Protein AF-A0A971SMA1-F1 (afdb_monomer_lite)

Structure (mmCIF, N/CA/C/O backbone):
data_AF-A0A971SMA1-F1
#
_entry.id   AF-A0A971SMA1-F1
#
loop_
_atom_site.group_PDB
_atom_site.id
_atom_site.type_symbol
_atom_site.label_atom_id
_atom_site.label_alt_id
_atom_site.label_comp_id
_atom_site.label_asym_id
_atom_site.label_entity_id
_atom_site.label_seq_id
_atom_site.pdbx_PDB_ins_code
_atom_site.Cartn_x
_atom_site.Cartn_y
_atom_site.Cartn_z
_atom_site.occupancy
_atom_site.B_iso_or_equiv
_atom_site.auth_seq_id
_atom_site.auth_comp_id
_atom_site.auth_asym_id
_atom_site.auth_atom_id
_atom_site.pdbx_PDB_model_num
ATOM 1 N N . MET A 1 1 ? 25.574 10.893 -23.894 1.00 61.59 1 MET A N 1
ATOM 2 C CA . MET A 1 1 ? 26.691 11.712 -23.389 1.00 61.59 1 MET A CA 1
ATOM 3 C C . MET A 1 1 ? 26.547 11.694 -21.890 1.00 61.59 1 MET A C 1
ATOM 5 O O . MET A 1 1 ? 25.541 12.199 -21.409 1.00 61.59 1 MET A O 1
ATOM 9 N N . ASP A 1 2 ? 27.460 11.031 -21.190 1.00 79.31 2 ASP A N 1
ATOM 10 C CA . ASP A 1 2 ? 27.320 10.860 -19.744 1.00 79.31 2 ASP A CA 1
ATOM 11 C C . ASP A 1 2 ? 27.744 12.149 -19.049 1.00 79.31 2 ASP A C 1
ATOM 13 O O . ASP A 1 2 ? 28.713 12.798 -19.460 1.00 79.31 2 ASP A O 1
ATOM 17 N N . VAL A 1 3 ? 26.998 12.532 -18.020 1.00 84.56 3 VAL A N 1
ATOM 18 C CA . VAL A 1 3 ? 27.191 13.790 -17.306 1.00 84.56 3 VAL A CA 1
ATOM 19 C C . VAL A 1 3 ? 27.124 13.509 -15.812 1.00 84.56 3 VAL A C 1
ATOM 21 O O . VAL A 1 3 ? 26.225 12.809 -15.349 1.00 84.56 3 VAL A O 1
ATOM 24 N N . PHE A 1 4 ? 28.086 14.033 -15.063 1.00 87.31 4 PHE A N 1
ATOM 25 C CA . PHE A 1 4 ? 28.291 13.726 -13.654 1.00 87.31 4 PHE A CA 1
ATOM 26 C C . PHE A 1 4 ? 28.020 14.945 -12.780 1.00 87.31 4 PHE A C 1
ATOM 28 O O . PHE A 1 4 ? 28.417 16.060 -13.114 1.00 87.31 4 PHE A O 1
ATOM 35 N N . TRP A 1 5 ? 27.378 14.718 -11.636 1.00 88.69 5 TRP A N 1
ATOM 36 C CA . TRP A 1 5 ? 27.275 15.712 -10.573 1.00 88.69 5 TRP A CA 1
ATOM 37 C C . TRP A 1 5 ? 28.564 15.728 -9.750 1.00 88.69 5 TRP A C 1
ATOM 39 O O . TRP A 1 5 ? 28.968 14.692 -9.216 1.00 88.69 5 TRP A O 1
ATOM 49 N N . LEU A 1 6 ? 29.205 16.892 -9.651 1.00 89.12 6 LEU A N 1
ATOM 50 C CA . LEU A 1 6 ? 30.475 17.071 -8.956 1.00 89.12 6 LEU A CA 1
ATOM 51 C C . LEU A 1 6 ? 30.356 18.129 -7.858 1.00 89.12 6 LEU A C 1
ATOM 53 O O . LEU A 1 6 ? 29.894 19.241 -8.104 1.00 89.12 6 LEU A O 1
ATOM 57 N N . GLU A 1 7 ? 30.834 17.786 -6.661 1.00 90.38 7 GLU A N 1
ATOM 58 C CA . GLU A 1 7 ? 30.882 18.665 -5.489 1.00 90.38 7 GLU A CA 1
ATOM 59 C C . GLU A 1 7 ? 32.334 18.927 -5.085 1.00 90.38 7 GLU A C 1
ATOM 61 O O . GLU A 1 7 ? 33.075 17.994 -4.764 1.00 90.38 7 GLU A O 1
ATOM 66 N N . ALA A 1 8 ? 32.729 20.195 -5.039 1.00 89.56 8 ALA A N 1
ATOM 67 C CA . ALA A 1 8 ? 34.089 20.627 -4.747 1.00 89.56 8 ALA A CA 1
ATOM 68 C C . ALA A 1 8 ? 34.133 21.632 -3.589 1.00 89.56 8 ALA A C 1
ATOM 70 O O . ALA A 1 8 ? 33.206 22.418 -3.369 1.00 89.56 8 ALA A O 1
ATOM 71 N N . THR A 1 9 ? 35.240 21.620 -2.846 1.00 90.31 9 THR A N 1
ATOM 72 C CA . THR A 1 9 ? 35.628 22.760 -2.006 1.00 90.31 9 THR A CA 1
ATOM 73 C C . THR A 1 9 ? 36.080 23.932 -2.880 1.00 90.31 9 THR A C 1
ATOM 75 O O . THR A 1 9 ? 36.327 23.765 -4.076 1.00 90.31 9 THR A O 1
ATOM 78 N N . GLU A 1 10 ? 36.226 25.123 -2.296 1.00 90.00 10 GLU A N 1
ATOM 79 C CA . GLU A 1 10 ? 36.769 26.276 -3.028 1.00 90.00 10 GLU A CA 1
ATOM 80 C C . GLU A 1 10 ? 38.164 25.981 -3.607 1.00 90.00 10 GLU A C 1
ATOM 82 O O . GLU A 1 10 ? 38.413 26.235 -4.786 1.00 90.00 10 GLU A O 1
ATOM 87 N N . ASP A 1 11 ? 39.055 25.390 -2.806 1.00 91.06 11 ASP A N 1
ATOM 88 C CA . ASP A 1 11 ? 40.421 25.063 -3.228 1.00 91.06 11 ASP A CA 1
ATOM 89 C C . ASP A 1 11 ? 40.439 24.046 -4.377 1.00 91.06 11 ASP A C 1
ATOM 91 O O . ASP A 1 11 ? 41.197 24.193 -5.338 1.00 91.06 11 ASP A O 1
ATOM 95 N N . GLU A 1 12 ? 39.588 23.021 -4.305 1.00 91.44 12 GLU A N 1
ATOM 96 C CA . GLU A 1 12 ? 39.450 22.014 -5.360 1.00 91.44 12 GLU A CA 1
ATOM 97 C C . GLU A 1 12 ? 38.861 22.621 -6.639 1.00 91.44 12 GLU A C 1
ATOM 99 O O . GLU A 1 12 ? 39.383 22.378 -7.727 1.00 91.44 12 GLU A O 1
ATOM 104 N N . ALA A 1 13 ? 37.823 23.457 -6.525 1.00 91.94 13 ALA A N 1
ATOM 105 C CA . ALA A 1 13 ? 37.208 24.128 -7.665 1.00 91.94 13 ALA A CA 1
ATOM 106 C C . ALA A 1 13 ? 38.207 25.057 -8.369 1.00 91.94 13 ALA A C 1
ATOM 108 O O . ALA A 1 13 ? 38.338 25.002 -9.592 1.00 91.94 13 ALA A O 1
ATOM 109 N N . ARG A 1 14 ? 38.973 25.852 -7.607 1.00 93.19 14 ARG A N 1
ATOM 110 C CA . ARG A 1 14 ? 40.011 26.749 -8.142 1.00 93.19 14 ARG A CA 1
ATOM 111 C C . ARG A 1 14 ? 41.140 25.995 -8.836 1.00 93.19 14 ARG A C 1
ATOM 113 O O . ARG A 1 14 ? 41.667 26.489 -9.831 1.00 93.19 14 ARG A O 1
ATOM 120 N N . ARG A 1 15 ? 41.518 24.827 -8.313 1.00 92.69 15 ARG A N 1
ATOM 121 C CA . ARG A 1 15 ? 42.626 24.029 -8.845 1.00 92.69 15 ARG A CA 1
ATOM 122 C C . ARG A 1 15 ? 42.231 23.204 -10.068 1.00 92.69 15 ARG A C 1
ATOM 124 O O . ARG A 1 15 ? 42.985 23.187 -11.033 1.00 92.69 15 ARG A O 1
ATOM 131 N N . GLU A 1 16 ? 41.077 22.541 -10.032 1.00 90.62 16 GLU A N 1
ATOM 132 C CA . GLU A 1 16 ? 40.721 21.498 -11.006 1.00 90.62 16 GLU A CA 1
ATOM 133 C C . GLU A 1 16 ? 39.629 21.925 -11.999 1.00 90.62 16 GLU A C 1
ATOM 135 O O . GLU A 1 16 ? 39.657 21.504 -13.152 1.00 90.62 16 GLU A O 1
ATOM 140 N N . VAL A 1 17 ? 38.665 22.760 -11.585 1.00 92.31 17 VAL A N 1
ATOM 141 C CA . VAL A 1 17 ? 37.470 23.075 -12.397 1.00 92.31 17 VAL A CA 1
ATOM 142 C C . VAL A 1 17 ? 37.583 24.440 -13.080 1.00 92.31 17 VAL A C 1
ATOM 144 O O . VAL A 1 17 ? 37.378 24.558 -14.285 1.00 92.31 17 VAL A O 1
ATOM 147 N N . PHE A 1 18 ? 37.959 25.485 -12.340 1.00 94.25 18 PHE A N 1
ATOM 148 C CA . PHE A 1 18 ? 38.055 26.861 -12.841 1.00 94.25 18 PHE A CA 1
ATOM 149 C C . PHE A 1 18 ? 39.013 27.044 -14.026 1.00 94.25 18 PHE A C 1
ATOM 151 O O . PHE A 1 18 ? 38.683 27.847 -14.900 1.00 94.25 18 PHE A O 1
ATOM 158 N N . PRO A 1 19 ? 40.145 26.316 -14.141 1.00 94.31 19 PRO A N 1
ATOM 159 C CA . PRO A 1 19 ? 40.997 26.407 -15.328 1.00 94.31 19 PRO A CA 1
ATOM 160 C C . PRO A 1 19 ? 40.296 26.005 -16.633 1.00 94.31 19 PRO A C 1
ATOM 162 O O . PRO A 1 19 ? 40.748 26.395 -17.708 1.00 94.31 19 PRO A O 1
ATOM 165 N N . LEU A 1 20 ? 39.205 25.237 -16.545 1.00 90.31 20 LEU A N 1
ATOM 166 C CA . LEU A 1 20 ? 38.412 24.776 -17.685 1.00 90.31 20 LEU A CA 1
ATOM 167 C C . LEU A 1 20 ? 37.178 25.652 -17.951 1.00 90.31 20 LEU A C 1
ATOM 169 O O . LEU A 1 20 ? 36.473 25.436 -18.935 1.00 90.31 20 LEU A O 1
ATOM 173 N N . LEU A 1 21 ? 36.913 26.645 -17.098 1.00 91.06 21 LEU A N 1
ATOM 174 C CA . LEU A 1 21 ? 35.742 27.510 -17.185 1.00 91.06 21 LEU A CA 1
ATOM 175 C C . LEU A 1 21 ? 36.070 28.885 -17.770 1.00 91.06 21 LEU A C 1
ATOM 177 O O . LEU A 1 21 ? 37.165 29.432 -17.634 1.00 91.06 21 LEU A O 1
ATOM 181 N N . SER A 1 22 ? 35.065 29.497 -18.395 1.00 92.38 22 SER A N 1
ATOM 182 C CA . SER A 1 22 ? 35.130 30.907 -18.772 1.00 92.38 22 SER A CA 1
ATOM 183 C C . SER A 1 22 ? 35.021 31.802 -17.532 1.00 92.38 22 SER A C 1
ATOM 185 O O . SER A 1 22 ? 34.423 31.433 -16.522 1.00 92.38 22 SER A O 1
ATOM 187 N N . LYS A 1 23 ? 35.526 33.039 -17.618 1.00 91.56 23 LYS A N 1
ATOM 188 C CA . LYS A 1 23 ? 35.422 34.011 -16.513 1.00 91.56 23 LYS A CA 1
ATOM 189 C C . LYS A 1 23 ? 33.978 34.269 -16.067 1.00 91.56 23 LYS A C 1
ATOM 191 O O . LYS A 1 23 ? 33.753 34.527 -14.891 1.00 91.56 23 LYS A O 1
ATOM 196 N N . SER A 1 24 ? 33.014 34.207 -16.989 1.00 91.25 24 SER A N 1
ATOM 197 C CA . SER A 1 24 ? 31.595 34.370 -16.661 1.00 91.25 24 SER A CA 1
ATOM 198 C C . SER A 1 24 ? 31.046 33.172 -15.887 1.00 91.25 24 SER A C 1
ATOM 200 O O . SER A 1 24 ? 30.340 33.376 -14.909 1.00 91.25 24 SER A O 1
ATOM 202 N N . ALA A 1 25 ? 31.421 31.947 -16.266 1.00 89.88 25 ALA A N 1
ATOM 203 C CA . ALA A 1 25 ? 31.001 30.738 -15.561 1.00 89.88 25 ALA A CA 1
ATOM 204 C C . ALA A 1 25 ? 31.636 30.644 -14.161 1.00 89.88 25 ALA A C 1
ATOM 206 O O . ALA A 1 25 ? 30.975 30.240 -13.210 1.00 89.88 25 ALA A O 1
ATOM 207 N N . ILE A 1 26 ? 32.891 31.087 -14.004 1.00 93.12 26 ILE A N 1
ATOM 208 C CA . ILE A 1 26 ? 33.543 31.199 -12.687 1.00 93.12 26 ILE A CA 1
ATOM 209 C C . ILE A 1 26 ? 32.765 32.170 -11.791 1.00 93.12 26 ILE A C 1
ATOM 211 O O . ILE A 1 26 ? 32.413 31.819 -10.669 1.00 93.12 26 ILE A O 1
ATOM 215 N N . PHE A 1 27 ? 32.431 33.355 -12.308 1.00 92.06 27 PHE A N 1
ATOM 216 C CA . PHE A 1 27 ? 31.652 34.348 -11.566 1.00 92.06 27 PHE A CA 1
ATOM 217 C C . PHE A 1 27 ? 30.261 33.827 -11.165 1.00 92.06 27 PHE A C 1
ATOM 219 O O . PHE A 1 27 ? 29.803 34.064 -10.047 1.00 92.06 27 PHE A O 1
ATOM 226 N N . GLU A 1 28 ? 29.580 33.096 -12.052 1.00 90.94 28 GLU A N 1
ATOM 227 C CA . GLU A 1 28 ? 28.301 32.452 -11.728 1.00 90.94 28 GLU A CA 1
ATOM 228 C C . GLU A 1 28 ? 28.452 31.363 -10.663 1.00 90.94 28 GLU A C 1
ATOM 230 O O . GLU A 1 28 ? 27.637 31.301 -9.744 1.00 90.94 28 GLU A O 1
ATOM 235 N N . SER A 1 29 ? 29.505 30.549 -10.743 1.00 91.12 29 SER A N 1
ATOM 236 C CA . SER A 1 29 ? 29.815 29.513 -9.756 1.00 91.12 29 SER A CA 1
ATOM 237 C C . SER A 1 29 ? 30.054 30.100 -8.361 1.00 91.12 29 SER A C 1
ATOM 239 O O . SER A 1 29 ? 29.436 29.653 -7.395 1.00 91.12 29 SER A O 1
ATOM 241 N N . GLU A 1 30 ? 30.873 31.153 -8.263 1.00 91.69 30 GLU A N 1
ATOM 242 C CA . GLU A 1 30 ? 31.136 31.873 -7.008 1.00 91.69 30 GLU A CA 1
ATOM 243 C C . GLU A 1 30 ? 29.837 32.464 -6.432 1.00 91.69 30 GLU A C 1
ATOM 245 O O . GLU A 1 30 ? 29.522 32.258 -5.261 1.00 91.69 30 GLU A O 1
ATOM 250 N N . LYS A 1 31 ? 29.002 33.086 -7.274 1.00 90.25 31 LYS A N 1
ATOM 251 C CA . LYS A 1 31 ? 27.697 33.620 -6.858 1.00 90.25 31 LYS A CA 1
ATOM 252 C C . LYS A 1 31 ? 26.733 32.539 -6.355 1.00 90.25 31 LYS A C 1
ATOM 254 O O . LYS A 1 31 ? 25.923 32.813 -5.471 1.00 90.25 31 LYS A O 1
ATOM 259 N N . LEU A 1 32 ? 26.746 31.342 -6.944 1.00 87.44 32 LEU A N 1
ATOM 260 C CA . LEU A 1 32 ? 25.888 30.225 -6.528 1.00 87.44 32 LEU A CA 1
ATOM 261 C C . LEU A 1 32 ? 26.341 29.631 -5.189 1.00 87.44 32 LEU A C 1
ATOM 263 O O . LEU A 1 32 ? 25.488 29.290 -4.371 1.00 87.44 32 LEU A O 1
ATOM 267 N N . ALA A 1 33 ? 27.652 29.565 -4.944 1.00 83.12 33 ALA A N 1
ATOM 268 C CA . ALA A 1 33 ? 28.226 29.071 -3.692 1.00 83.12 33 ALA A CA 1
ATOM 269 C C . ALA A 1 33 ? 27.907 29.972 -2.480 1.00 83.12 33 ALA A C 1
ATOM 271 O O . ALA A 1 33 ? 27.850 29.486 -1.351 1.00 83.12 33 ALA A O 1
ATOM 272 N N . GLU A 1 34 ? 27.663 31.268 -2.708 1.00 80.06 34 GLU A N 1
ATOM 273 C CA . GLU A 1 34 ? 27.292 32.252 -1.679 1.00 80.06 34 GLU A CA 1
ATOM 274 C C . GLU A 1 34 ? 25.792 32.250 -1.314 1.00 80.06 34 GLU A C 1
ATOM 276 O O . GLU A 1 34 ? 25.388 32.902 -0.346 1.00 80.06 34 GLU A O 1
ATOM 281 N N . GLN A 1 35 ? 24.934 31.545 -2.065 1.00 73.44 35 GLN A N 1
ATOM 282 C CA . GLN A 1 35 ? 23.494 31.544 -1.793 1.00 73.44 35 GLN A CA 1
ATOM 283 C C . GLN A 1 35 ? 23.164 30.724 -0.532 1.00 73.44 35 GLN A C 1
ATOM 285 O O . GLN A 1 35 ? 23.594 29.577 -0.411 1.00 73.44 35 GLN A O 1
ATOM 290 N N . PRO A 1 36 ? 22.366 31.263 0.412 1.00 57.56 36 PRO A N 1
ATOM 291 C CA . PRO A 1 36 ? 22.018 30.545 1.629 1.00 57.56 36 PRO A CA 1
ATOM 292 C C . PRO A 1 36 ? 21.183 29.297 1.321 1.00 57.56 36 PRO A C 1
ATOM 294 O O . PRO A 1 36 ? 20.143 29.363 0.660 1.00 57.56 36 PRO A O 1
ATOM 297 N N . ASN A 1 37 ? 21.620 28.158 1.861 1.00 59.06 37 ASN A N 1
ATOM 298 C CA . ASN A 1 37 ? 20.906 26.890 1.778 1.00 59.06 37 ASN A CA 1
ATOM 299 C C . ASN A 1 37 ? 19.515 27.015 2.411 1.00 59.06 37 ASN A C 1
ATOM 301 O O . ASN A 1 37 ? 19.368 27.079 3.628 1.00 59.06 37 ASN A O 1
ATOM 305 N N . GLY A 1 38 ? 18.466 26.986 1.589 1.00 46.59 38 GLY A N 1
ATOM 306 C CA . GLY A 1 38 ? 17.072 26.997 2.047 1.00 46.59 38 GLY A CA 1
ATOM 307 C C . GLY A 1 38 ? 16.619 25.729 2.791 1.00 46.59 38 GLY A C 1
ATOM 308 O O . GLY A 1 38 ? 15.420 25.566 3.009 1.00 46.59 38 GLY A O 1
ATOM 309 N N . LYS A 1 39 ? 17.529 24.810 3.147 1.00 46.31 39 LYS A N 1
ATOM 310 C CA . LYS A 1 39 ? 17.249 23.583 3.908 1.00 46.31 39 LYS A CA 1
ATOM 311 C C . LYS A 1 39 ? 18.457 23.182 4.757 1.00 46.31 39 LYS A C 1
ATOM 313 O O . LYS A 1 39 ? 19.517 22.895 4.218 1.00 46.31 39 LYS A O 1
ATOM 318 N N . ALA A 1 40 ? 18.253 23.096 6.068 1.00 38.16 40 ALA A N 1
ATOM 319 C CA . ALA A 1 40 ? 19.225 22.602 7.044 1.00 38.16 40 ALA A CA 1
ATOM 320 C C . ALA A 1 40 ? 19.251 21.058 7.180 1.00 38.16 40 ALA A C 1
ATOM 322 O O . ALA A 1 40 ? 19.971 20.548 8.027 1.00 38.16 40 ALA A O 1
ATOM 323 N N . ASP A 1 41 ? 18.507 20.313 6.348 1.00 39.03 41 ASP A N 1
ATOM 324 C CA . ASP A 1 41 ? 18.260 18.868 6.550 1.00 39.03 41 ASP A CA 1
ATOM 325 C C . ASP A 1 41 ? 18.828 17.941 5.458 1.00 39.03 41 ASP A C 1
ATOM 327 O O . ASP A 1 41 ? 18.531 16.748 5.435 1.00 39.03 41 ASP A O 1
ATOM 331 N N . MET A 1 42 ? 19.663 18.446 4.549 1.00 42.62 42 MET A N 1
ATOM 332 C CA . MET A 1 42 ? 20.534 17.579 3.751 1.00 42.62 42 MET A CA 1
ATOM 333 C C . MET A 1 42 ? 21.953 17.805 4.247 1.00 42.62 42 MET A C 1
ATOM 335 O O . MET A 1 42 ? 22.465 18.913 4.133 1.00 42.62 42 MET A O 1
ATOM 339 N N . CYS A 1 43 ? 22.568 16.780 4.839 1.00 37.56 43 CYS A N 1
ATOM 340 C CA . CYS A 1 43 ? 23.985 16.776 5.194 1.00 37.56 43 CYS A CA 1
ATOM 341 C C . CYS A 1 43 ? 24.852 16.889 3.927 1.00 37.56 43 CYS A C 1
ATOM 343 O O . CYS A 1 43 ? 25.468 15.919 3.498 1.00 37.56 43 CYS A O 1
ATOM 345 N N . VAL A 1 44 ? 24.901 18.075 3.327 1.00 47.69 44 VAL A N 1
ATOM 346 C CA . VAL A 1 44 ? 25.973 18.489 2.431 1.00 47.69 44 VAL A CA 1
ATOM 347 C C . VAL A 1 44 ? 27.009 19.126 3.341 1.00 47.69 44 VAL A C 1
ATOM 349 O O . VAL A 1 44 ? 26.707 20.045 4.103 1.00 47.69 44 VAL A O 1
ATOM 352 N N . ASN A 1 45 ? 28.213 18.564 3.338 1.00 48.72 45 ASN A N 1
ATOM 353 C CA . ASN A 1 45 ? 29.342 19.110 4.078 1.00 48.72 45 ASN A CA 1
ATOM 354 C C . ASN A 1 45 ? 29.451 20.603 3.745 1.00 48.72 45 ASN A C 1
ATOM 356 O O . ASN A 1 45 ? 29.658 20.949 2.585 1.00 48.72 45 ASN A O 1
ATOM 360 N N . SER A 1 46 ? 29.337 21.484 4.743 1.00 56.66 46 SER A N 1
ATOM 361 C CA . SER A 1 46 ? 29.349 22.943 4.548 1.00 56.66 46 SER A CA 1
ATOM 362 C C . SER A 1 46 ? 30.655 23.478 3.938 1.00 56.66 46 SER A C 1
ATOM 364 O O . SER A 1 46 ? 30.774 24.674 3.699 1.00 56.66 46 SER A O 1
ATOM 366 N N . SER A 1 47 ? 31.645 22.608 3.722 1.00 66.94 47 SER A N 1
ATOM 367 C CA . SER A 1 47 ? 32.922 22.887 3.070 1.00 66.94 47 SER A CA 1
ATOM 368 C C . SER A 1 47 ? 32.924 22.679 1.549 1.00 66.94 47 SER A C 1
ATOM 370 O O . SER A 1 47 ? 33.839 23.175 0.898 1.00 66.94 47 SER A O 1
ATOM 372 N N . ARG A 1 48 ? 31.947 21.963 0.967 1.00 78.44 48 ARG A N 1
ATOM 373 C CA . ARG A 1 48 ? 31.868 21.673 -0.481 1.00 78.44 48 ARG A CA 1
ATOM 374 C C . ARG A 1 48 ? 30.748 22.474 -1.141 1.00 78.44 48 ARG A C 1
ATOM 376 O O . ARG A 1 48 ? 29.717 21.930 -1.523 1.00 78.44 48 ARG A O 1
ATOM 383 N N . SER A 1 49 ? 30.930 23.790 -1.195 1.00 83.25 49 SER A N 1
ATOM 384 C CA . SER A 1 49 ? 29.896 24.726 -1.636 1.00 83.25 49 SER A CA 1
ATOM 385 C C . SER A 1 49 ? 29.796 24.916 -3.152 1.00 83.25 49 SER A C 1
ATOM 387 O O . SER A 1 49 ? 28.822 25.516 -3.612 1.00 83.25 49 SER A O 1
ATOM 389 N N . PHE A 1 50 ? 30.767 24.404 -3.915 1.00 89.25 50 PHE A N 1
ATOM 390 C CA . PHE A 1 50 ? 30.838 24.538 -5.367 1.00 89.25 50 PHE A CA 1
ATOM 391 C C . PHE A 1 50 ? 30.325 23.268 -6.041 1.00 89.25 50 PHE A C 1
ATOM 393 O O . PHE A 1 50 ? 30.889 22.189 -5.848 1.00 89.25 50 PHE A O 1
ATOM 400 N N . CYS A 1 51 ? 29.275 23.399 -6.851 1.00 91.06 51 CYS A N 1
ATOM 401 C CA . CYS A 1 51 ? 28.651 22.272 -7.533 1.00 91.06 51 CYS A CA 1
ATOM 402 C C . CYS A 1 51 ? 28.617 22.467 -9.049 1.00 91.06 51 CYS A C 1
ATOM 404 O O . CYS A 1 51 ? 28.356 23.567 -9.547 1.00 91.06 51 CYS A O 1
ATOM 406 N N . PHE A 1 52 ? 28.857 21.378 -9.777 1.00 91.75 52 PHE A N 1
ATOM 407 C CA . PHE A 1 52 ? 28.963 21.383 -11.231 1.00 91.75 52 PHE A CA 1
ATOM 408 C C . PHE A 1 52 ? 28.284 20.166 -11.839 1.00 91.75 52 PHE A C 1
ATOM 410 O O . PHE A 1 52 ? 28.311 19.069 -11.281 1.00 91.75 52 PHE A O 1
ATOM 417 N N . LEU A 1 53 ? 27.746 20.360 -13.034 1.00 91.50 53 LEU A N 1
ATOM 418 C CA . LEU A 1 53 ? 27.376 19.284 -13.932 1.00 91.50 53 LEU A CA 1
ATOM 419 C C . LEU A 1 53 ? 28.464 19.155 -15.003 1.00 91.50 53 LEU A C 1
ATOM 421 O O . LEU A 1 53 ? 28.718 20.097 -15.747 1.00 91.50 53 LEU A O 1
ATOM 425 N N . VAL A 1 54 ? 29.151 18.014 -15.030 1.00 91.25 54 VAL A N 1
ATOM 426 C CA . VAL A 1 54 ? 30.383 17.813 -15.802 1.00 91.25 54 VAL A CA 1
ATOM 427 C C . VAL A 1 54 ? 30.192 16.702 -16.820 1.00 91.25 54 VAL A C 1
ATOM 429 O O . VAL A 1 54 ? 29.982 15.545 -16.456 1.00 91.25 54 VAL A O 1
ATOM 432 N N . ALA A 1 55 ? 30.302 17.028 -18.103 1.00 88.12 55 ALA A N 1
ATOM 433 C CA . ALA A 1 55 ? 30.322 16.031 -19.160 1.00 88.12 55 ALA A CA 1
ATOM 434 C C . ALA A 1 55 ? 31.546 15.116 -19.033 1.00 88.12 55 ALA A C 1
ATOM 436 O O . ALA A 1 55 ? 32.655 15.568 -18.756 1.00 88.12 55 ALA A O 1
ATOM 437 N N . ARG A 1 56 ? 31.364 13.821 -19.298 1.00 86.88 56 ARG A N 1
ATOM 438 C CA . ARG A 1 56 ? 32.411 12.791 -19.206 1.00 86.88 56 ARG A CA 1
ATOM 439 C C . ARG A 1 56 ? 33.677 13.104 -20.000 1.00 86.88 56 ARG A C 1
ATOM 441 O O . ARG A 1 56 ? 34.779 12.750 -19.591 1.00 86.88 56 ARG A O 1
ATOM 448 N N . ASP A 1 57 ? 33.512 13.735 -21.153 1.00 85.25 57 ASP A N 1
ATOM 449 C CA . ASP A 1 57 ? 34.589 14.142 -22.053 1.00 85.25 57 ASP A CA 1
ATOM 450 C C . ASP A 1 57 ? 35.128 15.554 -21.762 1.00 85.25 57 ASP A C 1
ATOM 452 O O . ASP A 1 57 ? 36.051 16.002 -22.443 1.00 85.25 57 ASP A O 1
ATOM 456 N N . LEU A 1 58 ? 34.601 16.221 -20.729 1.00 86.94 58 LEU A N 1
ATOM 457 C CA . LEU A 1 58 ? 34.906 17.591 -20.307 1.00 86.94 58 LEU A CA 1
ATOM 458 C C . LEU A 1 58 ? 34.553 18.664 -21.347 1.00 86.94 58 LEU A C 1
ATOM 460 O O . LEU A 1 58 ? 35.031 19.792 -21.256 1.00 86.94 58 LEU A O 1
ATOM 464 N N . THR A 1 59 ? 33.712 18.343 -22.333 1.00 86.75 59 THR A N 1
ATOM 465 C CA . THR A 1 59 ? 33.276 19.322 -23.344 1.00 86.75 59 THR A CA 1
ATOM 466 C C . THR A 1 59 ? 32.255 20.328 -22.806 1.00 86.75 59 THR A C 1
ATOM 468 O O . THR A 1 59 ? 32.081 21.393 -23.397 1.00 86.75 59 THR A O 1
ATOM 471 N N . SER A 1 60 ? 31.606 20.020 -21.678 1.00 89.44 60 SER A N 1
ATOM 472 C CA . SER A 1 60 ? 30.697 20.908 -20.946 1.00 89.44 60 SER A CA 1
ATOM 473 C C . SER A 1 60 ? 30.923 20.764 -19.437 1.00 89.44 60 SER A C 1
ATOM 475 O O . SER A 1 60 ? 31.097 19.658 -18.917 1.00 89.44 60 SER A O 1
ATOM 477 N N . ILE A 1 61 ? 30.966 21.910 -18.756 1.00 93.06 61 ILE A N 1
ATOM 478 C CA . ILE A 1 61 ? 31.060 22.046 -17.302 1.00 93.06 61 ILE A CA 1
ATOM 479 C C . ILE A 1 61 ? 30.150 23.211 -16.921 1.00 93.06 61 ILE A C 1
ATOM 481 O O . ILE A 1 61 ? 30.473 24.366 -17.201 1.00 93.06 61 ILE A O 1
ATOM 485 N N . ASP A 1 62 ? 29.025 22.905 -16.286 1.00 92.12 62 ASP A N 1
ATOM 486 C CA . ASP A 1 62 ? 27.988 23.883 -15.972 1.00 92.12 62 ASP A CA 1
ATOM 487 C C . ASP A 1 62 ? 27.888 24.096 -14.451 1.00 92.12 62 ASP A C 1
ATOM 489 O O . ASP A 1 62 ? 27.580 23.148 -13.719 1.00 92.12 62 ASP A O 1
ATOM 493 N N . PRO A 1 63 ? 28.150 25.315 -13.940 1.00 92.19 63 PRO A N 1
ATOM 494 C CA . PRO A 1 63 ? 27.947 25.642 -12.532 1.00 92.19 63 PRO A CA 1
ATOM 495 C C . PRO A 1 63 ? 26.466 25.602 -12.158 1.00 92.19 63 PRO A C 1
ATOM 497 O O . PRO A 1 63 ? 25.628 26.198 -12.836 1.00 92.19 63 PRO A O 1
ATOM 500 N N . LEU A 1 64 ? 26.135 24.938 -11.052 1.00 89.25 64 LEU A N 1
ATOM 501 C CA . LEU A 1 64 ? 24.752 24.762 -10.609 1.00 89.25 64 LEU A CA 1
ATOM 502 C C . LEU A 1 64 ? 24.616 24.966 -9.095 1.00 89.25 64 LEU A C 1
ATOM 504 O O . LEU A 1 64 ? 25.584 24.795 -8.354 1.00 89.25 64 LEU A O 1
ATOM 508 N N . PRO A 1 65 ? 23.427 25.361 -8.606 1.00 84.12 65 PRO A N 1
ATOM 509 C CA . PRO A 1 65 ? 23.207 25.526 -7.174 1.00 84.12 65 PRO A CA 1
ATOM 510 C C . PRO A 1 65 ? 23.235 24.173 -6.452 1.00 84.12 65 PRO A C 1
ATOM 512 O O . PRO A 1 65 ? 22.823 23.162 -7.013 1.00 84.12 65 PRO A O 1
ATOM 515 N N . GLN A 1 66 ? 23.614 24.161 -5.170 1.00 75.44 66 GLN A N 1
ATOM 516 C CA . GLN A 1 66 ? 23.668 22.945 -4.332 1.00 75.44 66 GLN A CA 1
ATOM 517 C C . GLN A 1 66 ? 22.342 22.172 -4.252 1.00 75.44 66 GLN A C 1
ATOM 519 O O . GLN A 1 66 ? 22.321 20.985 -3.948 1.00 75.44 66 GLN A O 1
ATOM 524 N N . ASN A 1 67 ? 21.215 22.844 -4.493 1.00 70.69 67 ASN A N 1
ATOM 525 C CA . ASN A 1 67 ? 19.893 22.225 -4.498 1.00 70.69 67 ASN A CA 1
ATOM 526 C C . ASN A 1 67 ? 19.498 21.642 -5.867 1.00 70.69 67 ASN A C 1
ATOM 528 O O . ASN A 1 67 ? 18.320 21.332 -6.057 1.00 70.69 67 ASN A O 1
ATOM 532 N N . TYR A 1 68 ? 20.440 21.544 -6.808 1.00 70.81 68 TYR A N 1
ATOM 533 C CA . TYR A 1 68 ? 20.272 20.873 -8.088 1.00 70.81 68 TYR A CA 1
ATOM 534 C C . TYR A 1 68 ? 20.665 19.388 -7.981 1.00 70.81 68 TYR A C 1
ATOM 536 O O . TYR A 1 68 ? 21.655 19.070 -7.330 1.00 70.81 68 TYR A O 1
ATOM 544 N N . PRO A 1 69 ? 19.948 18.470 -8.652 1.00 66.81 69 PRO A N 1
ATOM 545 C CA . PRO A 1 69 ? 18.643 18.648 -9.285 1.00 66.81 69 PRO A CA 1
ATOM 546 C C . PRO A 1 69 ? 17.581 19.122 -8.286 1.00 66.81 69 PRO A C 1
ATOM 548 O O . PRO A 1 69 ? 17.597 18.752 -7.114 1.00 66.81 69 PRO A O 1
ATOM 551 N N . ALA A 1 70 ? 16.635 19.947 -8.735 1.00 63.56 70 ALA A N 1
ATOM 552 C CA . ALA A 1 70 ? 15.578 20.436 -7.854 1.00 63.56 70 ALA A CA 1
ATOM 553 C C . ALA A 1 70 ? 14.671 19.276 -7.373 1.00 63.56 70 ALA A C 1
ATOM 555 O O . ALA A 1 70 ? 14.515 18.288 -8.087 1.00 63.56 70 ALA A O 1
ATOM 556 N N . PRO A 1 71 ? 13.990 19.369 -6.209 1.00 53.53 71 PRO A N 1
ATOM 557 C CA . PRO A 1 71 ? 13.175 18.273 -5.651 1.00 53.53 71 PRO A CA 1
ATOM 558 C C . PRO A 1 71 ? 12.116 17.673 -6.595 1.00 53.53 71 PRO A C 1
ATOM 560 O O . PRO A 1 71 ? 11.776 16.496 -6.493 1.00 53.53 71 PRO A O 1
ATOM 563 N N . HIS A 1 72 ? 11.595 18.469 -7.529 1.00 54.19 72 HIS A N 1
ATOM 564 C CA . HIS A 1 72 ? 10.648 18.010 -8.548 1.00 54.19 72 HIS A CA 1
ATOM 565 C C . HIS A 1 72 ? 11.321 17.247 -9.705 1.00 54.19 72 HIS A C 1
ATOM 567 O O . HIS A 1 72 ? 10.648 16.515 -10.415 1.00 54.19 72 HIS A O 1
ATOM 573 N N . MET A 1 73 ? 12.636 17.391 -9.885 1.00 48.88 73 MET A N 1
ATOM 574 C CA . MET A 1 73 ? 13.443 16.621 -10.838 1.00 48.88 73 MET A CA 1
ATOM 575 C C . MET A 1 73 ? 13.854 15.263 -10.251 1.00 48.88 73 MET A C 1
ATOM 577 O O . MET A 1 73 ? 14.053 14.315 -10.993 1.00 48.88 73 MET A O 1
ATOM 581 N N . TRP A 1 74 ? 13.891 15.124 -8.921 1.00 53.97 74 TRP A N 1
ATOM 582 C CA . TRP A 1 74 ? 14.112 13.838 -8.240 1.00 53.97 74 TRP A CA 1
ATOM 583 C C . TRP A 1 74 ? 12.875 12.927 -8.201 1.00 53.97 74 TRP A C 1
ATOM 585 O O . TRP A 1 74 ? 12.974 11.763 -7.825 1.00 53.97 74 TRP A O 1
ATOM 595 N N . SER A 1 75 ? 11.695 13.435 -8.572 1.00 43.91 75 SER A N 1
ATOM 596 C CA . SER A 1 75 ? 10.442 12.673 -8.569 1.00 43.91 75 SER A CA 1
ATOM 597 C C . SER A 1 75 ? 10.018 12.320 -9.998 1.00 43.91 75 SER A C 1
ATOM 599 O O . SER A 1 75 ? 9.493 13.146 -10.735 1.00 43.91 75 SER A O 1
ATOM 601 N N . GLY A 1 76 ? 10.264 11.070 -10.402 1.00 42.94 76 GLY A N 1
ATOM 602 C CA . GLY A 1 76 ? 9.745 10.457 -11.636 1.00 42.94 76 GLY A CA 1
ATOM 603 C C . GLY A 1 76 ? 10.388 10.889 -12.964 1.00 42.94 76 GLY A C 1
ATOM 604 O O . GLY A 1 76 ? 10.174 10.213 -13.964 1.00 42.94 76 GLY A O 1
ATOM 605 N N . TYR A 1 77 ? 11.184 11.963 -12.984 1.00 44.25 77 TYR A N 1
ATOM 606 C CA . TYR A 1 77 ? 11.878 12.485 -14.172 1.00 44.25 77 TYR A CA 1
ATOM 607 C C . TYR A 1 77 ? 13.324 12.907 -13.853 1.00 44.25 77 TYR A C 1
ATOM 609 O O . TYR A 1 77 ? 13.769 13.970 -14.285 1.00 44.25 77 TYR A O 1
ATOM 617 N N . SER A 1 78 ? 14.060 12.100 -13.081 1.00 54.31 78 SER A N 1
ATOM 618 C CA . SER A 1 78 ? 15.495 12.347 -12.890 1.00 54.31 78 SER A CA 1
ATOM 619 C C . SER A 1 78 ? 16.227 11.964 -14.175 1.00 54.31 78 SER A C 1
ATOM 621 O O . SER A 1 78 ? 16.164 10.796 -14.554 1.00 54.31 78 SER A O 1
ATOM 623 N N . PRO A 1 79 ? 16.929 12.892 -14.851 1.00 57.09 79 PRO A N 1
ATOM 624 C CA . PRO A 1 79 ? 17.803 12.539 -15.968 1.00 57.09 79 PRO A CA 1
ATOM 625 C C . PRO A 1 79 ? 19.097 11.854 -15.492 1.00 57.09 79 PRO A C 1
ATOM 627 O O . PRO A 1 79 ? 19.922 11.480 -16.318 1.00 57.09 79 PRO A O 1
ATOM 630 N N . PHE A 1 80 ? 19.283 11.719 -14.173 1.00 65.19 80 PHE A N 1
ATOM 631 C CA . PHE A 1 80 ? 20.453 11.127 -13.539 1.00 65.19 80 PHE A CA 1
ATOM 632 C C . PHE A 1 80 ? 20.140 9.742 -12.982 1.00 65.19 80 PHE A C 1
ATOM 634 O O . PHE A 1 80 ? 19.151 9.564 -12.262 1.00 65.19 80 PHE A O 1
ATOM 641 N N . GLU A 1 81 ? 21.031 8.796 -13.264 1.00 66.44 81 GLU A N 1
ATOM 642 C CA . GLU A 1 81 ? 21.106 7.505 -12.585 1.00 66.44 81 GLU A CA 1
ATOM 643 C C . GLU A 1 81 ? 21.830 7.663 -11.240 1.00 66.44 81 GLU A C 1
ATOM 645 O O . GLU A 1 81 ? 22.745 8.478 -11.095 1.00 66.44 81 GLU A O 1
ATOM 650 N N . ILE A 1 82 ? 21.419 6.897 -10.225 1.00 66.44 82 ILE A N 1
ATOM 651 C CA . ILE A 1 82 ? 22.074 6.939 -8.913 1.00 66.44 82 ILE A CA 1
ATOM 652 C C . ILE A 1 82 ? 23.404 6.190 -9.009 1.00 66.44 82 ILE A C 1
ATOM 654 O O . ILE A 1 82 ? 23.430 4.967 -9.126 1.00 66.44 82 ILE A O 1
ATOM 658 N N . MET A 1 83 ? 24.505 6.929 -8.894 1.00 67.38 83 MET A N 1
ATOM 659 C CA . MET A 1 83 ? 25.860 6.388 -8.815 1.00 67.38 83 MET A CA 1
ATOM 660 C C . MET A 1 83 ? 26.370 6.447 -7.361 1.00 67.38 83 MET A C 1
ATOM 662 O O . MET A 1 83 ? 26.084 7.423 -6.660 1.00 67.38 83 MET A O 1
ATOM 666 N N . PRO A 1 84 ? 27.128 5.445 -6.869 1.00 68.88 84 PRO A N 1
ATOM 667 C CA . PRO A 1 84 ? 27.800 5.541 -5.576 1.00 68.88 84 PRO A CA 1
ATOM 668 C C . PRO A 1 84 ? 28.686 6.787 -5.496 1.00 68.88 84 PRO A C 1
ATOM 670 O O . PRO A 1 84 ? 29.337 7.156 -6.476 1.00 68.88 84 PRO A O 1
ATOM 673 N N . ARG A 1 85 ? 28.748 7.419 -4.316 1.00 72.38 85 ARG A N 1
ATOM 674 C CA . ARG A 1 85 ? 29.659 8.545 -4.085 1.00 72.38 85 ARG A CA 1
ATOM 675 C C . ARG A 1 85 ? 31.093 8.084 -4.345 1.00 72.38 85 ARG A C 1
ATOM 677 O O . ARG A 1 85 ? 31.578 7.169 -3.685 1.00 72.38 85 ARG A O 1
ATOM 684 N N . MET A 1 86 ? 31.749 8.747 -5.286 1.00 79.88 86 MET A N 1
ATOM 685 C CA . MET A 1 86 ? 33.131 8.495 -5.669 1.00 79.88 86 MET A CA 1
ATOM 686 C C . MET A 1 86 ? 33.937 9.763 -5.421 1.00 79.88 86 MET A C 1
ATOM 688 O O . MET A 1 86 ? 33.515 10.852 -5.805 1.00 79.88 86 MET A O 1
ATOM 692 N N . GLU A 1 87 ? 35.086 9.626 -4.770 1.00 82.69 87 GLU A N 1
ATOM 693 C CA . GLU A 1 87 ? 36.069 10.702 -4.710 1.00 82.69 87 GLU A CA 1
ATOM 694 C C . GLU A 1 87 ? 36.967 10.589 -5.939 1.00 82.69 87 GLU A C 1
ATOM 696 O O . GLU A 1 87 ? 37.509 9.519 -6.218 1.00 82.69 87 GLU A O 1
ATOM 701 N N . VAL A 1 88 ? 37.083 11.683 -6.689 1.00 82.81 88 VAL A N 1
ATOM 702 C CA . VAL A 1 88 ? 37.990 11.786 -7.833 1.00 82.81 88 VAL A CA 1
ATOM 703 C C . VAL A 1 88 ? 39.086 12.787 -7.503 1.00 82.81 88 VAL A C 1
ATOM 705 O O . VAL A 1 88 ? 38.817 13.863 -6.974 1.00 82.81 88 VAL A O 1
ATOM 708 N N . GLU A 1 89 ? 40.331 12.431 -7.806 1.00 80.75 89 GLU A N 1
ATOM 709 C CA . GLU A 1 89 ? 41.486 13.303 -7.553 1.00 80.75 89 GLU A CA 1
ATOM 710 C C . GLU A 1 89 ? 41.638 14.373 -8.643 1.00 80.75 89 GLU A C 1
ATOM 712 O O . GLU A 1 89 ? 42.158 15.455 -8.379 1.00 80.75 89 GLU A O 1
ATOM 717 N N . CYS A 1 90 ? 41.173 14.074 -9.861 1.00 82.88 90 CYS A N 1
ATOM 718 C CA . CYS A 1 90 ? 41.154 14.995 -10.995 1.00 82.88 90 CYS A CA 1
ATOM 719 C C . CYS A 1 90 ? 40.030 14.647 -11.987 1.00 82.88 90 CYS A C 1
ATOM 721 O O . CYS A 1 90 ? 39.562 13.507 -12.058 1.00 82.88 90 CYS A O 1
ATOM 723 N N . LEU A 1 91 ? 39.618 15.626 -12.800 1.00 85.62 91 LEU A N 1
ATOM 724 C CA . LEU A 1 91 ? 38.482 15.487 -13.725 1.00 85.62 91 LEU A CA 1
ATOM 725 C C . LEU A 1 91 ? 38.707 14.460 -14.847 1.00 85.62 91 LEU A C 1
ATOM 727 O O . LEU A 1 91 ? 37.751 13.872 -15.348 1.00 85.62 91 LEU A O 1
ATOM 731 N N . ASP A 1 92 ? 39.958 14.175 -15.217 1.00 82.62 92 ASP A N 1
ATOM 732 C CA . ASP A 1 92 ? 40.272 13.159 -16.232 1.00 82.62 92 ASP A CA 1
ATOM 733 C C . ASP A 1 92 ? 39.871 11.736 -15.810 1.00 82.62 92 ASP A C 1
ATOM 735 O O . ASP A 1 92 ? 39.694 10.862 -16.666 1.00 82.62 92 ASP A O 1
ATOM 739 N N . GLN A 1 93 ? 39.683 11.490 -14.508 1.00 84.06 93 GLN A N 1
ATOM 740 C CA . GLN A 1 93 ? 39.197 10.205 -14.005 1.00 84.06 93 GLN A CA 1
ATOM 741 C C . GLN A 1 93 ? 37.755 9.917 -14.455 1.00 84.06 93 GLN A C 1
ATOM 743 O O . GLN A 1 93 ? 37.412 8.748 -14.638 1.00 84.06 93 GLN A O 1
ATOM 748 N N . LEU A 1 94 ? 36.952 10.949 -14.757 1.00 83.44 94 LEU A N 1
ATOM 749 C CA . LEU A 1 94 ? 35.570 10.800 -15.238 1.00 83.44 94 LEU A CA 1
ATOM 750 C C . LEU A 1 94 ? 35.490 10.012 -16.556 1.00 83.44 94 LEU A C 1
ATOM 752 O O . LEU A 1 94 ? 34.580 9.207 -16.756 1.00 83.44 94 LEU A O 1
ATOM 756 N N . LYS A 1 95 ? 36.496 10.144 -17.431 1.00 81.38 95 LYS A N 1
ATOM 757 C CA . LYS A 1 95 ? 36.570 9.413 -18.712 1.00 81.38 95 LYS A CA 1
ATOM 758 C C . LYS A 1 95 ? 36.572 7.892 -18.521 1.00 81.38 95 LYS A C 1
ATOM 760 O O . LYS A 1 95 ? 36.130 7.155 -19.400 1.00 81.38 95 LYS A O 1
ATOM 765 N N . ARG A 1 96 ? 37.037 7.413 -17.364 1.00 77.44 96 ARG A N 1
ATOM 766 C CA . ARG A 1 96 ? 37.216 5.987 -17.050 1.00 77.44 96 ARG A CA 1
ATOM 767 C C . ARG A 1 96 ? 36.045 5.375 -16.274 1.00 77.44 96 ARG A C 1
ATOM 769 O O . ARG A 1 96 ? 36.097 4.188 -15.967 1.00 77.44 96 ARG A O 1
ATOM 776 N N . ILE A 1 97 ? 35.003 6.151 -15.974 1.00 77.00 97 ILE A N 1
ATOM 777 C CA . ILE A 1 97 ? 33.806 5.676 -15.266 1.00 77.00 97 ILE A CA 1
ATOM 778 C C . ILE A 1 97 ? 32.829 5.074 -16.280 1.00 77.00 97 ILE A C 1
ATOM 780 O O . ILE A 1 97 ? 32.151 5.820 -16.975 1.00 77.00 97 ILE A O 1
ATOM 784 N N . PHE A 1 98 ? 32.772 3.746 -16.405 1.00 62.31 98 PHE A N 1
ATOM 785 C CA . PHE A 1 98 ? 31.859 3.056 -17.329 1.00 62.31 98 PHE A CA 1
ATOM 786 C C . PHE A 1 98 ? 30.550 2.637 -16.642 1.00 62.31 98 PHE A C 1
ATOM 788 O O . PHE A 1 98 ? 30.593 2.067 -15.553 1.00 62.31 98 PHE A O 1
ATOM 795 N N . SER A 1 99 ? 29.414 2.838 -17.316 1.00 53.44 99 SER A N 1
ATOM 796 C CA . SER A 1 99 ? 28.187 2.066 -17.065 1.00 53.44 99 SER A CA 1
ATOM 797 C C . SER A 1 99 ? 28.367 0.621 -17.578 1.00 53.44 99 SER A C 1
ATOM 799 O O . SER A 1 99 ? 29.165 0.410 -18.500 1.00 53.44 99 SER A O 1
ATOM 801 N N . PRO A 1 100 ? 27.710 -0.391 -16.977 1.00 37.38 100 PRO A N 1
ATOM 802 C CA . PRO A 1 100 ? 27.857 -1.794 -17.384 1.00 37.38 100 PRO A CA 1
ATOM 803 C C . PRO A 1 100 ? 27.382 -2.040 -18.839 1.00 37.38 100 PRO A C 1
ATOM 805 O O . PRO A 1 100 ? 26.545 -1.286 -19.326 1.00 37.38 100 PRO A O 1
ATOM 808 N N . PRO A 1 101 ? 27.940 -3.039 -19.558 1.00 29.73 101 PRO A N 1
ATOM 809 C CA . PRO A 1 101 ? 27.738 -3.199 -21.004 1.00 29.73 101 PRO A CA 1
ATOM 810 C C . PRO A 1 101 ? 26.451 -3.957 -21.393 1.00 29.73 101 PRO A C 1
ATOM 812 O O . PRO A 1 101 ? 26.126 -4.972 -20.777 1.00 29.73 101 PRO A O 1
ATOM 815 N N . GLU A 1 102 ? 25.808 -3.500 -22.478 1.00 31.17 102 GLU A N 1
ATOM 816 C CA . GLU A 1 102 ? 24.682 -4.128 -23.202 1.00 31.17 102 GLU A CA 1
ATOM 817 C C . GLU A 1 102 ? 25.061 -5.523 -23.761 1.00 31.17 102 GLU A C 1
ATOM 819 O O . GLU A 1 102 ? 26.160 -5.702 -24.295 1.00 31.17 102 GLU A O 1
ATOM 824 N N . ILE A 1 103 ? 24.157 -6.514 -23.681 1.00 32.09 103 ILE A N 1
ATOM 825 C CA . ILE A 1 103 ? 24.331 -7.851 -24.289 1.00 32.09 103 ILE A CA 1
ATOM 826 C C . ILE A 1 103 ? 23.407 -8.017 -25.506 1.00 32.09 103 ILE A C 1
ATOM 828 O O . ILE A 1 103 ? 22.201 -7.796 -25.434 1.00 32.09 103 ILE A O 1
ATOM 832 N N . ASP A 1 104 ? 24.030 -8.443 -26.604 1.00 25.67 104 ASP A N 1
ATOM 833 C CA . ASP A 1 104 ? 23.515 -8.637 -27.962 1.00 25.67 104 ASP A CA 1
ATOM 834 C C . ASP A 1 104 ? 22.410 -9.712 -28.052 1.00 25.67 104 ASP A C 1
ATOM 836 O O . ASP A 1 104 ? 22.535 -10.809 -27.498 1.00 25.67 104 ASP A O 1
ATOM 840 N N . SER A 1 105 ? 21.322 -9.396 -28.760 1.00 29.47 105 SER A N 1
ATOM 841 C CA . SER A 1 105 ? 20.121 -10.225 -28.885 1.00 29.47 105 SER A CA 1
ATOM 842 C C . SER A 1 105 ? 20.046 -10.914 -30.251 1.00 29.47 105 SER A C 1
ATOM 844 O O . SER A 1 105 ? 19.733 -10.274 -31.257 1.00 29.47 105 SER A O 1
ATOM 846 N N . SER A 1 106 ? 20.213 -12.234 -30.284 1.00 28.84 106 SER A N 1
ATOM 847 C CA . SER A 1 106 ? 19.701 -13.071 -31.370 1.00 28.84 106 SER A CA 1
ATOM 848 C C . SER A 1 106 ? 19.287 -14.432 -30.813 1.00 28.84 106 SER A C 1
ATOM 850 O O . SER A 1 106 ? 20.134 -15.165 -30.311 1.00 28.84 106 SER A O 1
ATOM 852 N N . ASP A 1 107 ? 17.986 -14.732 -30.825 1.00 27.05 107 ASP A N 1
ATOM 853 C CA . ASP A 1 107 ? 17.438 -15.933 -31.475 1.00 27.05 107 ASP A CA 1
ATOM 854 C C . ASP A 1 107 ? 15.919 -16.080 -31.269 1.00 27.05 107 ASP A C 1
ATOM 856 O O . ASP A 1 107 ? 15.293 -15.455 -30.415 1.00 27.05 107 ASP A O 1
ATOM 860 N N . GLU A 1 108 ? 15.338 -16.849 -32.185 1.00 27.25 108 GLU A N 1
ATOM 861 C CA . GLU A 1 108 ? 14.025 -16.694 -32.800 1.00 27.25 108 GLU A CA 1
ATOM 862 C C . GLU A 1 108 ? 12.801 -17.139 -31.978 1.00 27.25 108 GLU A C 1
ATOM 864 O O . GLU A 1 108 ? 12.820 -18.053 -31.155 1.00 27.25 108 GLU A O 1
ATOM 869 N N . PHE A 1 109 ? 11.684 -16.494 -32.323 1.00 29.28 109 PHE A N 1
ATOM 870 C CA . PHE A 1 109 ? 10.308 -16.769 -31.918 1.00 29.28 109 PHE A CA 1
ATOM 871 C C . PHE A 1 109 ? 9.861 -18.220 -32.172 1.00 29.28 109 PHE A C 1
ATOM 873 O O . PHE A 1 109 ? 9.996 -18.745 -33.276 1.00 29.28 109 PHE A O 1
ATOM 880 N N . SER A 1 110 ? 9.120 -18.794 -31.217 1.00 26.44 110 SER A N 1
ATOM 881 C CA . SER A 1 110 ? 8.041 -19.728 -31.558 1.00 26.44 110 SER A CA 1
ATOM 882 C C . SER A 1 110 ? 6.813 -19.489 -30.679 1.00 26.44 110 SER A C 1
ATOM 884 O O . SER A 1 110 ? 6.888 -19.410 -29.455 1.00 26.44 110 SER A O 1
ATOM 886 N N . ASP A 1 111 ? 5.689 -19.317 -31.361 1.00 34.72 111 ASP A N 1
ATOM 887 C CA . ASP A 1 111 ? 4.392 -18.882 -30.860 1.00 34.72 111 ASP A CA 1
ATOM 888 C C . ASP A 1 111 ? 3.597 -20.084 -30.318 1.00 34.72 111 ASP A C 1
ATOM 890 O O . ASP A 1 111 ? 3.337 -21.038 -31.060 1.00 34.72 111 ASP A O 1
ATOM 894 N N . LYS A 1 112 ? 3.226 -20.080 -29.028 1.00 30.75 112 LYS A N 1
ATOM 895 C CA . LYS A 1 112 ? 2.297 -21.063 -28.434 1.00 30.75 112 LYS A CA 1
ATOM 896 C C . LYS A 1 112 ? 1.406 -20.439 -27.350 1.00 30.75 112 LYS A C 1
ATOM 898 O O . LYS A 1 112 ? 1.775 -20.382 -26.186 1.00 30.75 112 LYS A O 1
ATOM 903 N N . THR A 1 113 ? 0.223 -20.018 -27.800 1.00 34.94 113 THR A N 1
ATOM 904 C CA . THR A 1 113 ? -1.125 -20.088 -27.183 1.00 34.94 113 THR A CA 1
ATOM 905 C C . THR A 1 113 ? -1.278 -20.122 -25.643 1.00 34.94 113 THR A C 1
ATOM 907 O O . THR A 1 113 ? -0.828 -21.028 -24.944 1.00 34.94 113 THR A O 1
ATOM 910 N N . GLU A 1 114 ? -2.056 -19.149 -25.148 1.00 38.97 114 GLU A N 1
ATOM 911 C CA . GLU A 1 114 ? -2.275 -18.733 -23.749 1.00 38.97 114 GLU A CA 1
ATOM 912 C C . GLU A 1 114 ? -2.968 -19.751 -22.812 1.00 38.97 114 GLU A C 1
ATOM 914 O O . GLU A 1 114 ? -2.917 -19.584 -21.594 1.00 38.97 114 GLU A O 1
ATOM 919 N N . GLU A 1 115 ? -3.571 -20.836 -23.309 1.00 35.28 115 GLU A N 1
ATOM 920 C CA . GLU A 1 115 ? -4.359 -21.752 -22.457 1.00 35.28 115 GLU A CA 1
ATOM 921 C C . GLU A 1 115 ? -3.518 -22.749 -21.635 1.00 35.28 115 GLU A C 1
ATOM 923 O O . GLU A 1 115 ? -3.969 -23.215 -20.589 1.00 35.28 115 GLU A O 1
ATOM 928 N N . ASN A 1 116 ? -2.267 -23.034 -22.022 1.00 35.47 116 ASN A N 1
ATOM 929 C CA . ASN A 1 116 ? -1.412 -23.995 -21.301 1.00 35.47 116 ASN A CA 1
ATOM 930 C C . ASN A 1 116 ? -0.530 -23.369 -20.201 1.00 35.47 116 ASN A C 1
ATOM 932 O O . ASN A 1 116 ? 0.058 -24.092 -19.395 1.00 35.47 116 ASN A O 1
ATOM 936 N N . VAL A 1 117 ? -0.444 -22.037 -20.119 1.00 45.12 117 VAL A N 1
ATOM 937 C CA . VAL A 1 117 ? 0.464 -21.337 -19.186 1.00 45.12 117 VAL A CA 1
ATOM 938 C C . VAL A 1 117 ? -0.095 -21.304 -17.756 1.00 45.12 117 VAL A C 1
ATOM 940 O O . VAL A 1 117 ? 0.654 -21.436 -16.787 1.00 45.12 117 VAL A O 1
ATOM 943 N N . SER A 1 118 ? -1.422 -21.218 -17.605 1.00 44.16 118 SER A N 1
ATOM 944 C CA . SER A 1 118 ? -2.085 -21.173 -16.292 1.00 44.16 118 SER A CA 1
ATOM 945 C C . SER A 1 118 ? -1.912 -22.461 -15.475 1.00 44.16 118 SER A C 1
ATOM 947 O O . SER A 1 118 ? -1.976 -22.409 -14.246 1.00 44.16 118 SER A O 1
ATOM 949 N N . SER A 1 119 ? -1.714 -23.613 -16.127 1.00 44.38 119 SER A N 1
ATOM 950 C CA . SER A 1 119 ? -1.581 -24.906 -15.444 1.00 44.38 119 SER A CA 1
ATOM 951 C C . SER A 1 119 ? -0.175 -25.146 -14.890 1.00 44.38 119 SER A C 1
ATOM 953 O O . SER A 1 119 ? -0.043 -25.847 -13.894 1.00 44.38 119 SER A O 1
ATOM 955 N N . ALA A 1 120 ? 0.872 -24.575 -15.497 1.00 46.41 120 ALA A N 1
ATOM 956 C CA . ALA A 1 120 ? 2.262 -24.837 -15.105 1.00 46.41 120 ALA A CA 1
ATOM 957 C C . ALA A 1 120 ? 2.720 -24.019 -13.881 1.00 46.41 120 ALA A C 1
ATOM 959 O O . ALA A 1 120 ? 3.604 -24.447 -13.144 1.00 46.41 120 ALA A O 1
ATOM 960 N N . MET A 1 121 ? 2.113 -22.851 -13.636 1.00 56.12 121 MET A N 1
ATOM 961 C CA . MET A 1 121 ? 2.454 -21.983 -12.496 1.00 56.12 121 MET A CA 1
ATOM 962 C C . MET A 1 121 ? 1.687 -22.331 -11.209 1.00 56.12 121 MET A C 1
ATOM 964 O O . MET A 1 121 ? 2.076 -21.890 -10.131 1.00 56.12 121 MET A O 1
ATOM 968 N N . GLY A 1 122 ? 0.604 -23.111 -11.311 1.00 51.75 122 GLY A N 1
ATOM 969 C CA . GLY A 1 122 ? -0.322 -23.383 -10.207 1.00 51.75 122 GLY A CA 1
ATOM 970 C C . GLY A 1 122 ? 0.202 -24.306 -9.101 1.00 51.75 122 GLY A C 1
ATOM 971 O O . GLY A 1 122 ? -0.393 -24.301 -8.027 1.00 51.75 122 GLY A O 1
ATOM 972 N N . ASP A 1 123 ? 1.291 -25.040 -9.357 1.00 58.56 123 ASP A N 1
ATOM 973 C CA . ASP A 1 123 ? 1.901 -26.016 -8.432 1.00 58.56 123 ASP A CA 1
ATOM 974 C C . ASP A 1 123 ? 3.306 -25.591 -7.957 1.00 58.56 123 ASP A C 1
ATOM 976 O O . ASP A 1 123 ? 4.003 -26.320 -7.248 1.00 58.56 123 ASP A O 1
ATOM 980 N N . MET A 1 124 ? 3.754 -24.402 -8.362 1.00 72.25 124 MET A N 1
ATOM 981 C CA . MET A 1 124 ? 5.069 -23.878 -8.015 1.00 72.25 124 MET A CA 1
ATOM 982 C C . MET A 1 124 ? 5.051 -23.302 -6.594 1.00 72.25 124 MET A C 1
ATOM 984 O O . MET A 1 124 ? 4.163 -22.529 -6.240 1.00 72.25 124 MET A O 1
ATOM 988 N N . ASN A 1 125 ? 6.049 -23.637 -5.769 1.00 84.19 125 ASN A N 1
ATOM 989 C CA . ASN A 1 125 ? 6.191 -22.976 -4.470 1.00 84.19 125 ASN A CA 1
ATOM 990 C C . ASN A 1 125 ? 6.520 -21.480 -4.659 1.00 84.19 125 ASN A C 1
ATOM 992 O O . ASN A 1 125 ? 7.109 -21.078 -5.667 1.00 84.19 125 ASN A O 1
ATOM 996 N N . LEU A 1 126 ? 6.156 -20.651 -3.676 1.00 87.25 126 LEU A N 1
ATOM 997 C CA . LEU A 1 126 ? 6.274 -19.195 -3.792 1.00 87.25 126 LEU A CA 1
ATOM 998 C C . LEU A 1 126 ? 7.713 -18.728 -4.058 1.00 87.25 126 LEU A C 1
ATOM 1000 O O . LEU A 1 126 ? 7.919 -17.813 -4.846 1.00 87.25 126 LEU A O 1
ATOM 1004 N N . ASN A 1 127 ? 8.710 -19.367 -3.443 1.00 86.06 127 ASN A N 1
ATOM 1005 C CA . ASN A 1 127 ? 10.116 -19.020 -3.644 1.00 86.06 127 ASN A CA 1
ATOM 1006 C C . ASN A 1 127 ? 10.535 -19.205 -5.113 1.00 86.06 127 ASN A C 1
ATOM 1008 O O . ASN A 1 127 ? 11.087 -18.289 -5.711 1.00 86.06 127 ASN A O 1
ATOM 1012 N N . THR A 1 128 ? 10.211 -20.348 -5.722 1.00 87.12 128 THR A N 1
ATOM 1013 C CA . THR A 1 128 ? 10.508 -20.607 -7.137 1.00 87.12 128 THR A CA 1
ATOM 1014 C C . THR A 1 128 ? 9.752 -19.645 -8.056 1.00 87.12 128 THR A C 1
ATOM 1016 O O . THR A 1 128 ? 10.350 -19.129 -8.999 1.00 87.12 128 THR A O 1
ATOM 1019 N N . LEU A 1 129 ? 8.483 -19.343 -7.752 1.00 89.62 129 LEU A N 1
ATOM 1020 C CA . LEU A 1 129 ? 7.681 -18.382 -8.516 1.00 89.62 129 LEU A CA 1
ATOM 1021 C C . LEU A 1 129 ? 8.332 -16.996 -8.534 1.00 89.62 129 LEU A C 1
ATOM 1023 O O . LEU A 1 129 ? 8.486 -16.397 -9.598 1.00 89.62 129 LEU A O 1
ATOM 1027 N N . LEU A 1 130 ? 8.724 -16.494 -7.362 1.00 88.25 130 LEU A N 1
ATOM 1028 C CA . LEU A 1 130 ? 9.318 -15.167 -7.234 1.00 88.25 130 LEU A CA 1
ATOM 1029 C C . LEU A 1 130 ? 10.718 -15.108 -7.846 1.00 88.25 130 LEU A C 1
ATOM 1031 O O . LEU A 1 130 ? 11.004 -14.140 -8.538 1.00 88.25 130 LEU A O 1
ATOM 1035 N N . SER A 1 131 ? 11.553 -16.139 -7.677 1.00 86.50 131 SER A N 1
ATOM 1036 C CA . SER A 1 131 ? 12.879 -16.183 -8.312 1.00 86.50 131 SER A CA 1
ATOM 1037 C C . SER A 1 131 ? 12.796 -16.208 -9.839 1.00 86.50 131 SER A C 1
ATOM 1039 O O . SER A 1 131 ? 13.581 -15.545 -10.509 1.00 86.50 131 SER A O 1
ATOM 1041 N N . GLN A 1 132 ? 11.841 -16.942 -10.417 1.00 89.06 132 GLN A N 1
ATOM 1042 C CA . GLN A 1 132 ? 11.660 -16.932 -11.871 1.00 89.06 132 GLN A CA 1
ATOM 1043 C C . GLN A 1 132 ? 11.100 -15.597 -12.370 1.00 89.06 132 GLN A C 1
ATOM 1045 O O . GLN A 1 132 ? 11.524 -15.120 -13.425 1.00 89.06 132 GLN A O 1
ATOM 1050 N N . ALA A 1 133 ? 10.183 -14.982 -11.612 1.00 89.12 133 ALA A N 1
ATOM 1051 C CA . ALA A 1 133 ? 9.676 -13.647 -11.912 1.00 89.12 133 ALA A CA 1
ATOM 1052 C C . ALA A 1 133 ? 10.804 -12.609 -11.897 1.00 89.12 133 ALA A C 1
ATOM 1054 O O . ALA A 1 133 ? 10.928 -11.873 -12.869 1.00 89.12 133 ALA A O 1
ATOM 1055 N N . GLU A 1 134 ? 11.639 -12.605 -10.853 1.00 87.25 134 GLU A N 1
ATOM 1056 C CA . GLU A 1 134 ? 12.788 -11.703 -10.677 1.00 87.25 134 GLU A CA 1
ATOM 1057 C C . GLU A 1 134 ? 13.791 -11.792 -11.828 1.00 87.25 134 GLU A C 1
ATOM 1059 O O . GLU A 1 134 ? 14.365 -10.787 -12.227 1.00 87.25 134 GLU A O 1
ATOM 1064 N N . LEU A 1 135 ? 13.988 -12.991 -12.380 1.00 87.00 135 LEU A N 1
ATOM 1065 C CA . LEU A 1 135 ? 14.876 -13.223 -13.520 1.00 87.00 135 LEU A CA 1
ATOM 1066 C C . LEU A 1 135 ? 14.213 -12.957 -14.878 1.00 87.00 135 LEU A C 1
ATOM 1068 O O . LEU A 1 135 ? 14.867 -13.109 -15.903 1.00 87.00 135 LEU A O 1
ATOM 1072 N N . GLY A 1 136 ? 12.918 -12.627 -14.917 1.00 87.69 136 GLY A N 1
ATOM 1073 C CA . GLY A 1 136 ? 12.182 -12.458 -16.173 1.00 87.69 136 GLY A CA 1
ATOM 1074 C C . GLY A 1 136 ? 11.913 -13.759 -16.938 1.00 87.69 136 GLY A C 1
ATOM 1075 O O . GLY A 1 136 ? 11.475 -13.706 -18.083 1.00 87.69 136 GLY A O 1
ATOM 1076 N N . SER A 1 137 ? 12.119 -14.920 -16.312 1.00 89.69 137 SER A N 1
ATOM 1077 C CA . SER A 1 137 ? 12.078 -16.234 -16.978 1.00 89.69 137 SER A CA 1
ATOM 1078 C C . SER A 1 137 ? 10.692 -16.886 -17.016 1.00 89.69 137 SER A C 1
ATOM 1080 O O . SER A 1 137 ? 10.509 -17.926 -17.650 1.00 89.69 137 SER A O 1
ATOM 1082 N N . LEU A 1 138 ? 9.693 -16.289 -16.359 1.00 89.19 138 LEU A N 1
ATOM 1083 C CA . LEU A 1 138 ? 8.309 -16.747 -16.475 1.00 89.19 138 LEU A CA 1
ATOM 1084 C C . LEU A 1 138 ? 7.754 -16.448 -17.877 1.00 89.19 138 LEU A C 1
ATOM 1086 O O . LEU A 1 138 ? 8.036 -15.380 -18.420 1.00 89.19 138 LEU A O 1
ATOM 1090 N N . PRO A 1 139 ? 6.859 -17.291 -18.429 1.00 87.31 139 PRO A N 1
ATOM 1091 C CA . PRO A 1 139 ? 6.215 -17.012 -19.716 1.00 87.31 139 PRO A CA 1
ATOM 1092 C C . PRO A 1 139 ? 5.522 -15.641 -19.760 1.00 87.31 139 PRO A C 1
ATOM 1094 O O . PRO A 1 139 ? 5.609 -14.925 -20.752 1.00 87.31 139 PRO A O 1
ATOM 1097 N N . ALA A 1 140 ? 4.906 -15.231 -18.647 1.00 86.31 140 ALA A N 1
ATOM 1098 C CA . ALA A 1 140 ? 4.269 -13.922 -18.510 1.00 86.31 140 ALA A CA 1
ATOM 1099 C C . ALA A 1 140 ? 5.258 -12.737 -18.582 1.00 86.31 140 ALA A C 1
ATOM 1101 O O . ALA A 1 140 ? 4.851 -11.608 -18.850 1.00 86.31 140 ALA A O 1
ATOM 1102 N N . CYS A 1 141 ? 6.552 -12.969 -18.347 1.00 86.75 141 CYS A N 1
ATOM 1103 C CA . CYS A 1 141 ? 7.586 -11.943 -18.437 1.00 86.75 141 CYS A CA 1
ATOM 1104 C C . CYS A 1 141 ? 8.081 -11.722 -19.872 1.00 86.75 141 CYS A C 1
ATOM 1106 O O . CYS A 1 141 ? 8.588 -10.639 -20.152 1.00 86.75 141 CYS A O 1
ATOM 1108 N N . ALA A 1 142 ? 7.897 -12.678 -20.790 1.00 86.31 142 ALA A N 1
ATOM 1109 C CA . ALA A 1 142 ? 8.413 -12.577 -22.159 1.00 86.31 142 ALA A CA 1
ATOM 1110 C C . ALA A 1 142 ? 7.899 -11.322 -22.890 1.00 86.31 142 ALA A C 1
ATOM 1112 O O . ALA A 1 142 ? 8.669 -10.593 -23.509 1.00 86.31 142 ALA A O 1
ATOM 1113 N N . SER A 1 143 ? 6.607 -11.014 -22.744 1.00 85.19 143 SER A N 1
ATOM 1114 C CA . SER A 1 143 ? 5.969 -9.829 -23.335 1.00 85.19 143 SER A CA 1
ATOM 1115 C C . SER A 1 143 ? 5.936 -8.611 -22.405 1.00 85.19 143 SER A C 1
ATOM 1117 O O . SER A 1 143 ? 5.356 -7.582 -22.756 1.00 85.19 143 SER A O 1
ATOM 1119 N N . CYS A 1 144 ? 6.493 -8.710 -21.195 1.00 88.75 144 CYS A N 1
ATOM 1120 C CA . CYS A 1 144 ? 6.412 -7.631 -20.219 1.00 88.75 144 CYS A CA 1
ATOM 1121 C C . CYS A 1 144 ? 7.420 -6.526 -20.574 1.00 88.75 144 CYS A C 1
ATOM 1123 O O . CYS A 1 144 ? 8.624 -6.790 -20.575 1.00 88.75 144 CYS A O 1
ATOM 1125 N N . PRO A 1 145 ? 6.986 -5.267 -20.789 1.00 88.25 145 PRO A N 1
ATOM 1126 C CA . PRO A 1 145 ? 7.887 -4.168 -21.159 1.00 88.25 145 PRO A CA 1
ATOM 1127 C C . PRO A 1 145 ? 8.848 -3.756 -20.034 1.00 88.25 145 PRO A C 1
ATOM 1129 O O . PRO A 1 145 ? 9.681 -2.874 -20.221 1.00 88.25 145 PRO A O 1
ATOM 1132 N N . SER A 1 146 ? 8.683 -4.346 -18.851 1.00 86.56 146 SER A N 1
ATOM 1133 C CA . SER A 1 146 ? 9.512 -4.123 -17.664 1.00 86.56 146 SER A CA 1
ATOM 1134 C C . SER A 1 146 ? 10.134 -5.420 -17.164 1.00 86.56 146 SER A C 1
ATOM 1136 O O . SER A 1 146 ? 10.573 -5.487 -16.027 1.00 86.56 146 SER A O 1
ATOM 1138 N N . SER A 1 147 ? 10.134 -6.465 -17.994 1.00 85.44 147 SER A N 1
ATOM 1139 C CA . SER A 1 147 ? 10.941 -7.651 -17.734 1.00 85.44 147 SER A CA 1
ATOM 1140 C C . SER A 1 147 ? 12.423 -7.266 -17.677 1.00 85.44 147 SER A C 1
ATOM 1142 O O . SER A 1 147 ? 12.832 -6.434 -18.488 1.00 85.44 147 SER A O 1
ATOM 1144 N N . PRO A 1 148 ? 13.237 -7.913 -16.829 1.00 81.75 148 PRO A N 1
ATOM 1145 C CA . PRO A 1 148 ? 14.693 -7.766 -16.831 1.00 81.75 148 PRO A CA 1
ATOM 1146 C C . PRO A 1 148 ? 15.344 -8.027 -18.198 1.00 81.75 148 PRO A C 1
ATOM 1148 O O . PRO A 1 148 ? 16.422 -7.519 -18.471 1.00 81.75 148 PRO A O 1
ATOM 1151 N N . HIS A 1 149 ? 14.688 -8.795 -19.077 1.00 82.81 149 HIS A N 1
ATOM 1152 C CA . HIS A 1 149 ? 15.138 -9.007 -20.460 1.00 82.81 149 HIS A CA 1
ATOM 1153 C C . HIS A 1 149 ? 14.894 -7.805 -21.386 1.00 82.81 149 HIS A C 1
ATOM 1155 O O . HIS A 1 149 ? 15.528 -7.695 -22.427 1.00 82.81 149 HIS A O 1
ATOM 1161 N N . ASN A 1 150 ? 13.954 -6.930 -21.025 1.00 77.81 150 ASN A N 1
ATOM 1162 C CA . ASN A 1 150 ? 13.473 -5.823 -21.855 1.00 77.81 150 ASN A CA 1
ATOM 1163 C C . ASN A 1 150 ? 13.826 -4.443 -21.267 1.00 77.81 150 ASN A C 1
ATOM 1165 O O . ASN A 1 150 ? 13.626 -3.425 -21.931 1.00 77.81 150 ASN A O 1
ATOM 1169 N N . ALA A 1 151 ? 14.282 -4.392 -20.013 1.00 73.00 151 ALA A N 1
ATOM 1170 C CA . ALA A 1 151 ? 14.653 -3.177 -19.305 1.00 73.00 151 ALA A CA 1
ATOM 1171 C C . ALA A 1 151 ? 15.725 -3.482 -18.247 1.00 73.00 151 ALA A C 1
ATOM 1173 O O . ALA A 1 151 ? 15.533 -4.343 -17.388 1.00 73.00 151 ALA A O 1
ATOM 1174 N N . GLU A 1 152 ? 16.838 -2.753 -18.289 1.00 68.25 152 GLU A N 1
ATOM 1175 C CA . GLU A 1 152 ? 17.926 -2.904 -17.323 1.00 68.25 152 GLU A CA 1
ATOM 1176 C C . GLU A 1 152 ? 17.638 -2.161 -16.010 1.00 68.25 152 GLU A C 1
ATOM 1178 O O . GLU A 1 152 ? 16.912 -1.166 -15.973 1.00 68.25 152 GLU A O 1
ATOM 1183 N N . GLY A 1 153 ? 18.206 -2.656 -14.904 1.00 64.06 153 GLY A N 1
ATOM 1184 C CA . GLY A 1 153 ? 18.179 -1.967 -13.607 1.00 64.06 153 GLY A CA 1
ATOM 1185 C C . GLY A 1 153 ? 16.795 -1.824 -12.961 1.00 64.06 153 GLY A C 1
ATOM 1186 O O . GLY A 1 153 ? 16.630 -1.037 -12.026 1.00 64.06 153 GLY A O 1
ATOM 1187 N N . THR A 1 154 ? 15.780 -2.559 -13.426 1.00 68.31 154 THR A N 1
ATOM 1188 C CA . THR A 1 154 ? 14.425 -2.455 -12.875 1.00 68.31 154 THR A CA 1
ATOM 1189 C C . THR A 1 154 ? 14.366 -3.008 -11.454 1.00 68.31 154 THR A C 1
ATOM 1191 O O . THR A 1 154 ? 14.678 -4.174 -11.222 1.00 68.31 154 THR A O 1
ATOM 1194 N N . ALA A 1 155 ? 13.908 -2.195 -10.500 1.00 75.94 155 ALA A N 1
ATOM 1195 C CA . ALA A 1 155 ? 13.651 -2.655 -9.137 1.00 75.94 155 ALA A CA 1
ATOM 1196 C C . ALA A 1 155 ? 12.651 -3.823 -9.131 1.00 75.94 155 ALA A C 1
ATOM 1198 O O . ALA A 1 155 ? 11.642 -3.757 -9.826 1.00 75.94 155 ALA A O 1
ATOM 1199 N N . PHE A 1 156 ? 12.879 -4.846 -8.309 1.00 79.44 156 PHE A N 1
ATOM 1200 C CA . PHE A 1 156 ? 11.942 -5.954 -8.119 1.00 79.44 156 PHE A CA 1
ATOM 1201 C C . PHE A 1 156 ? 11.322 -5.883 -6.719 1.00 79.44 156 PHE A C 1
ATOM 1203 O O . PHE A 1 156 ? 12.019 -5.894 -5.705 1.00 79.44 156 PHE A O 1
ATOM 1210 N N . GLY A 1 157 ? 10.000 -5.728 -6.652 1.00 76.75 157 GLY A N 1
ATOM 1211 C CA . GLY A 1 157 ? 9.299 -5.437 -5.403 1.00 76.75 157 GLY A CA 1
ATOM 1212 C C . GLY A 1 157 ? 8.602 -6.652 -4.801 1.00 76.75 157 GLY A C 1
ATOM 1213 O O . GLY A 1 157 ? 7.460 -6.928 -5.168 1.00 76.75 157 GLY A O 1
ATOM 1214 N N . ILE A 1 158 ? 9.233 -7.301 -3.816 1.00 77.62 158 ILE A N 1
ATOM 1215 C CA . ILE A 1 158 ? 8.659 -8.425 -3.050 1.00 77.62 158 ILE A CA 1
ATOM 1216 C C . ILE A 1 158 ? 8.693 -8.192 -1.541 1.00 77.62 158 ILE A C 1
ATOM 1218 O O . ILE A 1 158 ? 9.496 -7.413 -1.035 1.00 77.62 158 ILE A O 1
ATOM 1222 N N . SER A 1 159 ? 7.834 -8.897 -0.806 1.00 83.88 159 SER A N 1
ATOM 1223 C CA . SER A 1 159 ? 7.721 -8.780 0.649 1.00 83.88 159 SER A CA 1
ATOM 1224 C C . SER A 1 159 ? 9.055 -8.960 1.382 1.00 83.88 159 SER A C 1
ATOM 1226 O O . SER A 1 159 ? 9.791 -9.926 1.165 1.00 83.88 159 SER A O 1
ATOM 1228 N N . CYS A 1 160 ? 9.323 -8.075 2.343 1.00 84.19 160 CYS A N 1
ATOM 1229 C CA . CYS A 1 160 ? 10.393 -8.246 3.325 1.00 84.19 160 CYS A CA 1
ATOM 1230 C C . CYS A 1 160 ? 10.182 -9.509 4.173 1.00 84.19 160 CYS A C 1
ATOM 1232 O O . CYS A 1 160 ? 9.165 -9.609 4.853 1.00 84.19 160 CYS A O 1
ATOM 1234 N N . THR A 1 161 ? 11.157 -10.422 4.221 1.00 83.81 161 THR A N 1
ATOM 1235 C CA . THR A 1 161 ? 11.093 -11.617 5.093 1.00 83.81 161 THR A CA 1
ATOM 1236 C C . THR A 1 161 ? 11.364 -11.303 6.570 1.00 83.81 161 THR A C 1
ATOM 1238 O O . THR A 1 161 ? 10.984 -12.051 7.470 1.00 83.81 161 THR A O 1
ATOM 1241 N N . GLU A 1 162 ? 12.009 -10.172 6.854 1.00 86.19 162 GLU A N 1
ATOM 1242 C CA . GLU A 1 162 ? 12.343 -9.769 8.222 1.00 86.19 162 GLU A CA 1
ATOM 1243 C C . GLU A 1 162 ? 11.146 -9.212 8.987 1.00 86.19 162 GLU A C 1
ATOM 1245 O O . GLU A 1 162 ? 10.990 -9.515 10.166 1.00 86.19 162 GLU A O 1
ATOM 1250 N N . HIS A 1 163 ? 10.275 -8.455 8.327 1.00 89.06 163 HIS A N 1
ATOM 1251 C CA . HIS A 1 163 ? 9.085 -7.885 8.958 1.00 89.06 163 HIS A CA 1
ATOM 1252 C C . HIS A 1 163 ? 7.798 -8.581 8.518 1.00 89.06 163 HIS A C 1
ATOM 1254 O O . HIS A 1 163 ? 6.877 -8.701 9.319 1.00 89.06 163 HIS A O 1
ATOM 1260 N N . GLY A 1 164 ? 7.748 -9.039 7.269 1.00 89.56 164 GLY A N 1
ATOM 1261 C CA . GLY A 1 164 ? 6.590 -9.678 6.659 1.00 89.56 164 GLY A CA 1
ATOM 1262 C C . GLY A 1 164 ? 6.586 -11.188 6.807 1.00 89.56 164 GLY A C 1
ATOM 1263 O O . GLY A 1 164 ? 7.362 -11.770 7.568 1.00 89.56 164 GLY A O 1
ATOM 1264 N N . VAL A 1 165 ? 5.730 -11.813 6.004 1.00 88.38 165 VAL A N 1
ATOM 1265 C CA . VAL A 1 165 ? 5.733 -13.261 5.780 1.00 88.38 165 VAL A CA 1
ATOM 1266 C C . VAL A 1 165 ? 7.104 -13.705 5.279 1.00 88.38 165 VAL A C 1
ATOM 1268 O O . VAL A 1 165 ? 7.607 -13.204 4.268 1.00 88.38 165 VAL A O 1
ATOM 1271 N N . ASP A 1 166 ? 7.685 -14.686 5.967 1.00 85.69 166 ASP A N 1
ATOM 1272 C CA . ASP A 1 166 ? 8.864 -15.388 5.478 1.00 85.69 166 ASP A CA 1
ATOM 1273 C C . ASP A 1 166 ? 8.443 -16.432 4.439 1.00 85.69 166 ASP A C 1
ATOM 1275 O O . ASP A 1 166 ? 8.131 -17.591 4.737 1.00 85.69 166 ASP A O 1
ATOM 1279 N N . TRP A 1 167 ? 8.391 -15.967 3.195 1.00 79.62 167 TRP A N 1
ATOM 1280 C CA . TRP A 1 167 ? 7.975 -16.735 2.029 1.00 79.62 167 TRP A CA 1
ATOM 1281 C C . TRP A 1 167 ? 9.002 -17.789 1.595 1.00 79.62 167 TRP A C 1
ATOM 1283 O O . TRP A 1 167 ? 8.669 -18.645 0.777 1.00 79.62 167 TRP A O 1
ATOM 1293 N N . LYS A 1 168 ? 10.220 -17.788 2.159 1.00 74.38 168 LYS A N 1
ATOM 1294 C CA . LYS A 1 168 ? 11.222 -18.835 1.898 1.00 74.38 168 LYS A CA 1
ATOM 1295 C C . LYS A 1 168 ? 10.917 -20.127 2.648 1.00 74.38 168 LYS A C 1
ATOM 1297 O O . LYS A 1 168 ? 11.208 -21.205 2.140 1.00 74.38 168 LYS A O 1
ATOM 1302 N N . TYR A 1 169 ? 10.308 -20.018 3.828 1.00 75.06 169 TYR A N 1
ATOM 1303 C CA . TYR A 1 169 ? 10.015 -21.159 4.705 1.00 75.06 169 TYR A CA 1
ATOM 1304 C C . TYR A 1 169 ? 8.516 -21.458 4.843 1.00 75.06 169 TYR A C 1
ATOM 1306 O O . TYR A 1 169 ? 8.126 -22.239 5.705 1.00 75.06 169 TYR A O 1
ATOM 1314 N N . GLY A 1 170 ? 7.669 -20.857 3.998 1.00 70.56 170 GLY A N 1
ATOM 1315 C CA . GLY A 1 170 ? 6.235 -21.160 3.958 1.00 70.56 170 GLY A CA 1
ATOM 1316 C C . GLY A 1 170 ? 5.465 -20.660 5.182 1.00 70.56 170 GLY A C 1
ATOM 1317 O O . GLY A 1 170 ? 4.549 -21.332 5.652 1.00 70.56 170 GLY A O 1
ATOM 1318 N N . SER A 1 171 ? 5.839 -19.494 5.722 1.00 80.00 171 SER A N 1
ATOM 1319 C CA . SER A 1 171 ? 5.094 -18.887 6.830 1.00 80.00 171 SER A CA 1
ATOM 1320 C C . SER A 1 171 ? 3.640 -18.624 6.442 1.00 80.00 171 SER A C 1
ATOM 1322 O O . SER A 1 171 ? 3.334 -18.255 5.310 1.00 80.00 171 SER A O 1
ATOM 1324 N N . ARG A 1 172 ? 2.740 -18.774 7.413 1.00 88.38 172 ARG A N 1
ATOM 1325 C CA . ARG A 1 172 ? 1.316 -18.505 7.225 1.00 88.38 172 ARG A CA 1
ATOM 1326 C C . ARG A 1 172 ? 1.066 -17.040 6.865 1.00 88.38 172 ARG A C 1
ATOM 1328 O O . ARG A 1 172 ? 1.505 -16.145 7.586 1.00 88.38 172 ARG A O 1
ATOM 1335 N N . THR A 1 173 ? 0.234 -16.818 5.854 1.00 93.75 173 THR A N 1
ATOM 1336 C CA . THR A 1 173 ? -0.262 -15.489 5.485 1.00 93.75 173 THR A CA 1
ATOM 1337 C C . THR A 1 173 ? -1.692 -15.297 5.981 1.00 93.75 173 THR A C 1
ATOM 1339 O O . THR A 1 173 ? -2.568 -16.121 5.738 1.00 93.75 173 THR A O 1
ATOM 1342 N N . ILE A 1 174 ? -1.941 -14.198 6.690 1.00 96.75 174 ILE A N 1
ATOM 1343 C CA . ILE A 1 174 ? -3.285 -13.754 7.079 1.00 96.75 174 ILE A CA 1
ATOM 1344 C C . ILE A 1 174 ? -3.750 -12.632 6.157 1.00 96.75 174 ILE A C 1
ATOM 1346 O O . ILE A 1 174 ? -4.876 -12.682 5.656 1.00 96.75 174 ILE A O 1
ATOM 1350 N N . SER A 1 175 ? -2.889 -11.644 5.913 1.00 97.44 175 SER A N 1
ATOM 1351 C CA . SER A 1 175 ? -3.194 -10.502 5.057 1.00 97.44 175 SER A CA 1
ATOM 1352 C C . SER A 1 175 ? -2.175 -10.335 3.938 1.00 97.44 175 SER A C 1
ATOM 1354 O O . SER A 1 175 ? -0.994 -10.637 4.087 1.00 97.44 175 SER A O 1
ATOM 1356 N N . MET A 1 176 ? -2.641 -9.832 2.802 1.00 97.38 176 MET A N 1
ATOM 1357 C CA . MET A 1 176 ? -1.817 -9.533 1.640 1.00 97.38 176 MET A CA 1
ATOM 1358 C C . MET A 1 176 ? -2.098 -8.112 1.166 1.00 97.38 176 MET A C 1
ATOM 1360 O O . MET A 1 176 ? -3.234 -7.775 0.847 1.00 97.38 176 MET A O 1
ATOM 1364 N N . MET A 1 177 ? -1.067 -7.275 1.113 1.00 96.31 177 MET A N 1
ATOM 1365 C CA . MET A 1 177 ? -1.153 -5.890 0.664 1.00 96.31 177 MET A CA 1
ATOM 1366 C C . MET A 1 177 ? -0.543 -5.755 -0.731 1.00 96.31 177 MET A C 1
ATOM 1368 O O . MET A 1 177 ? 0.612 -6.120 -0.950 1.00 96.31 177 MET A O 1
ATOM 1372 N N . ILE A 1 178 ? -1.326 -5.215 -1.662 1.00 95.62 178 ILE A N 1
ATOM 1373 C CA . ILE A 1 178 ? -0.960 -5.047 -3.067 1.00 95.62 178 ILE A CA 1
ATOM 1374 C C . ILE A 1 178 ? -0.859 -3.551 -3.356 1.00 95.62 178 ILE A C 1
ATOM 1376 O O . ILE A 1 178 ? -1.847 -2.815 -3.267 1.00 95.62 178 ILE A O 1
ATOM 1380 N N . LEU A 1 179 ? 0.349 -3.109 -3.690 1.00 92.06 179 LEU A N 1
ATOM 1381 C CA . LEU A 1 179 ? 0.654 -1.752 -4.140 1.00 92.06 179 LEU A CA 1
ATOM 1382 C C . LEU A 1 179 ? 0.665 -1.686 -5.676 1.00 92.06 179 LEU A C 1
ATOM 1384 O O . LEU A 1 179 ? 0.469 -2.696 -6.349 1.00 92.06 179 LEU A O 1
ATOM 1388 N N . SER A 1 180 ? 0.870 -0.501 -6.251 1.00 88.44 180 SER A N 1
ATOM 1389 C CA . SER A 1 180 ? 0.895 -0.339 -7.712 1.00 88.44 180 SER A CA 1
ATOM 1390 C C . SER A 1 180 ? 2.172 -0.922 -8.337 1.00 88.44 180 SER A C 1
ATOM 1392 O O . SER A 1 180 ? 2.113 -1.874 -9.115 1.00 88.44 180 SER A O 1
ATOM 1394 N N . ASN A 1 181 ? 3.330 -0.381 -7.965 1.00 84.94 181 ASN A N 1
ATOM 1395 C CA . ASN A 1 181 ? 4.622 -0.600 -8.615 1.00 84.94 181 ASN A CA 1
ATOM 1396 C C . ASN A 1 181 ? 5.733 -0.198 -7.623 1.00 84.94 181 ASN A C 1
ATOM 1398 O O . ASN A 1 181 ? 5.548 0.788 -6.903 1.00 84.94 181 ASN A O 1
ATOM 1402 N N . PRO A 1 182 ? 6.883 -0.897 -7.576 1.00 73.00 182 PRO A N 1
ATOM 1403 C CA . PRO A 1 182 ? 8.008 -0.540 -6.705 1.00 73.00 182 PRO A CA 1
ATOM 1404 C C . PRO A 1 182 ? 8.696 0.801 -7.042 1.00 73.00 182 PRO A C 1
ATOM 1406 O O . PRO A 1 182 ? 9.522 1.251 -6.252 1.00 73.00 182 PRO A O 1
ATOM 1409 N N . ALA A 1 183 ? 8.394 1.412 -8.195 1.00 61.66 183 ALA A N 1
ATOM 1410 C CA . ALA A 1 183 ? 8.684 2.795 -8.607 1.00 61.66 183 ALA A CA 1
ATOM 1411 C C . ALA A 1 183 ? 10.115 3.314 -8.342 1.00 61.66 183 ALA A C 1
ATOM 1413 O O . ALA A 1 183 ? 10.303 4.490 -8.040 1.00 61.66 183 ALA A O 1
ATOM 1414 N N . GLY A 1 184 ? 11.133 2.449 -8.411 1.00 53.09 184 GLY A N 1
ATOM 1415 C CA . GLY A 1 184 ? 12.520 2.809 -8.076 1.00 53.09 184 GLY A CA 1
ATOM 1416 C C . GLY A 1 184 ? 12.747 3.186 -6.601 1.00 53.09 184 GLY A C 1
ATOM 1417 O O . GLY A 1 184 ? 13.875 3.467 -6.210 1.00 53.09 184 GLY A O 1
ATOM 1418 N N . THR A 1 185 ? 11.708 3.160 -5.757 1.00 47.78 185 THR A N 1
ATOM 1419 C CA . THR A 1 185 ? 11.775 3.457 -4.315 1.00 47.78 185 THR A CA 1
ATOM 1420 C C . THR A 1 185 ? 12.151 2.235 -3.482 1.00 47.78 185 THR A C 1
ATOM 1422 O O . THR A 1 185 ? 12.297 2.337 -2.269 1.00 47.78 185 THR A O 1
ATOM 1425 N N . THR A 1 186 ? 12.301 1.071 -4.117 1.00 50.69 186 THR A N 1
ATOM 1426 C CA . THR A 1 186 ? 12.924 -0.110 -3.512 1.00 50.69 186 THR A CA 1
ATOM 1427 C C . THR A 1 186 ? 14.397 -0.101 -3.931 1.00 50.69 186 THR A C 1
ATOM 1429 O O . THR A 1 186 ? 14.669 -0.360 -5.103 1.00 50.69 186 THR A O 1
ATOM 1432 N N . PRO A 1 187 ? 15.349 0.240 -3.038 1.00 42.56 187 PRO A N 1
ATOM 1433 C CA . PRO A 1 187 ? 16.768 0.221 -3.369 1.00 42.56 187 PRO A CA 1
ATOM 1434 C C . PRO A 1 187 ? 17.175 -1.139 -3.937 1.00 42.56 187 PRO A C 1
ATOM 1436 O O . PRO A 1 187 ? 16.814 -2.171 -3.362 1.00 42.56 187 PRO A O 1
ATOM 1439 N N . ALA A 1 188 ? 18.001 -1.137 -4.988 1.00 43.41 188 ALA A N 1
ATOM 1440 C CA . ALA A 1 188 ? 18.583 -2.347 -5.581 1.00 43.41 188 ALA A CA 1
ATOM 1441 C C . ALA A 1 188 ? 19.297 -3.246 -4.544 1.00 43.41 188 ALA A C 1
ATOM 1443 O O . ALA A 1 188 ? 19.449 -4.443 -4.759 1.00 43.41 188 ALA A O 1
ATOM 1444 N N . HIS A 1 189 ? 19.691 -2.680 -3.394 1.00 33.28 189 HIS A N 1
ATOM 1445 C CA . HIS A 1 189 ? 20.409 -3.379 -2.328 1.00 33.28 189 HIS A CA 1
ATOM 1446 C C . HIS A 1 189 ? 19.588 -3.758 -1.085 1.00 33.28 189 HIS A C 1
ATOM 1448 O O . HIS A 1 189 ? 20.022 -4.654 -0.364 1.00 33.28 189 HIS A O 1
ATOM 1454 N N . THR A 1 190 ? 18.421 -3.153 -0.809 1.00 42.47 190 THR A N 1
ATOM 1455 C CA . THR A 1 190 ? 17.562 -3.629 0.302 1.00 42.47 190 THR A CA 1
ATOM 1456 C C . THR A 1 190 ? 16.490 -4.606 -0.173 1.00 42.47 190 THR A C 1
ATOM 1458 O O . THR A 1 190 ? 16.048 -5.421 0.635 1.00 42.47 190 THR A O 1
ATOM 1461 N N . GLY A 1 191 ? 16.102 -4.557 -1.459 1.00 50.50 191 GLY A N 1
ATOM 1462 C CA . GLY A 1 191 ? 15.340 -5.594 -2.174 1.00 50.50 191 GLY A CA 1
ATOM 1463 C C . GLY A 1 191 ? 13.981 -5.976 -1.577 1.00 50.50 191 GLY A C 1
ATOM 1464 O O . GLY A 1 191 ? 13.471 -7.059 -1.852 1.00 50.50 191 GLY A O 1
ATOM 1465 N N . ARG A 1 192 ? 13.412 -5.157 -0.683 1.00 64.31 192 ARG A N 1
ATOM 1466 C CA . ARG A 1 192 ? 12.286 -5.566 0.164 1.00 64.31 192 ARG A CA 1
ATOM 1467 C C . ARG A 1 192 ? 11.200 -4.493 0.218 1.00 64.31 192 ARG A C 1
ATOM 1469 O O . ARG A 1 192 ? 11.408 -3.404 0.743 1.00 64.31 192 ARG A O 1
ATOM 1476 N N . LEU A 1 193 ? 10.004 -4.848 -0.241 1.00 75.88 193 LEU A N 1
ATOM 1477 C CA . LEU A 1 193 ? 8.762 -4.108 -0.046 1.00 75.88 193 LEU A CA 1
ATOM 1478 C C . LEU A 1 193 ? 8.349 -4.227 1.427 1.00 75.88 193 LEU A C 1
ATOM 1480 O O . LEU A 1 193 ? 7.793 -5.240 1.858 1.00 75.88 193 LEU A O 1
ATOM 1484 N N . CYS A 1 194 ? 8.670 -3.219 2.235 1.00 80.88 194 CYS A N 1
ATOM 1485 C CA . CYS A 1 194 ? 8.163 -3.119 3.597 1.00 80.88 194 CYS A CA 1
ATOM 1486 C C . CYS A 1 194 ? 8.199 -1.682 4.085 1.00 80.88 194 CYS A C 1
ATOM 1488 O O . CYS A 1 194 ? 9.255 -1.053 4.135 1.00 80.88 194 CYS A O 1
ATOM 1490 N N . PHE A 1 195 ? 7.044 -1.194 4.529 1.00 85.00 195 PHE A N 1
ATOM 1491 C CA . PHE A 1 195 ? 6.952 0.150 5.074 1.00 85.00 195 PHE A CA 1
ATOM 1492 C C . PHE A 1 195 ? 7.703 0.327 6.398 1.00 85.00 195 PHE A C 1
ATOM 1494 O O . PHE A 1 195 ? 7.904 1.465 6.783 1.00 85.00 195 PHE A O 1
ATOM 1501 N N . VAL A 1 196 ? 8.135 -0.737 7.092 1.00 86.31 196 VAL A N 1
ATOM 1502 C CA . VAL A 1 196 ? 8.918 -0.597 8.334 1.00 86.31 196 VAL A CA 1
ATOM 1503 C C . VAL A 1 196 ? 10.304 -0.050 8.006 1.00 86.31 196 VAL A C 1
ATOM 1505 O O . VAL A 1 196 ? 10.585 1.093 8.347 1.00 86.31 196 VAL A O 1
ATOM 1508 N N . HIS A 1 197 ? 11.114 -0.797 7.246 1.00 84.06 197 HIS A N 1
ATOM 1509 C CA . HIS A 1 197 ? 12.432 -0.322 6.801 1.00 84.06 197 HIS A CA 1
ATOM 1510 C C . HIS A 1 197 ? 12.330 0.973 6.003 1.00 84.06 197 HIS A C 1
ATOM 1512 O O . HIS A 1 197 ? 13.067 1.923 6.242 1.00 84.06 197 HIS A O 1
ATOM 1518 N N . ASN A 1 198 ? 11.384 1.034 5.066 1.00 82.56 198 ASN A N 1
ATOM 1519 C CA . ASN A 1 198 ? 11.307 2.181 4.177 1.00 82.56 198 ASN A CA 1
ATOM 1520 C C . ASN A 1 198 ? 10.837 3.447 4.909 1.00 82.56 198 ASN A C 1
ATOM 1522 O O . ASN A 1 198 ? 11.190 4.543 4.488 1.00 82.56 198 ASN A O 1
ATOM 1526 N N . SER A 1 199 ? 10.097 3.333 6.021 1.00 85.06 199 SER A N 1
ATOM 1527 C CA . SER A 1 199 ? 9.671 4.514 6.788 1.00 85.06 199 SER A CA 1
ATOM 1528 C C . SER A 1 199 ? 10.826 5.262 7.456 1.00 85.06 199 SER A C 1
ATOM 1530 O O . SER A 1 199 ? 10.706 6.469 7.670 1.00 85.06 199 SER A O 1
ATOM 1532 N N . GLU A 1 200 ? 11.951 4.586 7.716 1.00 83.81 200 GLU A N 1
ATOM 1533 C CA . GLU A 1 200 ? 13.165 5.199 8.269 1.00 83.81 200 GLU A CA 1
ATOM 1534 C C . GLU A 1 200 ? 13.810 6.180 7.279 1.00 83.81 200 GLU A C 1
ATOM 1536 O O . GLU A 1 200 ? 14.469 7.142 7.679 1.00 83.81 200 GLU A O 1
ATOM 1541 N N . ASN A 1 201 ? 13.580 5.993 5.974 1.00 79.19 201 ASN A N 1
ATOM 1542 C CA . ASN A 1 201 ? 14.013 6.949 4.970 1.00 79.19 201 ASN A CA 1
ATOM 1543 C C . ASN A 1 201 ? 13.134 8.204 5.037 1.00 79.19 201 ASN A C 1
ATOM 1545 O O . ASN A 1 201 ? 11.951 8.180 4.693 1.00 79.19 201 ASN A O 1
ATOM 1549 N N . LEU A 1 202 ? 13.736 9.339 5.405 1.00 75.69 202 LEU A N 1
ATOM 1550 C CA . LEU A 1 202 ? 13.050 10.627 5.549 1.00 75.69 202 LEU A CA 1
ATOM 1551 C C . LEU A 1 202 ? 12.300 11.076 4.284 1.00 75.69 202 LEU A C 1
ATOM 1553 O O . LEU A 1 202 ? 11.329 11.836 4.390 1.00 75.69 202 LEU A O 1
ATOM 1557 N N . THR A 1 203 ? 12.725 10.600 3.112 1.00 76.75 203 THR A N 1
ATOM 1558 C CA . THR A 1 203 ? 12.138 10.941 1.812 1.00 76.75 203 THR A CA 1
ATOM 1559 C C . THR A 1 203 ? 11.019 9.993 1.368 1.00 76.75 203 THR A C 1
ATOM 1561 O O . THR A 1 203 ? 10.180 10.403 0.563 1.00 76.75 203 THR A O 1
ATOM 1564 N N . ASP A 1 204 ? 10.904 8.786 1.939 1.00 78.44 204 ASP A N 1
ATOM 1565 C CA . ASP A 1 204 ? 9.835 7.840 1.591 1.00 78.44 204 ASP A CA 1
ATOM 1566 C C . ASP A 1 204 ? 8.558 8.116 2.398 1.00 78.44 204 ASP A C 1
ATOM 1568 O O . ASP A 1 204 ? 8.187 7.445 3.368 1.00 78.44 204 ASP A O 1
ATOM 1572 N N . LYS A 1 205 ? 7.835 9.148 1.961 1.00 84.81 205 LYS A N 1
ATOM 1573 C CA . LYS A 1 205 ? 6.547 9.517 2.560 1.00 84.81 205 LYS A CA 1
ATOM 1574 C C . LYS A 1 205 ? 5.482 8.437 2.386 1.00 84.81 205 LYS A C 1
ATOM 1576 O O . LYS A 1 205 ? 4.574 8.368 3.210 1.00 84.81 205 LYS A O 1
ATOM 1581 N N . THR A 1 206 ? 5.580 7.600 1.355 1.00 87.56 206 THR A N 1
ATOM 1582 C CA . THR A 1 206 ? 4.620 6.517 1.105 1.00 87.56 206 THR A CA 1
ATOM 1583 C C . THR A 1 206 ? 4.703 5.472 2.211 1.00 87.56 206 THR A C 1
ATOM 1585 O O . THR A 1 206 ? 3.672 5.105 2.785 1.00 87.56 206 THR A O 1
ATOM 1588 N N . ALA A 1 207 ? 5.922 5.042 2.545 1.00 87.88 207 ALA A N 1
ATOM 1589 C CA . ALA A 1 207 ? 6.186 4.107 3.627 1.00 87.88 207 ALA A CA 1
ATOM 1590 C C . ALA A 1 207 ? 5.842 4.701 4.998 1.00 87.88 207 ALA A C 1
ATOM 1592 O O . ALA A 1 207 ? 5.146 4.055 5.778 1.00 87.88 207 ALA A O 1
ATOM 1593 N N . GLN A 1 208 ? 6.230 5.954 5.268 1.00 90.81 208 GLN A N 1
ATOM 1594 C CA . GLN A 1 208 ? 5.875 6.643 6.519 1.00 90.81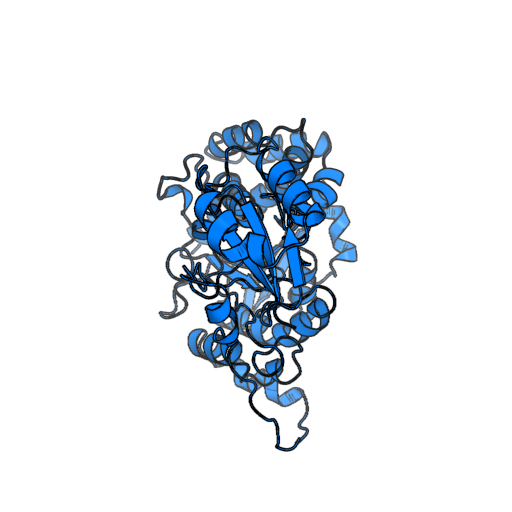 208 GLN A CA 1
ATOM 1595 C C . GLN A 1 208 ? 4.356 6.706 6.730 1.00 90.81 208 GLN A C 1
ATOM 1597 O O . GLN A 1 208 ? 3.856 6.339 7.792 1.00 90.81 208 GLN A O 1
ATOM 1602 N N . ASN A 1 209 ? 3.606 7.106 5.698 1.00 94.25 209 ASN A N 1
ATOM 1603 C CA . ASN A 1 209 ? 2.146 7.153 5.754 1.00 94.25 209 ASN A CA 1
ATOM 1604 C C . ASN A 1 209 ? 1.546 5.754 5.983 1.00 94.25 209 ASN A C 1
ATOM 1606 O O . ASN A 1 209 ? 0.648 5.596 6.810 1.00 94.25 209 ASN A O 1
ATOM 1610 N N . ALA A 1 210 ? 2.037 4.734 5.270 1.00 94.62 210 ALA A N 1
ATOM 1611 C CA . ALA A 1 210 ? 1.554 3.362 5.413 1.00 94.62 210 ALA A CA 1
ATOM 1612 C C . ALA A 1 210 ? 1.817 2.801 6.819 1.00 94.62 210 ALA A C 1
ATOM 1614 O O . ALA A 1 210 ? 0.921 2.199 7.412 1.00 94.62 210 ALA A O 1
ATOM 1615 N N . PHE A 1 211 ? 3.004 3.045 7.385 1.00 95.25 211 PHE A N 1
ATOM 1616 C CA . PHE A 1 211 ? 3.327 2.571 8.726 1.00 95.25 211 PHE A CA 1
ATOM 1617 C C . PHE A 1 211 ? 2.523 3.309 9.804 1.00 95.25 211 PHE A C 1
ATOM 1619 O O . PHE A 1 211 ? 2.017 2.671 10.724 1.00 95.25 211 PHE A O 1
ATOM 1626 N N . ALA A 1 212 ? 2.314 4.622 9.662 1.00 96.56 212 ALA A N 1
ATOM 1627 C CA . ALA A 1 212 ? 1.448 5.387 10.560 1.00 96.56 212 ALA A CA 1
ATOM 1628 C C . ALA A 1 212 ? 0.002 4.854 10.567 1.00 96.56 212 ALA A C 1
ATOM 1630 O O . ALA A 1 212 ? -0.593 4.700 11.632 1.00 96.56 212 ALA A O 1
ATOM 1631 N N . LEU A 1 213 ? -0.548 4.509 9.396 1.00 97.88 213 LEU A N 1
ATOM 1632 C CA . LEU A 1 213 ? -1.880 3.901 9.278 1.00 97.88 213 LEU A CA 1
ATOM 1633 C C . LEU A 1 213 ? -1.931 2.503 9.906 1.00 97.88 213 LEU A C 1
ATOM 1635 O O . LEU A 1 213 ? -2.872 2.201 10.640 1.00 97.88 213 LEU A O 1
ATOM 1639 N N . TRP A 1 214 ? -0.909 1.671 9.676 1.00 97.56 214 TRP A N 1
ATOM 1640 C CA . TRP A 1 214 ? -0.808 0.353 10.309 1.00 97.56 214 TRP A CA 1
ATOM 1641 C C . TRP A 1 214 ? -0.810 0.465 11.836 1.00 97.56 214 TRP A C 1
ATOM 1643 O O . TRP A 1 214 ? -1.580 -0.211 12.518 1.00 97.56 214 TRP A O 1
ATOM 1653 N N . ARG A 1 215 ? 0.007 1.374 12.370 1.00 96.44 215 ARG A N 1
ATOM 1654 C CA . ARG A 1 215 ? 0.111 1.657 13.802 1.00 96.44 215 ARG A CA 1
ATOM 1655 C C . ARG A 1 215 ? -1.198 2.149 14.401 1.00 96.44 215 ARG A C 1
ATOM 1657 O O . ARG A 1 215 ? -1.656 1.610 15.405 1.00 96.44 215 ARG A O 1
ATOM 1664 N N . ALA A 1 216 ? -1.831 3.125 13.759 1.00 97.19 216 ALA A N 1
ATOM 1665 C CA . ALA A 1 216 ? -3.065 3.720 14.253 1.00 97.19 216 ALA A CA 1
ATOM 1666 C C . ALA A 1 216 ? -4.261 2.764 14.190 1.00 97.19 216 ALA A C 1
ATOM 1668 O O . ALA A 1 216 ? -5.111 2.803 15.075 1.00 97.19 216 ALA A O 1
ATOM 1669 N N . ALA A 1 217 ? -4.344 1.924 13.154 1.00 96.94 217 ALA A N 1
ATOM 1670 C CA . ALA A 1 217 ? -5.574 1.208 12.839 1.00 96.94 217 ALA A CA 1
ATOM 1671 C C . ALA A 1 217 ? -5.476 -0.315 12.911 1.00 96.94 217 ALA A C 1
ATOM 1673 O O . ALA A 1 217 ? -6.520 -0.950 13.029 1.00 96.94 217 ALA A O 1
ATOM 1674 N N . VAL A 1 218 ? -4.281 -0.913 12.847 1.00 96.56 218 VAL A N 1
ATOM 1675 C CA . VAL A 1 218 ? -4.071 -2.373 12.851 1.00 96.56 218 VAL A CA 1
ATOM 1676 C C . VAL A 1 218 ? -3.467 -2.830 14.175 1.00 96.56 218 VAL A C 1
ATOM 1678 O O . VAL A 1 218 ? -4.137 -3.554 14.917 1.00 96.56 218 VAL A O 1
ATOM 1681 N N . SER A 1 219 ? -2.244 -2.391 14.491 1.00 96.00 219 SER A N 1
ATOM 1682 C CA . SER A 1 219 ? -1.547 -2.773 15.728 1.00 96.00 219 SER A CA 1
ATOM 1683 C C . SER A 1 219 ? -1.985 -1.975 16.956 1.00 96.00 219 SER A C 1
ATOM 1685 O O . SER A 1 219 ? -1.804 -2.458 18.070 1.00 96.00 219 SER A O 1
ATOM 1687 N N . LEU A 1 220 ? -2.628 -0.818 16.753 1.00 95.12 220 LEU A N 1
ATOM 1688 C CA . LEU A 1 220 ? -3.120 0.078 17.806 1.00 95.12 220 LEU A CA 1
ATOM 1689 C C . LEU A 1 220 ? -2.007 0.542 18.767 1.00 95.12 220 LEU A C 1
ATOM 1691 O O . LEU A 1 220 ? -2.227 0.661 19.971 1.00 95.12 220 LEU A O 1
ATOM 1695 N N . GLU A 1 221 ? -0.819 0.836 18.233 1.00 94.75 221 GLU A N 1
ATOM 1696 C CA . GLU A 1 221 ? 0.357 1.268 19.000 1.00 94.75 221 GLU A CA 1
ATOM 1697 C C . GLU A 1 221 ? 0.950 2.564 18.421 1.00 94.75 221 GLU A C 1
ATOM 1699 O O . GLU A 1 221 ? 1.349 2.628 17.259 1.00 94.75 221 GLU A O 1
ATOM 1704 N N . PHE A 1 222 ? 1.014 3.620 19.236 1.00 88.12 222 PHE A N 1
ATOM 1705 C CA . PHE A 1 222 ? 1.476 4.946 18.810 1.00 88.12 222 PHE A CA 1
ATOM 1706 C C . PHE A 1 222 ? 2.999 5.094 18.840 1.00 88.12 222 PHE A C 1
ATOM 1708 O O . PHE A 1 222 ? 3.541 5.937 18.126 1.00 88.12 222 PHE A O 1
ATOM 1715 N N . ASN A 1 223 ? 3.695 4.291 19.643 1.00 86.94 223 ASN A N 1
ATOM 1716 C CA . ASN A 1 223 ? 5.144 4.303 19.731 1.00 86.94 223 ASN A CA 1
ATOM 1717 C C . ASN A 1 223 ? 5.742 3.315 18.725 1.00 86.94 223 ASN A C 1
ATOM 1719 O O . ASN A 1 223 ? 5.767 2.109 18.950 1.00 86.94 223 ASN A O 1
ATOM 1723 N N . GLU A 1 224 ? 6.280 3.844 17.630 1.00 83.75 224 GLU A N 1
ATOM 1724 C CA . GLU A 1 224 ? 6.895 3.058 16.555 1.00 83.75 224 GLU A CA 1
ATOM 1725 C C . GLU A 1 224 ? 8.101 2.210 16.983 1.00 83.75 224 GLU A C 1
ATOM 1727 O O . GLU A 1 224 ? 8.419 1.231 16.312 1.00 83.75 224 GLU A O 1
ATOM 1732 N N . LYS A 1 225 ? 8.760 2.556 18.099 1.00 86.00 225 LYS A N 1
ATOM 1733 C CA . LYS A 1 225 ? 9.939 1.832 18.600 1.00 86.00 225 LYS A CA 1
ATOM 1734 C C . LYS A 1 225 ? 9.585 0.552 19.348 1.00 86.00 225 LYS A C 1
ATOM 1736 O O . LYS A 1 225 ? 10.473 -0.246 19.627 1.00 86.00 225 LYS A O 1
ATOM 1741 N N . LYS A 1 226 ? 8.318 0.379 19.719 1.00 86.62 226 LYS A N 1
ATOM 1742 C CA . LYS A 1 226 ? 7.848 -0.835 20.377 1.00 86.62 226 LYS A CA 1
ATOM 1743 C C . LYS A 1 226 ? 7.620 -1.941 19.360 1.00 86.62 226 LYS A C 1
ATOM 1745 O O . LYS A 1 226 ? 7.091 -1.696 18.276 1.00 86.62 226 LYS A O 1
ATOM 1750 N N . ASP A 1 227 ? 7.927 -3.172 19.740 1.00 88.25 227 ASP A N 1
ATOM 1751 C CA . ASP A 1 227 ? 7.662 -4.330 18.887 1.00 88.25 227 ASP A CA 1
ATOM 1752 C C . ASP A 1 227 ? 6.161 -4.527 18.636 1.00 88.25 227 ASP A C 1
ATOM 1754 O O . ASP A 1 227 ? 5.766 -4.990 17.566 1.00 88.25 227 ASP A O 1
ATOM 1758 N N . GLU A 1 228 ? 5.297 -4.077 19.551 1.00 91.81 228 GLU A N 1
ATOM 1759 C CA . GLU A 1 228 ? 3.848 -4.065 19.360 1.00 91.81 228 GLU A CA 1
ATOM 1760 C C . GLU A 1 228 ? 3.416 -3.240 18.142 1.00 91.81 228 GLU A C 1
ATOM 1762 O O . GLU A 1 228 ? 2.442 -3.609 17.488 1.00 91.81 228 GLU A O 1
ATOM 1767 N N . ALA A 1 229 ? 4.162 -2.200 17.747 1.00 90.12 229 ALA A N 1
ATOM 1768 C CA . ALA A 1 229 ? 3.883 -1.450 16.520 1.00 90.12 229 ALA A CA 1
ATOM 1769 C C . ALA A 1 229 ? 3.945 -2.339 15.269 1.00 90.12 229 ALA A C 1
ATOM 1771 O O . ALA A 1 229 ? 3.227 -2.091 14.296 1.00 90.12 229 ALA A O 1
ATOM 1772 N N . LYS A 1 230 ? 4.757 -3.403 15.328 1.00 92.19 230 LYS A N 1
ATOM 1773 C CA . LYS A 1 230 ? 4.982 -4.400 14.276 1.00 92.19 230 LYS A CA 1
ATOM 1774 C C . LYS A 1 230 ? 4.065 -5.619 14.407 1.00 92.19 230 LYS A C 1
ATOM 1776 O O . LYS A 1 230 ? 4.169 -6.556 13.610 1.00 92.19 230 LYS A O 1
ATOM 1781 N N . ARG A 1 231 ? 3.155 -5.634 15.390 1.00 92.06 231 ARG A N 1
ATOM 1782 C CA . ARG A 1 231 ? 2.191 -6.724 15.578 1.00 92.06 231 ARG A CA 1
ATOM 1783 C C . ARG A 1 231 ? 1.436 -6.988 14.271 1.00 92.06 231 ARG A C 1
ATOM 1785 O O . ARG A 1 231 ? 1.089 -6.057 13.542 1.00 92.06 231 ARG A O 1
ATOM 1792 N N . TYR A 1 232 ? 1.210 -8.274 13.998 1.00 94.56 232 TYR A N 1
ATOM 1793 C CA . TYR A 1 232 ? 0.566 -8.826 12.795 1.00 94.56 232 TYR A CA 1
ATOM 1794 C C . TYR A 1 232 ? 1.400 -8.800 11.502 1.00 94.56 232 TYR A C 1
ATOM 1796 O O . TYR A 1 232 ? 1.087 -9.549 10.580 1.00 94.56 232 TYR A O 1
ATOM 1804 N N . LEU A 1 233 ? 2.505 -8.042 11.429 1.00 93.94 233 LEU A N 1
ATOM 1805 C CA . LEU A 1 233 ? 3.292 -7.933 10.191 1.00 93.94 233 LEU A CA 1
ATOM 1806 C C . LEU A 1 233 ? 3.883 -9.269 9.729 1.00 93.94 233 LEU A C 1
ATOM 1808 O O . LEU A 1 233 ? 3.914 -9.530 8.534 1.00 93.94 233 LEU A O 1
ATOM 1812 N N . LYS A 1 234 ? 4.254 -10.162 10.653 1.00 92.81 234 LYS A N 1
ATOM 1813 C CA . LYS A 1 234 ? 4.805 -11.489 10.320 1.00 92.81 234 LYS A CA 1
ATOM 1814 C C . LYS A 1 234 ? 3.851 -12.407 9.551 1.00 92.81 234 LYS A C 1
ATOM 1816 O O . LYS A 1 234 ? 4.308 -13.382 8.966 1.00 92.81 234 LYS A O 1
ATOM 1821 N N . ALA A 1 235 ? 2.557 -12.093 9.536 1.00 95.06 235 ALA A N 1
ATOM 1822 C CA . ALA A 1 235 ? 1.565 -12.768 8.703 1.00 95.06 235 ALA A CA 1
ATOM 1823 C C . ALA A 1 235 ? 0.992 -11.848 7.609 1.00 95.06 235 ALA A C 1
ATOM 1825 O O . ALA A 1 235 ? -0.029 -12.171 7.001 1.00 95.06 235 ALA A O 1
ATOM 1826 N N . ASN A 1 236 ? 1.634 -10.704 7.362 1.00 95.62 236 ASN A N 1
ATOM 1827 C CA . ASN A 1 236 ? 1.314 -9.801 6.273 1.00 95.62 236 ASN A CA 1
ATOM 1828 C C . ASN A 1 236 ? 2.339 -9.944 5.142 1.00 95.62 236 ASN A C 1
ATOM 1830 O O . ASN A 1 236 ? 3.545 -9.796 5.351 1.00 95.62 236 ASN A O 1
ATOM 1834 N N . TYR A 1 237 ? 1.855 -10.205 3.935 1.00 94.19 237 TYR A N 1
ATOM 1835 C CA . TYR A 1 237 ? 2.677 -10.274 2.734 1.00 94.19 237 TYR A CA 1
ATOM 1836 C C . TYR A 1 237 ? 2.491 -9.014 1.884 1.00 94.19 237 TYR A C 1
ATOM 1838 O O . TYR A 1 237 ? 1.364 -8.572 1.665 1.00 94.19 237 TYR A O 1
ATOM 1846 N N . TRP A 1 238 ? 3.583 -8.437 1.387 1.00 92.75 238 TRP A N 1
ATOM 1847 C CA . TRP A 1 238 ? 3.545 -7.292 0.476 1.00 92.75 238 TRP A CA 1
ATOM 1848 C C . TRP A 1 238 ? 3.924 -7.676 -0.950 1.00 92.75 238 TRP A C 1
ATOM 1850 O O . TRP A 1 238 ? 4.885 -8.409 -1.176 1.00 92.75 238 TRP A O 1
ATOM 1860 N N . THR A 1 239 ? 3.212 -7.118 -1.923 1.00 92.81 239 THR A N 1
ATOM 1861 C CA . THR A 1 239 ? 3.543 -7.256 -3.344 1.00 92.81 239 THR A CA 1
ATOM 1862 C C . THR A 1 239 ? 3.072 -6.040 -4.140 1.00 92.81 239 THR A C 1
ATOM 1864 O O . THR A 1 239 ? 2.490 -5.104 -3.586 1.00 92.81 239 THR A O 1
ATOM 1867 N N . ASN A 1 240 ? 3.304 -6.061 -5.450 1.00 92.69 240 ASN A N 1
ATOM 1868 C CA . ASN A 1 240 ? 2.882 -5.020 -6.379 1.00 92.69 240 ASN A CA 1
ATOM 1869 C C . ASN A 1 240 ? 2.037 -5.591 -7.519 1.00 92.69 240 ASN A C 1
ATOM 1871 O O . ASN A 1 240 ? 2.168 -6.757 -7.889 1.00 92.69 240 ASN A O 1
ATOM 1875 N N . ALA A 1 241 ? 1.202 -4.740 -8.108 1.00 93.56 241 ALA A N 1
ATOM 1876 C CA . ALA A 1 241 ? 0.444 -5.041 -9.312 1.00 93.56 241 ALA A CA 1
ATOM 1877 C C . ALA A 1 241 ? 1.366 -5.163 -10.542 1.00 93.56 241 ALA A C 1
ATOM 1879 O O . ALA A 1 241 ? 1.125 -6.012 -11.397 1.00 93.56 241 ALA A O 1
ATOM 1880 N N . ALA A 1 242 ? 2.437 -4.365 -10.602 1.00 91.62 242 ALA A N 1
ATOM 1881 C CA . ALA A 1 242 ? 3.597 -4.565 -11.467 1.00 91.62 242 ALA A CA 1
ATOM 1882 C C . ALA A 1 242 ? 4.828 -4.873 -10.599 1.00 91.62 242 ALA A C 1
ATOM 1884 O O . ALA A 1 242 ? 5.237 -4.047 -9.787 1.00 91.62 242 ALA A O 1
ATOM 1885 N N . LEU A 1 243 ? 5.401 -6.073 -10.738 1.00 88.62 243 LEU A N 1
ATOM 1886 C CA . LEU A 1 243 ? 6.496 -6.541 -9.873 1.00 88.62 243 LEU A CA 1
ATOM 1887 C C . LEU A 1 243 ? 7.835 -5.860 -10.157 1.00 88.62 243 LEU A C 1
ATOM 1889 O O . LEU A 1 243 ? 8.633 -5.689 -9.236 1.00 88.62 243 LEU A O 1
ATOM 1893 N N . HIS A 1 244 ? 8.056 -5.473 -11.411 1.00 86.75 244 HIS A N 1
ATOM 1894 C CA . HIS A 1 244 ? 9.240 -4.741 -11.834 1.00 86.75 244 HIS A CA 1
ATOM 1895 C C . HIS A 1 244 ? 8.944 -3.249 -11.930 1.00 86.75 244 HIS A C 1
ATOM 1897 O O . HIS A 1 244 ? 7.871 -2.842 -12.386 1.00 86.75 244 HIS A O 1
A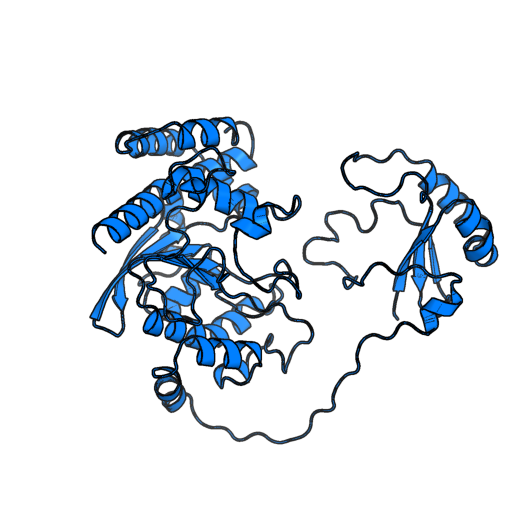TOM 1903 N N . GLY A 1 245 ? 9.924 -2.448 -11.520 1.00 82.06 245 GLY A N 1
ATOM 1904 C CA . GLY A 1 245 ? 9.911 -1.000 -11.620 1.00 82.06 245 GLY A CA 1
ATOM 1905 C C . GLY A 1 245 ? 9.638 -0.568 -13.051 1.00 82.06 245 GLY A C 1
ATOM 1906 O O . GLY A 1 245 ? 10.327 -0.985 -13.978 1.00 82.06 245 GLY A O 1
ATOM 1907 N N . THR A 1 246 ? 8.614 0.258 -13.225 1.00 82.94 246 THR A N 1
ATOM 1908 C CA . THR A 1 246 ? 8.175 0.710 -14.546 1.00 82.94 246 THR A CA 1
ATOM 1909 C C . THR A 1 246 ? 7.713 2.159 -14.515 1.00 82.94 246 THR A C 1
ATOM 1911 O O . THR A 1 246 ? 7.329 2.672 -13.462 1.00 82.94 246 THR A O 1
ATOM 1914 N N . ASP A 1 247 ? 7.764 2.829 -15.662 1.00 83.88 247 ASP A N 1
ATOM 1915 C CA . ASP A 1 247 ? 7.213 4.171 -15.822 1.00 83.88 247 ASP A CA 1
ATOM 1916 C C . ASP A 1 247 ? 5.680 4.137 -15.991 1.00 83.88 247 ASP A C 1
ATOM 1918 O O . ASP A 1 247 ? 5.084 3.118 -16.347 1.00 83.88 247 ASP A O 1
ATOM 1922 N N . GLU A 1 248 ? 5.023 5.276 -15.767 1.00 81.44 248 GLU A N 1
ATOM 1923 C CA . GLU A 1 248 ? 3.560 5.410 -15.877 1.00 81.44 248 GLU A CA 1
ATOM 1924 C C . GLU A 1 248 ? 3.014 5.062 -17.275 1.00 81.44 248 GLU A C 1
ATOM 1926 O O . GLU A 1 248 ? 1.877 4.608 -17.408 1.00 81.44 248 GLU A O 1
ATOM 1931 N N . LYS A 1 249 ? 3.808 5.240 -18.342 1.00 84.88 249 LYS A N 1
ATOM 1932 C CA . LYS A 1 249 ? 3.362 4.959 -19.718 1.00 84.88 249 LYS A CA 1
ATOM 1933 C C . LYS A 1 249 ? 3.274 3.455 -19.973 1.00 84.88 249 LYS A C 1
ATOM 1935 O O . LYS A 1 249 ? 2.400 3.011 -20.717 1.00 84.88 249 LYS A O 1
ATOM 1940 N N . LYS A 1 250 ? 4.170 2.677 -19.364 1.00 88.38 250 LYS A N 1
ATOM 1941 C CA . LYS A 1 250 ? 4.255 1.216 -19.493 1.00 88.38 250 LYS A CA 1
ATOM 1942 C C . LYS A 1 250 ? 3.517 0.470 -18.381 1.00 88.38 250 LYS A C 1
ATOM 1944 O O . LYS A 1 250 ? 3.220 -0.713 -18.556 1.00 88.38 250 LYS A O 1
ATOM 1949 N N . LEU A 1 251 ? 3.162 1.150 -17.288 1.00 88.94 251 LEU A N 1
ATOM 1950 C CA . LEU A 1 251 ? 2.586 0.555 -16.081 1.00 88.94 251 LEU A CA 1
ATOM 1951 C C . LEU A 1 251 ? 1.405 -0.376 -16.355 1.00 88.94 251 LEU A C 1
ATOM 1953 O O . LEU A 1 251 ? 1.415 -1.519 -15.908 1.00 88.94 251 LEU A O 1
ATOM 1957 N N . ASN A 1 252 ? 0.411 0.054 -17.134 1.00 90.81 252 ASN A N 1
ATOM 1958 C CA . ASN A 1 252 ? -0.755 -0.792 -17.400 1.00 90.81 252 ASN A CA 1
ATOM 1959 C C . ASN A 1 252 ? -0.400 -2.066 -18.191 1.00 90.81 252 ASN A C 1
ATOM 1961 O O . ASN A 1 252 ? -0.975 -3.121 -17.938 1.00 90.81 252 ASN A O 1
ATOM 1965 N N . ALA A 1 253 ? 0.546 -1.989 -19.132 1.00 91.62 253 ALA A N 1
ATOM 1966 C CA . ALA A 1 253 ? 0.998 -3.156 -19.890 1.00 91.62 253 ALA A CA 1
ATOM 1967 C C . ALA A 1 253 ? 1.815 -4.116 -19.008 1.00 91.62 253 ALA A C 1
ATOM 1969 O O . ALA A 1 253 ? 1.551 -5.320 -19.003 1.00 91.62 253 ALA A O 1
ATOM 1970 N N . ALA A 1 254 ? 2.739 -3.585 -18.201 1.00 91.81 254 ALA A N 1
ATOM 1971 C CA . ALA A 1 254 ? 3.513 -4.368 -17.237 1.00 91.81 254 ALA A CA 1
ATOM 1972 C C . ALA A 1 254 ? 2.612 -5.047 -16.191 1.00 91.81 254 ALA A C 1
ATOM 1974 O O . ALA A 1 254 ? 2.760 -6.238 -15.917 1.00 91.81 254 ALA A O 1
ATOM 1975 N N . ARG A 1 255 ? 1.624 -4.316 -15.663 1.00 94.25 255 ARG A N 1
ATOM 1976 C CA . ARG A 1 255 ? 0.617 -4.812 -14.717 1.00 94.25 255 ARG A CA 1
ATOM 1977 C C . ARG A 1 255 ? -0.162 -5.998 -15.283 1.00 94.25 255 ARG A C 1
ATOM 1979 O O . ARG A 1 255 ? -0.292 -7.021 -14.613 1.00 94.25 255 ARG A O 1
ATOM 1986 N N . LYS A 1 256 ? -0.654 -5.889 -16.522 1.00 93.69 256 LYS A N 1
ATOM 1987 C CA . LYS A 1 256 ? -1.377 -6.985 -17.189 1.00 93.69 256 LYS A CA 1
ATOM 1988 C C . LYS A 1 256 ? -0.520 -8.244 -17.293 1.00 93.69 256 LYS A C 1
ATOM 1990 O O . LYS A 1 256 ? -0.981 -9.318 -1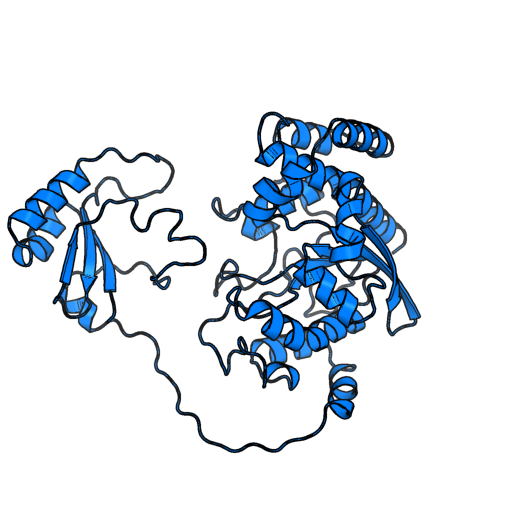6.929 1.00 93.69 256 LYS A O 1
ATOM 1995 N N . CYS A 1 257 ? 0.750 -8.101 -17.673 1.00 92.75 257 CYS A N 1
ATOM 1996 C CA . CYS A 1 257 ? 1.689 -9.226 -17.700 1.00 92.75 257 CYS A CA 1
ATOM 1997 C C . CYS A 1 257 ? 1.883 -9.839 -16.299 1.00 92.75 257 CYS A C 1
ATOM 1999 O O . CYS A 1 257 ? 1.835 -11.053 -16.122 1.00 92.75 257 CYS A O 1
ATOM 2001 N N . CYS A 1 258 ? 2.017 -9.004 -15.266 1.00 93.38 258 CYS A N 1
ATOM 2002 C CA . CYS A 1 258 ? 2.205 -9.453 -13.883 1.00 93.38 258 CYS A CA 1
ATOM 2003 C C . CYS A 1 258 ? 0.946 -10.064 -13.242 1.00 93.38 258 CYS A C 1
ATOM 2005 O O . CYS A 1 258 ? 1.039 -10.650 -12.164 1.00 93.38 258 CYS A O 1
ATOM 2007 N N . THR A 1 259 ? -0.224 -9.967 -13.877 1.00 93.94 259 THR A N 1
ATOM 2008 C CA . THR A 1 259 ? -1.505 -10.393 -13.291 1.00 93.94 259 THR A CA 1
ATOM 2009 C C . THR A 1 259 ? -1.545 -11.905 -13.042 1.00 93.94 259 THR A C 1
ATOM 2011 O O . THR A 1 259 ? -1.963 -12.340 -11.969 1.00 93.94 259 THR A O 1
ATOM 2014 N N . THR A 1 260 ? -1.000 -12.715 -13.954 1.00 91.25 260 THR A N 1
ATOM 2015 C CA . THR A 1 260 ? -0.873 -14.172 -13.759 1.00 91.25 260 THR A CA 1
ATOM 2016 C C . THR A 1 260 ? 0.069 -14.515 -12.601 1.00 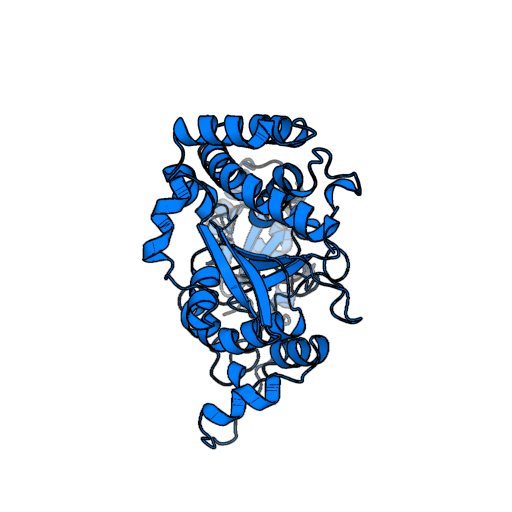91.25 260 THR A C 1
ATOM 2018 O O . THR A 1 260 ? -0.212 -15.417 -11.813 1.00 91.25 260 THR A O 1
ATOM 2021 N N . VAL A 1 261 ? 1.160 -13.757 -12.442 1.00 93.12 261 VAL A N 1
ATOM 2022 C CA . VAL A 1 261 ? 2.113 -13.937 -11.333 1.00 93.12 261 VAL A CA 1
ATOM 2023 C C . VAL A 1 261 ? 1.472 -13.547 -10.000 1.00 93.12 261 VAL A C 1
ATOM 2025 O O . VAL A 1 261 ? 1.646 -14.238 -8.999 1.00 93.12 261 VAL A O 1
ATOM 2028 N N . LEU A 1 262 ? 0.699 -12.458 -9.969 1.00 95.38 262 LEU A N 1
ATOM 2029 C CA . LEU A 1 262 ? -0.063 -12.039 -8.793 1.00 95.38 262 LEU A CA 1
ATOM 2030 C C . LEU A 1 262 ? -1.113 -13.085 -8.404 1.00 95.38 262 LEU A C 1
ATOM 2032 O O . LEU A 1 262 ? -1.225 -13.421 -7.226 1.00 95.38 262 LEU A O 1
ATOM 2036 N N . LYS A 1 263 ? -1.839 -13.642 -9.381 1.00 95.75 263 LYS A N 1
ATOM 2037 C CA . LYS A 1 263 ? -2.791 -14.728 -9.134 1.00 95.75 263 LYS A CA 1
ATOM 2038 C C . LYS A 1 263 ? -2.105 -15.940 -8.503 1.00 95.75 263 LYS A C 1
ATOM 2040 O O . LYS A 1 263 ? -2.591 -16.442 -7.496 1.00 95.75 263 LYS A O 1
ATOM 2045 N N . ALA A 1 264 ? -0.969 -16.370 -9.050 1.00 93.44 264 ALA A N 1
ATOM 2046 C CA . ALA A 1 264 ? -0.214 -17.494 -8.503 1.00 93.44 264 ALA A CA 1
ATOM 2047 C C . ALA A 1 264 ? 0.280 -17.219 -7.068 1.00 93.44 264 ALA A C 1
ATOM 2049 O O . ALA A 1 264 ? 0.180 -18.095 -6.213 1.00 93.44 264 ALA A O 1
ATOM 2050 N N . GLN A 1 265 ? 0.728 -15.992 -6.760 1.00 94.25 265 GLN A N 1
ATOM 2051 C CA . GLN A 1 265 ? 1.064 -15.600 -5.383 1.00 94.25 265 GLN A CA 1
ATOM 2052 C C . GLN A 1 265 ? -0.139 -15.746 -4.440 1.00 94.25 265 GLN A C 1
ATOM 2054 O O . GLN A 1 265 ? 0.007 -16.296 -3.352 1.00 94.25 265 GLN A O 1
ATOM 2059 N N . ILE A 1 266 ? -1.322 -15.273 -4.847 1.00 96.00 266 ILE A N 1
ATOM 2060 C CA . ILE A 1 266 ? -2.548 -15.365 -4.041 1.00 96.00 266 ILE A CA 1
ATOM 2061 C C . ILE A 1 266 ? -2.955 -16.826 -3.831 1.00 96.00 266 ILE A C 1
ATOM 2063 O O . ILE A 1 266 ? -3.256 -17.205 -2.703 1.00 96.00 266 ILE A O 1
ATOM 2067 N N . ASP A 1 267 ? -2.923 -17.640 -4.887 1.00 93.69 267 ASP A N 1
ATOM 2068 C CA . ASP A 1 267 ? -3.294 -19.056 -4.822 1.00 93.69 267 ASP A CA 1
ATOM 2069 C C . ASP A 1 267 ? -2.364 -19.827 -3.860 1.00 93.69 267 ASP A C 1
ATOM 2071 O O . ASP A 1 267 ? -2.839 -20.619 -3.049 1.00 93.69 267 ASP A O 1
ATOM 2075 N N . VAL A 1 268 ? -1.052 -19.554 -3.880 1.00 91.75 268 VAL A N 1
ATOM 2076 C CA . VAL A 1 268 ? -0.083 -20.198 -2.972 1.00 91.75 268 VAL A CA 1
ATOM 2077 C C . VAL A 1 268 ? -0.219 -19.699 -1.531 1.00 91.75 268 VAL A C 1
ATOM 2079 O O . VAL A 1 268 ? -0.122 -20.488 -0.594 1.00 91.75 268 VAL A O 1
ATOM 2082 N N . LEU A 1 269 ? -0.418 -18.394 -1.331 1.00 93.31 269 LEU A N 1
ATOM 2083 C CA . LEU A 1 269 ? -0.458 -17.800 0.009 1.00 93.31 269 LEU A CA 1
ATOM 2084 C C . LEU A 1 269 ? -1.798 -17.975 0.721 1.00 93.31 269 LEU A C 1
ATOM 2086 O O . LEU A 1 269 ? -1.831 -17.906 1.948 1.00 93.31 269 LEU A O 1
ATOM 2090 N N . SER A 1 270 ? -2.879 -18.138 -0.043 1.00 94.69 270 SER A N 1
ATOM 2091 C CA . SER A 1 270 ? -4.259 -18.266 0.429 1.00 94.69 270 SER A CA 1
ATOM 2092 C C . SER A 1 270 ? -4.620 -17.313 1.591 1.00 94.69 270 SER A C 1
ATOM 2094 O O . SER A 1 270 ? -4.997 -17.758 2.680 1.00 94.69 270 SER A O 1
ATOM 2096 N N . PRO A 1 271 ? -4.455 -15.982 1.416 1.00 96.62 271 PRO A N 1
ATOM 2097 C CA . PRO A 1 271 ? -4.684 -15.017 2.487 1.00 96.62 271 PRO A CA 1
ATOM 2098 C C . PRO A 1 271 ? -6.173 -14.911 2.841 1.00 96.62 271 PRO A C 1
ATOM 2100 O O . PRO A 1 271 ? -7.038 -14.929 1.970 1.00 96.62 271 PRO A O 1
ATOM 2103 N N . LYS A 1 272 ? -6.485 -14.664 4.118 1.00 97.75 272 LYS A N 1
ATOM 2104 C CA . LYS A 1 272 ? -7.862 -14.361 4.558 1.00 97.75 272 LYS A CA 1
ATOM 2105 C C . LYS A 1 272 ? -8.307 -12.951 4.154 1.00 97.75 272 LYS A C 1
ATOM 2107 O O . LYS A 1 272 ? -9.505 -12.672 4.064 1.00 97.75 272 LYS A O 1
ATOM 2112 N N . ILE A 1 273 ? -7.349 -12.040 3.966 1.00 98.56 273 ILE A N 1
ATOM 2113 C CA . ILE A 1 273 ? -7.593 -10.629 3.651 1.00 98.56 273 ILE A CA 1
ATOM 2114 C C . ILE A 1 273 ? -6.646 -10.171 2.547 1.00 98.56 273 ILE A C 1
ATOM 2116 O O . ILE A 1 273 ? -5.433 -10.318 2.668 1.00 98.56 273 ILE A O 1
ATOM 2120 N N . ILE A 1 274 ? -7.189 -9.536 1.514 1.00 98.69 274 ILE A N 1
ATOM 2121 C CA . ILE A 1 274 ? -6.416 -8.848 0.477 1.00 98.69 274 ILE A CA 1
ATOM 2122 C C . ILE A 1 274 ? -6.714 -7.351 0.562 1.00 98.69 274 ILE A C 1
ATOM 2124 O O . ILE A 1 274 ? -7.868 -6.952 0.686 1.00 98.69 274 ILE A O 1
ATOM 2128 N N . ILE A 1 275 ? -5.680 -6.516 0.499 1.00 98.56 275 ILE A N 1
ATOM 2129 C CA . ILE A 1 275 ? -5.762 -5.056 0.580 1.00 98.56 275 ILE A CA 1
ATOM 2130 C C . ILE A 1 275 ? -5.156 -4.476 -0.700 1.00 98.56 275 ILE A C 1
ATOM 2132 O O . ILE A 1 275 ? -3.936 -4.433 -0.850 1.00 98.56 275 ILE A O 1
ATOM 2136 N N . ALA A 1 276 ? -6.001 -4.019 -1.620 1.00 98.12 276 ALA A N 1
ATOM 2137 C CA . ALA A 1 276 ? -5.592 -3.316 -2.830 1.00 98.12 276 ALA A CA 1
ATOM 2138 C C . ALA A 1 276 ? -5.495 -1.806 -2.584 1.00 98.12 276 ALA A C 1
ATOM 2140 O O . ALA A 1 276 ? -6.487 -1.144 -2.263 1.00 98.12 276 ALA A O 1
ATOM 2141 N N . CYS A 1 277 ? -4.298 -1.252 -2.765 1.00 95.94 277 CYS A N 1
ATOM 2142 C CA . CYS A 1 277 ? -4.025 0.167 -2.579 1.00 95.94 277 CYS A CA 1
ATOM 2143 C C . CYS A 1 277 ? -3.884 0.878 -3.928 1.00 95.94 277 CYS A C 1
ATOM 2145 O O . CYS A 1 277 ? -2.841 0.813 -4.575 1.00 95.94 277 CYS A O 1
ATOM 2147 N N . GLY A 1 278 ? -4.918 1.621 -4.317 1.00 94.81 278 GLY A N 1
ATOM 2148 C CA . GLY A 1 278 ? -4.948 2.394 -5.554 1.00 94.81 278 GLY A CA 1
ATOM 2149 C C . GLY A 1 278 ? -5.523 1.641 -6.754 1.00 94.81 278 GLY A C 1
ATOM 2150 O O . GLY A 1 278 ? -5.928 0.480 -6.675 1.00 94.81 278 GLY A O 1
ATOM 2151 N N . ILE A 1 279 ? -5.573 2.360 -7.876 1.00 94.50 279 ILE A N 1
ATOM 2152 C CA . ILE A 1 279 ? -6.250 1.934 -9.103 1.00 94.50 279 ILE A CA 1
ATOM 2153 C C . ILE A 1 279 ? -5.626 0.680 -9.722 1.00 94.50 279 ILE A C 1
ATOM 2155 O O . ILE A 1 279 ? -6.361 -0.214 -10.133 1.00 94.50 279 ILE A O 1
ATOM 2159 N N . ASP A 1 280 ? -4.298 0.579 -9.748 1.00 94.81 280 ASP A N 1
ATOM 2160 C CA . ASP A 1 280 ? -3.604 -0.533 -10.406 1.00 94.81 280 ASP A CA 1
ATOM 2161 C C . ASP A 1 280 ? -3.816 -1.849 -9.662 1.00 94.81 280 ASP A C 1
ATOM 2163 O O . ASP A 1 280 ? -4.190 -2.850 -10.269 1.00 94.81 280 ASP A O 1
ATOM 2167 N N . ALA A 1 281 ? -3.671 -1.832 -8.335 1.00 96.19 281 ALA A N 1
ATOM 2168 C CA . ALA A 1 281 ? -3.926 -2.997 -7.496 1.00 96.19 281 ALA A CA 1
ATOM 2169 C C . ALA A 1 281 ? -5.376 -3.489 -7.636 1.00 96.19 281 ALA A C 1
ATOM 2171 O O . ALA A 1 281 ? -5.610 -4.683 -7.814 1.00 96.19 281 ALA A O 1
ATOM 2172 N N . ALA A 1 282 ? -6.351 -2.573 -7.616 1.00 97.12 282 ALA A N 1
ATOM 2173 C CA . ALA A 1 282 ? -7.758 -2.925 -7.786 1.00 97.12 282 ALA A CA 1
ATOM 2174 C C . ALA A 1 282 ? -8.053 -3.470 -9.193 1.00 97.12 282 ALA A C 1
ATOM 2176 O O . ALA A 1 282 ? -8.734 -4.481 -9.332 1.00 97.12 282 ALA A O 1
ATOM 2177 N N . ASN A 1 283 ? -7.510 -2.854 -10.245 1.00 96.69 283 ASN A N 1
ATOM 2178 C CA . ASN A 1 283 ? -7.711 -3.338 -11.610 1.00 96.69 283 ASN A CA 1
ATOM 2179 C C . ASN A 1 283 ? -7.104 -4.731 -11.823 1.00 96.69 283 ASN A C 1
ATOM 2181 O O . ASN A 1 283 ? -7.722 -5.549 -12.498 1.00 96.69 283 ASN A O 1
ATOM 2185 N N . SER A 1 284 ? -5.955 -5.040 -11.213 1.00 97.56 284 SER A N 1
ATOM 2186 C CA . SER A 1 284 ? -5.402 -6.399 -11.261 1.00 97.56 284 SER A CA 1
ATOM 2187 C C . SER A 1 284 ? -6.294 -7.416 -10.558 1.00 97.56 284 SER A C 1
ATOM 2189 O O . SER A 1 284 ? -6.502 -8.502 -11.085 1.00 97.56 284 SER A O 1
ATOM 2191 N N . LEU A 1 285 ? -6.875 -7.081 -9.402 1.00 98.12 285 LEU A N 1
ATOM 2192 C CA . LEU A 1 285 ? -7.809 -7.991 -8.729 1.00 98.12 285 LEU A CA 1
ATOM 2193 C C . LEU A 1 285 ? -9.120 -8.177 -9.500 1.00 98.12 285 LEU A C 1
ATOM 2195 O O . LEU A 1 285 ? -9.671 -9.276 -9.491 1.00 98.12 285 LEU A O 1
ATOM 2199 N N . PHE A 1 286 ? -9.595 -7.141 -10.193 1.00 97.50 286 PHE A N 1
ATOM 2200 C CA . PHE A 1 286 ? -10.736 -7.244 -11.104 1.00 97.50 286 PHE A CA 1
ATOM 2201 C C . PHE A 1 286 ? -10.432 -8.184 -12.277 1.00 97.50 286 PHE A C 1
ATOM 2203 O O . PHE A 1 286 ? -11.220 -9.079 -12.562 1.00 97.50 286 PHE A O 1
ATOM 2210 N N . GLU A 1 287 ? -9.262 -8.052 -12.907 1.00 96.38 287 GLU A N 1
ATOM 2211 C CA . GLU A 1 287 ? -8.835 -8.941 -13.999 1.00 96.38 287 GLU A CA 1
ATOM 2212 C C . GLU A 1 287 ? -8.643 -10.400 -13.546 1.00 96.38 287 GLU A C 1
ATOM 2214 O O . GLU A 1 287 ? -8.925 -11.316 -14.313 1.00 96.38 287 GLU A O 1
ATOM 2219 N N . ILE A 1 288 ? -8.228 -10.633 -12.295 1.00 96.19 288 ILE A N 1
ATOM 2220 C CA . ILE A 1 288 ? -8.101 -11.981 -11.703 1.00 96.19 288 ILE A CA 1
ATOM 2221 C C . ILE A 1 288 ? -9.470 -12.566 -11.300 1.00 96.19 288 ILE A C 1
ATOM 2223 O O . ILE A 1 288 ? -9.570 -13.759 -11.013 1.00 96.19 288 ILE A O 1
ATOM 2227 N N . GLY A 1 289 ? -10.532 -11.755 -11.280 1.00 96.56 289 GLY A N 1
ATOM 2228 C CA . GLY A 1 289 ? -11.869 -12.172 -10.850 1.00 96.56 289 GLY A CA 1
ATOM 2229 C C . GLY A 1 289 ? -12.059 -12.217 -9.329 1.00 96.56 289 GLY A C 1
ATOM 2230 O O . GLY A 1 289 ? -13.016 -12.819 -8.852 1.00 96.56 289 GLY A O 1
ATOM 2231 N N . LEU A 1 290 ? -11.165 -11.582 -8.561 1.00 97.25 290 LEU A N 1
ATOM 2232 C CA . LEU A 1 290 ? -11.315 -11.389 -7.110 1.00 97.25 290 LEU A CA 1
ATOM 2233 C C . LEU A 1 290 ? -12.037 -10.084 -6.755 1.00 97.25 290 LEU A C 1
ATOM 2235 O O . LEU A 1 290 ? -12.381 -9.884 -5.593 1.00 97.25 290 LEU A O 1
ATOM 2239 N N . LEU A 1 291 ? -12.243 -9.204 -7.741 1.00 97.38 291 LEU A N 1
ATOM 2240 C CA . LEU A 1 291 ? -13.174 -8.086 -7.650 1.00 97.38 291 LEU A CA 1
ATOM 2241 C C . LEU A 1 291 ? -14.267 -8.200 -8.713 1.00 97.38 291 LEU A C 1
ATOM 2243 O O . LEU A 1 291 ? -13.978 -8.399 -9.889 1.00 97.38 291 LEU A O 1
ATOM 2247 N N . SER A 1 292 ? -15.516 -7.993 -8.309 1.00 97.00 292 SER A N 1
ATOM 2248 C CA . SER A 1 292 ? -16.691 -7.991 -9.186 1.00 97.00 292 SER A CA 1
ATOM 2249 C C . SER A 1 292 ? -16.893 -6.667 -9.928 1.00 97.00 292 SER A C 1
ATOM 2251 O O . SER A 1 292 ? -17.541 -6.634 -10.976 1.00 97.00 292 SER A O 1
ATOM 2253 N N . LYS A 1 293 ? -16.344 -5.567 -9.395 1.00 95.12 293 LYS A N 1
ATOM 2254 C CA . LYS A 1 293 ? -16.500 -4.211 -9.934 1.00 95.12 293 LYS A CA 1
ATOM 2255 C C . LYS A 1 293 ? -15.147 -3.555 -10.216 1.00 95.12 293 LYS A C 1
ATOM 2257 O O . LYS A 1 293 ? -14.247 -3.637 -9.379 1.00 95.12 293 LYS A O 1
ATOM 2262 N N . PRO A 1 294 ? -15.002 -2.838 -11.343 1.00 94.94 294 PRO A N 1
ATOM 2263 C CA . PRO A 1 294 ? -13.789 -2.086 -11.639 1.00 94.94 294 PRO A CA 1
ATOM 2264 C C . PRO A 1 294 ? -13.679 -0.823 -10.769 1.00 94.94 294 PRO A C 1
ATOM 2266 O O . PRO A 1 294 ? -14.680 -0.273 -10.303 1.00 94.94 294 PRO A O 1
ATOM 2269 N N . TRP A 1 295 ? -12.460 -0.281 -10.640 1.00 94.00 295 TRP A N 1
ATOM 2270 C CA . TRP A 1 295 ? -12.161 0.910 -9.824 1.00 94.00 295 TRP A CA 1
ATOM 2271 C C . TRP A 1 295 ? -13.128 2.085 -10.048 1.00 94.00 295 TRP A C 1
ATOM 2273 O O . TRP A 1 295 ? -13.581 2.729 -9.100 1.00 94.00 295 TRP A O 1
ATOM 2283 N N . LYS A 1 296 ? -13.472 2.357 -11.315 1.00 91.88 296 LYS A N 1
ATOM 2284 C CA . LYS A 1 296 ? -14.339 3.480 -11.710 1.00 91.88 296 LYS A CA 1
ATOM 2285 C C . LYS A 1 296 ? -15.733 3.435 -11.066 1.00 91.88 296 LYS A C 1
ATOM 2287 O O . LYS A 1 296 ? -16.337 4.491 -10.923 1.00 91.88 296 LYS A O 1
ATOM 2292 N N . GLU A 1 297 ? -16.218 2.247 -10.699 1.00 94.25 297 GLU A N 1
ATOM 2293 C CA . GLU A 1 297 ? -17.548 2.024 -10.114 1.00 94.25 297 GLU A CA 1
ATOM 2294 C C . GLU A 1 297 ? -17.530 2.018 -8.583 1.00 94.25 297 GLU A C 1
ATOM 2296 O O . GLU A 1 297 ? -18.562 2.249 -7.959 1.00 94.25 297 GLU A O 1
ATOM 2301 N N . ILE A 1 298 ? -16.369 1.774 -7.969 1.00 94.81 298 ILE A N 1
ATOM 2302 C CA . ILE A 1 298 ? -16.235 1.703 -6.506 1.00 94.81 298 ILE A CA 1
ATOM 2303 C C . ILE A 1 298 ? -15.658 2.981 -5.893 1.00 94.81 298 ILE A C 1
ATOM 2305 O O . ILE A 1 298 ? -15.842 3.217 -4.703 1.00 94.81 298 ILE A O 1
ATOM 2309 N N . LYS A 1 299 ? -14.987 3.834 -6.681 1.00 89.75 299 LYS A N 1
ATOM 2310 C CA . LYS A 1 299 ? -14.259 5.010 -6.168 1.00 89.75 299 LYS A CA 1
ATOM 2311 C C . LYS A 1 299 ? -15.116 5.987 -5.351 1.00 89.75 299 LYS A C 1
ATOM 2313 O O . LYS A 1 299 ? -14.601 6.614 -4.431 1.00 89.75 299 LYS A O 1
ATOM 2318 N N . ASP A 1 300 ? -16.414 6.092 -5.638 1.00 90.44 300 ASP A N 1
ATOM 2319 C CA . ASP A 1 300 ? -17.316 7.017 -4.936 1.00 90.44 300 ASP A CA 1
ATOM 2320 C C . ASP A 1 300 ? -17.644 6.551 -3.504 1.00 90.44 300 ASP A C 1
ATOM 2322 O O . ASP A 1 300 ? -18.098 7.346 -2.676 1.00 90.44 300 ASP A O 1
ATOM 2326 N N . ILE A 1 301 ? -17.393 5.275 -3.190 1.00 95.31 301 ILE A N 1
ATOM 2327 C CA . ILE A 1 301 ? -17.581 4.682 -1.856 1.00 95.31 301 ILE A CA 1
ATOM 2328 C C . ILE A 1 301 ? -16.496 5.168 -0.883 1.00 95.31 301 ILE A C 1
ATOM 2330 O O . ILE A 1 301 ? -16.755 5.285 0.318 1.00 95.31 301 ILE A O 1
ATOM 2334 N N . PHE A 1 302 ? -15.326 5.563 -1.396 1.00 95.88 302 PHE A N 1
ATOM 2335 C CA . PHE A 1 302 ? -14.184 6.037 -0.603 1.00 95.88 302 PHE A CA 1
ATOM 2336 C C . PHE A 1 302 ? -14.455 7.313 0.202 1.00 95.88 302 PHE A C 1
ATOM 2338 O O . PHE A 1 302 ? -13.709 7.643 1.112 1.00 95.88 302 PHE A O 1
ATOM 2345 N N . LYS A 1 303 ? -15.560 8.023 -0.046 1.00 95.00 303 LYS A N 1
ATOM 2346 C CA . LYS A 1 303 ? -15.994 9.117 0.842 1.00 95.00 303 LYS A CA 1
ATOM 2347 C C . LYS A 1 303 ? -16.500 8.627 2.210 1.00 95.00 303 LYS A C 1
ATOM 2349 O O . LYS A 1 303 ? -16.599 9.413 3.146 1.00 95.00 303 LYS A O 1
ATOM 2354 N N . THR A 1 304 ? -16.866 7.347 2.315 1.00 96.12 304 THR A N 1
ATOM 2355 C CA . THR A 1 304 ? -17.460 6.735 3.519 1.00 96.12 304 THR A CA 1
ATOM 2356 C C . THR A 1 304 ? -16.634 5.606 4.134 1.00 96.12 304 THR A C 1
ATOM 2358 O O . THR A 1 304 ? -16.943 5.174 5.242 1.00 96.12 304 THR A O 1
ATOM 2361 N N . GLY A 1 305 ? -15.593 5.118 3.459 1.00 96.94 305 GLY A N 1
ATOM 2362 C CA . GLY A 1 305 ? -14.794 3.991 3.938 1.00 96.94 305 GLY A CA 1
ATOM 2363 C C . GLY A 1 305 ? -14.111 3.228 2.809 1.00 96.94 305 GLY A C 1
ATOM 2364 O O . GLY A 1 305 ? -14.267 3.557 1.635 1.00 96.94 305 GLY A O 1
ATOM 2365 N N . ALA A 1 306 ? -13.372 2.178 3.168 1.00 97.50 306 ALA A N 1
ATOM 2366 C CA . ALA A 1 306 ? -12.836 1.248 2.180 1.00 97.50 306 ALA A CA 1
ATOM 2367 C C . ALA A 1 306 ? -13.982 0.509 1.469 1.00 97.50 306 ALA A C 1
ATOM 2369 O O . ALA A 1 306 ? -14.983 0.150 2.091 1.00 97.50 306 ALA A O 1
ATOM 2370 N N . TYR A 1 307 ? -13.816 0.231 0.176 1.00 98.25 307 TYR A N 1
ATOM 2371 C CA . TYR A 1 307 ? -14.689 -0.726 -0.502 1.00 98.25 307 TYR A CA 1
ATOM 2372 C C . TYR A 1 307 ? -14.313 -2.141 -0.060 1.00 98.25 307 TYR A C 1
ATOM 2374 O O . TYR A 1 307 ? -13.127 -2.426 0.106 1.00 98.25 307 TYR A O 1
ATOM 2382 N N . MET A 1 308 ? -15.303 -3.016 0.120 1.00 97.81 308 MET A N 1
ATOM 2383 C CA . MET A 1 308 ? -15.085 -4.407 0.504 1.00 97.81 308 MET A CA 1
ATOM 2384 C C . MET A 1 308 ? -16.043 -5.332 -0.229 1.00 97.81 308 MET A C 1
ATOM 2386 O O . MET A 1 308 ? -17.240 -5.054 -0.318 1.00 97.81 308 MET A O 1
ATOM 2390 N N . GLU A 1 309 ? -15.516 -6.466 -0.671 1.00 97.69 309 GLU A N 1
ATOM 2391 C CA . GLU A 1 309 ? -16.310 -7.609 -1.093 1.00 97.69 309 GLU A CA 1
ATOM 2392 C C . GLU A 1 309 ? -15.679 -8.931 -0.645 1.00 97.69 309 GLU A C 1
ATOM 2394 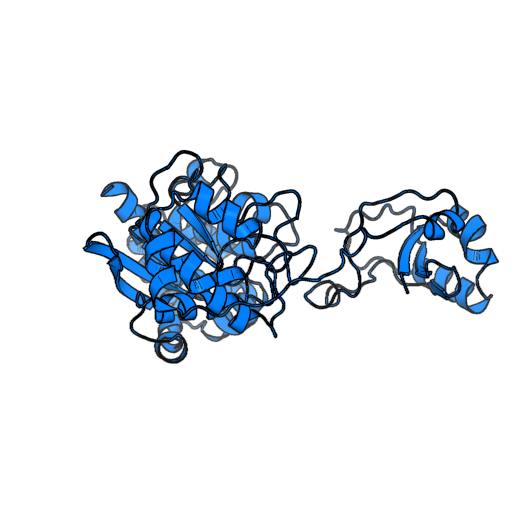O O . GLU A 1 309 ? -14.539 -8.988 -0.175 1.00 97.69 309 GLU A O 1
ATOM 2399 N N . ARG A 1 310 ? -16.468 -10.000 -0.740 1.00 98.12 310 ARG A N 1
ATOM 2400 C CA . ARG A 1 310 ? -16.026 -11.368 -0.473 1.00 98.12 310 ARG A CA 1
ATOM 2401 C C . ARG A 1 310 ? -15.787 -12.059 -1.803 1.00 98.12 310 ARG A C 1
ATOM 2403 O O . ARG A 1 310 ? -16.621 -11.949 -2.698 1.00 98.12 310 ARG A O 1
ATOM 2410 N N . ALA A 1 311 ? -14.694 -12.797 -1.886 1.00 97.56 311 ALA A N 1
ATOM 2411 C CA . ALA A 1 311 ? -14.384 -13.656 -3.014 1.00 97.56 311 ALA A CA 1
ATOM 2412 C C . ALA A 1 311 ? -14.016 -15.058 -2.515 1.00 97.56 311 ALA A C 1
ATOM 2414 O O . ALA A 1 311 ? -13.847 -15.289 -1.314 1.00 97.56 311 ALA A O 1
ATOM 2415 N N . THR A 1 312 ? -13.901 -15.995 -3.448 1.00 97.12 312 THR A N 1
ATOM 2416 C CA . THR A 1 312 ? -13.505 -17.376 -3.171 1.00 97.12 312 THR A CA 1
ATOM 2417 C C . THR A 1 312 ? -12.163 -17.641 -3.834 1.00 97.12 312 THR A C 1
ATOM 2419 O O . THR A 1 312 ? -11.986 -17.354 -5.018 1.00 97.12 312 THR A O 1
ATOM 2422 N N . LEU A 1 313 ? -11.210 -18.157 -3.063 1.00 95.88 313 LEU A N 1
ATOM 2423 C CA . LEU A 1 313 ? -9.895 -18.546 -3.558 1.00 95.88 313 LEU A CA 1
ATOM 2424 C C . LEU A 1 313 ? -9.947 -19.907 -4.263 1.00 95.88 313 LEU A C 1
ATOM 2426 O O . LEU A 1 313 ? -10.942 -20.630 -4.197 1.00 95.88 313 LEU A O 1
ATOM 2430 N N . LYS A 1 314 ? -8.856 -20.271 -4.947 1.00 92.19 314 LYS A N 1
ATOM 2431 C CA . LYS A 1 314 ? -8.743 -21.534 -5.698 1.00 92.19 314 LYS A CA 1
ATOM 2432 C C . LYS A 1 314 ? -8.984 -22.773 -4.824 1.00 92.19 314 LYS A C 1
ATOM 2434 O O . LYS A 1 314 ? -9.523 -23.761 -5.311 1.00 92.19 314 LYS A O 1
ATOM 2439 N N . ASP A 1 315 ? -8.601 -22.718 -3.551 1.00 91.12 315 ASP A N 1
ATOM 2440 C CA . ASP A 1 315 ? -8.795 -23.792 -2.570 1.00 91.12 315 ASP A CA 1
ATOM 2441 C C . ASP A 1 315 ? -10.228 -23.856 -1.995 1.00 91.12 315 ASP A C 1
ATOM 2443 O O . ASP A 1 315 ? -10.530 -24.717 -1.170 1.00 91.12 315 ASP A O 1
ATOM 2447 N N . GLY A 1 316 ? -11.121 -22.960 -2.430 1.00 94.81 316 GLY A N 1
ATOM 2448 C CA . GLY A 1 316 ? -12.498 -22.848 -1.952 1.00 94.81 316 GLY A CA 1
ATOM 2449 C C . GLY A 1 316 ? -12.663 -22.002 -0.687 1.00 94.81 316 GLY A C 1
ATOM 2450 O O . GLY A 1 316 ? -13.795 -21.805 -0.240 1.00 94.81 316 GLY A O 1
ATOM 2451 N N . SER A 1 317 ? -11.577 -21.482 -0.106 1.00 94.12 317 SER A N 1
ATOM 2452 C CA . SER A 1 317 ? -11.651 -20.617 1.070 1.00 94.12 317 SER A CA 1
ATOM 2453 C C . SER A 1 317 ? -12.214 -19.232 0.729 1.00 94.12 317 SER A C 1
ATOM 2455 O O . SER A 1 317 ? -12.072 -18.721 -0.385 1.00 94.12 317 SER A O 1
ATOM 2457 N N . GLU A 1 318 ? -12.899 -18.615 1.694 1.00 96.50 318 GLU A N 1
ATOM 2458 C CA . GLU A 1 318 ? -13.385 -17.239 1.562 1.00 96.50 318 GLU A CA 1
ATOM 2459 C C . GLU A 1 318 ? -12.255 -16.245 1.862 1.00 96.50 318 GLU A C 1
ATOM 2461 O O . GLU A 1 318 ? -11.583 -16.344 2.891 1.00 96.50 318 GLU A O 1
ATOM 2466 N N . VAL A 1 319 ? -12.118 -15.227 1.012 1.00 97.94 319 VAL A N 1
ATOM 2467 C CA . VAL A 1 319 ? -11.234 -14.077 1.222 1.00 97.94 319 VAL A CA 1
ATOM 2468 C C . VAL A 1 319 ? -12.040 -12.781 1.251 1.00 97.94 319 VAL A C 1
ATOM 2470 O O . VAL A 1 319 ? -12.980 -12.589 0.477 1.00 97.94 319 VAL A O 1
ATOM 2473 N N . LYS A 1 320 ? -11.661 -11.853 2.135 1.00 98.62 320 LYS A N 1
ATOM 2474 C CA . LYS A 1 320 ? -12.180 -10.477 2.125 1.00 98.62 320 LYS A CA 1
ATOM 2475 C C . LYS A 1 320 ? -11.229 -9.580 1.349 1.00 98.62 320 LYS A C 1
ATOM 2477 O O . LYS A 1 320 ? -10.071 -9.427 1.735 1.00 98.62 320 LYS A O 1
ATOM 2482 N N . VAL A 1 321 ? -11.727 -8.958 0.290 1.00 98.62 321 VAL A N 1
ATOM 2483 C CA . VAL A 1 321 ? -10.951 -8.060 -0.562 1.00 98.62 321 VAL A CA 1
ATOM 2484 C C . VAL A 1 321 ? -11.341 -6.623 -0.252 1.00 98.62 321 VAL A C 1
ATOM 2486 O O . VAL A 1 321 ? -12.488 -6.230 -0.444 1.00 98.62 321 VAL A O 1
ATOM 2489 N N . TYR A 1 322 ? -10.381 -5.841 0.232 1.00 98.62 322 TYR A N 1
ATOM 2490 C CA . TYR A 1 322 ? -10.519 -4.413 0.487 1.00 98.62 322 TYR A CA 1
ATOM 2491 C C . TYR A 1 322 ? -9.862 -3.607 -0.624 1.00 98.62 322 TYR A C 1
ATOM 2493 O O . TYR A 1 322 ? -8.741 -3.903 -1.034 1.00 98.62 322 TYR A O 1
ATOM 2501 N N . CYS A 1 323 ? -10.514 -2.533 -1.058 1.00 98.56 323 CYS A N 1
ATOM 2502 C CA . CYS A 1 323 ? -9.905 -1.512 -1.905 1.00 98.56 323 CYS A CA 1
ATOM 2503 C C . CYS A 1 323 ? -9.854 -0.178 -1.168 1.00 98.56 323 CYS A C 1
ATOM 2505 O O . CYS A 1 323 ? -10.828 0.252 -0.546 1.00 98.56 323 CYS A O 1
ATOM 2507 N N . THR A 1 324 ? -8.709 0.489 -1.263 1.00 98.12 324 THR A N 1
ATOM 2508 C CA . THR A 1 324 ? -8.459 1.796 -0.656 1.00 98.12 324 THR A CA 1
ATOM 2509 C C . THR A 1 324 ? -7.588 2.658 -1.571 1.00 98.12 324 THR A C 1
ATOM 2511 O O . THR A 1 324 ? -7.087 2.200 -2.599 1.00 98.12 324 THR A O 1
ATOM 2514 N N . LEU A 1 325 ? -7.404 3.927 -1.213 1.00 96.06 325 LEU A N 1
ATOM 2515 C CA . LEU A 1 325 ? -6.520 4.846 -1.922 1.00 96.06 325 LEU A CA 1
ATOM 2516 C C . LEU A 1 325 ? -5.046 4.527 -1.621 1.00 96.06 325 LEU A C 1
ATOM 2518 O O . LEU A 1 325 ? -4.707 3.979 -0.572 1.00 96.06 325 LEU A O 1
ATOM 2522 N N . HIS A 1 326 ? -4.163 4.885 -2.551 1.00 93.25 326 HIS A N 1
ATOM 2523 C CA . HIS A 1 326 ? -2.720 4.729 -2.375 1.00 93.25 326 HIS A CA 1
ATOM 2524 C C . HIS A 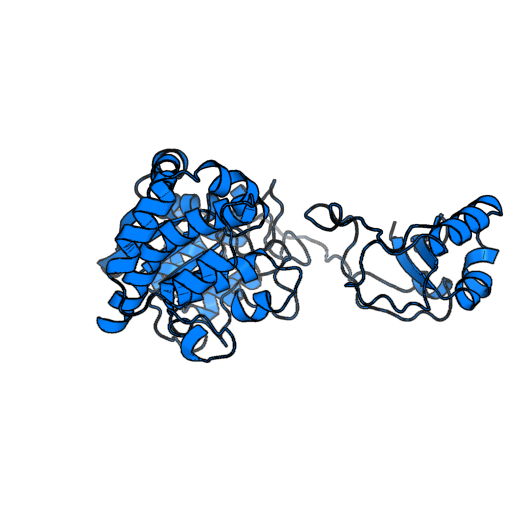1 326 ? -2.182 5.691 -1.294 1.00 93.25 326 HIS A C 1
ATOM 2526 O O . HIS A 1 326 ? -2.720 6.783 -1.111 1.00 93.25 326 HIS A O 1
ATOM 2532 N N . THR A 1 327 ? -1.105 5.319 -0.594 1.00 92.69 327 THR A N 1
ATOM 2533 C CA . THR A 1 327 ? -0.526 6.113 0.515 1.00 92.69 327 THR A CA 1
ATOM 2534 C C . THR A 1 327 ? 0.566 7.094 0.073 1.00 92.69 327 THR A C 1
ATOM 2536 O O . THR A 1 327 ? 1.181 7.759 0.912 1.00 92.69 327 THR A O 1
ATOM 2539 N N . SER A 1 328 ? 0.818 7.213 -1.234 1.00 88.38 328 SER A N 1
ATOM 2540 C CA . SER A 1 328 ? 1.804 8.157 -1.773 1.00 88.38 328 SER A CA 1
ATOM 2541 C C . SER A 1 328 ? 1.400 9.603 -1.519 1.00 88.38 328 SER A C 1
ATOM 2543 O O . SER A 1 328 ? 0.217 9.931 -1.447 1.00 88.38 328 SER A O 1
ATOM 2545 N N . GLY A 1 329 ? 2.392 10.495 -1.438 1.00 84.31 329 GLY A N 1
ATOM 2546 C CA . GLY A 1 329 ? 2.154 11.920 -1.195 1.00 84.31 329 GLY A CA 1
ATOM 2547 C C . GLY A 1 329 ? 1.155 12.537 -2.178 1.00 84.31 329 GLY A C 1
ATOM 2548 O O . GLY A 1 329 ? 0.256 13.255 -1.753 1.00 84.31 329 GLY A O 1
ATOM 2549 N N . LEU A 1 330 ? 1.250 12.200 -3.470 1.00 84.00 330 LEU A N 1
ATOM 2550 C CA . LEU A 1 330 ? 0.303 12.657 -4.491 1.00 84.00 330 LEU A CA 1
ATOM 2551 C C . LEU A 1 330 ? -1.126 12.168 -4.208 1.00 84.00 330 LEU A C 1
ATOM 2553 O O . LEU A 1 330 ? -2.065 12.962 -4.193 1.00 84.00 330 LEU A O 1
ATOM 2557 N N . ALA A 1 331 ? -1.292 10.871 -3.944 1.00 86.62 331 ALA A N 1
ATOM 2558 C CA . ALA A 1 331 ? -2.601 10.280 -3.689 1.00 86.62 331 ALA A CA 1
ATOM 2559 C C . ALA A 1 331 ? -3.233 10.823 -2.400 1.00 86.62 331 ALA A C 1
ATOM 2561 O O . ALA A 1 331 ? -4.421 11.138 -2.390 1.00 86.62 331 ALA A O 1
ATOM 2562 N N . VAL A 1 332 ? -2.438 11.001 -1.344 1.00 90.50 332 VAL A N 1
ATOM 2563 C CA . VAL A 1 332 ? -2.878 11.595 -0.075 1.00 90.50 332 VAL A CA 1
ATOM 2564 C C . VAL A 1 332 ? -3.290 13.052 -0.274 1.00 90.50 332 VAL A C 1
ATOM 2566 O O . VAL A 1 332 ? -4.385 13.445 0.123 1.00 90.50 332 VAL A O 1
ATOM 2569 N N . ASN A 1 333 ? -2.433 13.854 -0.910 1.00 88.19 333 ASN A N 1
ATOM 2570 C CA . ASN A 1 333 ? -2.623 15.299 -0.990 1.00 88.19 333 ASN A CA 1
ATOM 2571 C C . ASN A 1 333 ? -3.659 15.728 -2.030 1.00 88.19 333 ASN A C 1
ATOM 2573 O O . ASN A 1 333 ? -4.182 16.832 -1.910 1.00 88.19 333 ASN A O 1
ATOM 2577 N N . ILE A 1 334 ? -3.957 14.904 -3.036 1.00 87.94 334 ILE A N 1
ATOM 2578 C CA . ILE A 1 334 ? -4.910 15.255 -4.097 1.00 87.94 334 ILE A CA 1
ATOM 2579 C C . ILE A 1 334 ? -6.169 14.398 -4.001 1.00 87.94 334 ILE A C 1
ATOM 2581 O O . ILE A 1 334 ? -7.265 14.921 -3.817 1.00 87.94 334 ILE A O 1
ATOM 2585 N N . ASN A 1 335 ? -6.026 13.077 -4.098 1.00 90.88 335 ASN A N 1
ATOM 2586 C CA . ASN A 1 335 ? -7.181 12.193 -4.236 1.00 90.88 335 ASN A CA 1
ATOM 2587 C C . ASN A 1 335 ? -7.911 12.036 -2.899 1.00 90.88 335 ASN A C 1
ATOM 2589 O O . ASN A 1 335 ? -9.104 12.308 -2.818 1.00 90.88 335 ASN A O 1
ATOM 2593 N N . ALA A 1 336 ? -7.198 11.646 -1.840 1.00 94.50 336 ALA A N 1
ATOM 2594 C CA . ALA A 1 336 ? -7.801 11.410 -0.532 1.00 94.50 336 ALA A CA 1
ATOM 2595 C C . ALA A 1 336 ? -8.277 12.714 0.117 1.00 94.50 336 ALA A C 1
ATOM 2597 O O . ALA A 1 336 ? -9.393 12.774 0.623 1.00 94.50 336 ALA A O 1
ATOM 2598 N N . SER A 1 337 ? -7.464 13.773 0.065 1.00 95.56 337 SER A N 1
ATOM 2599 C CA . SER A 1 337 ? -7.815 15.071 0.653 1.00 95.56 337 SER A CA 1
ATOM 2600 C C . SER A 1 337 ? -9.101 15.664 0.061 1.00 95.56 337 SER A C 1
ATOM 2602 O O . SER A 1 337 ? -9.864 16.289 0.795 1.00 95.56 337 SER A O 1
ATOM 2604 N N . SER A 1 338 ? -9.382 15.426 -1.228 1.00 95.00 338 SER A N 1
ATOM 2605 C CA . SER A 1 338 ? -10.602 15.900 -1.898 1.00 95.00 338 SER A CA 1
ATOM 2606 C C . SER A 1 338 ? -11.887 15.237 -1.388 1.00 95.00 338 SER A C 1
ATOM 2608 O O . SER A 1 338 ? -12.968 15.800 -1.541 1.00 95.00 338 SER A O 1
ATOM 2610 N N . LEU A 1 339 ? -11.778 14.061 -0.759 1.00 96.69 339 LEU A N 1
ATOM 2611 C CA . LEU A 1 339 ? -12.909 13.329 -0.180 1.00 96.69 339 LEU A CA 1
ATOM 2612 C C . LEU A 1 339 ? -13.183 13.717 1.279 1.00 96.69 339 LEU A C 1
ATOM 2614 O O . LEU A 1 339 ? -14.182 13.281 1.853 1.00 96.69 339 LEU A O 1
ATOM 2618 N N . TYR A 1 340 ? -12.297 14.503 1.892 1.00 98.06 340 TYR A N 1
ATOM 2619 C CA . TYR A 1 340 ? -12.416 14.887 3.290 1.00 98.06 340 TYR A CA 1
ATOM 2620 C C . TYR A 1 340 ? -13.623 15.802 3.524 1.00 98.06 340 TYR A C 1
ATOM 2622 O O . TYR A 1 340 ? -13.819 16.792 2.819 1.00 98.06 340 TYR A O 1
ATOM 2630 N N . SER A 1 341 ? -14.410 15.497 4.554 1.00 97.44 341 SER A N 1
ATOM 2631 C CA . SER A 1 341 ? -15.555 16.306 4.990 1.00 97.44 341 SER A CA 1
ATOM 2632 C C . SER A 1 341 ? -15.871 16.064 6.469 1.00 97.44 341 SER A C 1
ATOM 2634 O O . SER A 1 341 ? -15.326 15.146 7.079 1.00 97.44 341 SER A O 1
ATOM 2636 N N . ASP A 1 342 ? -16.818 16.813 7.038 1.00 97.94 342 ASP A N 1
ATOM 2637 C CA . ASP A 1 342 ? -17.312 16.580 8.408 1.00 97.94 342 ASP A CA 1
ATOM 2638 C C . ASP A 1 342 ? -17.841 15.149 8.609 1.00 97.94 342 ASP A C 1
ATOM 2640 O O . ASP A 1 342 ? -17.763 14.583 9.703 1.00 97.94 342 ASP A O 1
ATOM 2644 N N . LEU A 1 343 ? -18.341 14.523 7.535 1.00 97.81 343 LEU A N 1
ATOM 2645 C CA . LEU A 1 343 ? -18.744 13.119 7.552 1.00 97.81 343 LEU A CA 1
ATOM 2646 C C . LEU A 1 343 ? -17.557 12.195 7.863 1.00 97.81 343 LEU A C 1
ATOM 2648 O O . LEU A 1 343 ? -17.734 11.214 8.580 1.00 97.81 343 LEU A O 1
ATOM 2652 N N . THR A 1 344 ? -16.354 12.515 7.381 1.00 98.06 344 THR A N 1
ATOM 2653 C CA . THR A 1 344 ? -15.130 11.756 7.672 1.00 98.06 344 THR A CA 1
ATOM 2654 C C . THR A 1 344 ? -14.860 11.719 9.176 1.00 98.06 344 THR A C 1
ATOM 2656 O O . THR A 1 344 ? -14.699 10.639 9.741 1.00 98.06 344 THR A O 1
ATOM 2659 N N . GLU A 1 345 ? -14.882 12.873 9.849 1.00 98.06 345 GLU A N 1
ATOM 2660 C CA . GLU A 1 345 ? -14.645 12.967 11.299 1.00 98.06 345 GLU A CA 1
ATOM 2661 C C . GLU A 1 345 ? -15.727 12.249 12.107 1.00 98.06 345 GLU A C 1
ATOM 2663 O O . GLU A 1 345 ? -15.432 11.541 13.079 1.00 98.06 345 GLU A O 1
ATOM 2668 N N . LYS A 1 346 ? -16.988 12.375 11.675 1.00 98.19 346 LYS A N 1
ATOM 2669 C CA . LYS A 1 346 ? -18.109 11.657 12.284 1.00 98.19 346 LYS A CA 1
ATOM 2670 C C . LYS A 1 346 ? -17.897 10.143 12.212 1.00 98.19 346 LYS A C 1
ATOM 2672 O O . LYS A 1 346 ? -18.007 9.468 13.234 1.00 98.19 346 LYS A O 1
ATOM 2677 N N . LEU A 1 347 ? -17.547 9.617 11.039 1.00 98.25 347 LEU A N 1
ATOM 2678 C CA . LEU A 1 347 ? -17.348 8.181 10.839 1.00 98.25 347 LEU A CA 1
ATOM 2679 C C . LEU A 1 347 ? -16.111 7.651 11.582 1.00 98.25 347 LEU A C 1
ATOM 2681 O O . LEU A 1 347 ? -16.179 6.572 12.168 1.00 98.25 347 LEU A O 1
ATOM 2685 N N . ILE A 1 348 ? -15.005 8.406 11.631 1.00 98.06 348 ILE A N 1
ATOM 2686 C CA . ILE A 1 348 ? -13.836 8.057 12.463 1.00 98.06 348 ILE A CA 1
ATOM 2687 C C . ILE A 1 348 ? -14.249 7.969 13.936 1.00 98.06 348 ILE A C 1
ATOM 2689 O O . ILE A 1 348 ? -13.931 6.993 14.619 1.00 98.06 348 ILE A O 1
ATOM 2693 N N . THR A 1 349 ? -15.002 8.962 14.416 1.00 96.94 349 THR A N 1
ATOM 2694 C CA . THR A 1 349 ? -15.496 9.016 15.798 1.00 96.94 349 THR A CA 1
ATOM 2695 C C . THR A 1 349 ? -16.418 7.844 16.124 1.00 96.94 349 THR A C 1
ATOM 2697 O O . THR A 1 349 ? -16.364 7.315 17.232 1.00 96.94 349 THR A O 1
ATOM 2700 N N . GLU A 1 350 ? -17.266 7.423 15.188 1.00 96.31 350 GLU A N 1
ATOM 2701 C CA . GLU A 1 350 ? -18.140 6.261 15.357 1.00 96.31 350 GLU A CA 1
ATOM 2702 C C . GLU A 1 350 ? -17.342 4.955 15.403 1.00 96.31 350 GLU A C 1
ATOM 2704 O O . GLU A 1 350 ? -17.510 4.173 16.338 1.00 96.31 350 GLU A O 1
ATOM 2709 N N . LYS A 1 351 ? -16.430 4.738 14.450 1.00 94.88 351 LYS A N 1
ATOM 2710 C CA . LYS A 1 351 ? -15.656 3.493 14.348 1.00 94.88 351 LYS A CA 1
ATOM 2711 C C . LYS A 1 351 ? -14.696 3.290 15.518 1.00 94.88 351 LYS A C 1
ATOM 2713 O O . LYS A 1 351 ? -14.562 2.169 16.004 1.00 94.88 351 LYS A O 1
ATOM 2718 N N . ARG A 1 352 ? -14.065 4.355 16.028 1.00 93.12 352 ARG A N 1
ATOM 2719 C CA . ARG A 1 352 ? -13.104 4.228 17.138 1.00 93.12 352 ARG A CA 1
ATOM 2720 C C . ARG A 1 352 ? -13.736 3.836 18.479 1.00 93.12 352 ARG A C 1
ATOM 2722 O O . ARG A 1 352 ? -13.021 3.379 19.361 1.00 93.12 352 ARG A O 1
ATOM 2729 N N . LYS A 1 353 ? -15.062 3.973 18.640 1.00 90.56 353 LYS A N 1
ATOM 2730 C CA . LYS A 1 353 ? -15.782 3.536 19.856 1.00 90.56 353 LYS A CA 1
ATOM 2731 C C . LYS A 1 353 ? -15.745 2.022 20.064 1.00 90.56 353 LYS A C 1
ATOM 2733 O O . LYS A 1 353 ? -15.953 1.571 21.181 1.00 90.56 353 LYS A O 1
ATOM 2738 N N . PHE A 1 354 ? -15.498 1.261 19.001 1.00 87.50 354 PHE A N 1
ATOM 2739 C CA . PHE A 1 354 ? -15.441 -0.200 19.026 1.00 87.50 354 PHE A CA 1
ATOM 2740 C C . PHE A 1 354 ? -14.020 -0.742 19.232 1.00 87.50 354 PHE A C 1
ATOM 2742 O O . PHE A 1 354 ? -13.780 -1.923 19.003 1.00 87.50 354 PHE A O 1
ATOM 2749 N N . LEU A 1 355 ? -13.067 0.117 19.606 1.00 87.88 355 LEU A N 1
ATOM 2750 C CA . LEU A 1 355 ? -11.680 -0.262 19.847 1.00 87.88 355 LEU A CA 1
ATOM 2751 C C . LEU A 1 355 ? -11.362 -0.214 21.336 1.00 87.88 355 LEU A C 1
ATOM 2753 O O . LEU A 1 355 ? -11.739 0.734 22.023 1.00 87.88 355 LEU A O 1
ATOM 2757 N N . ASP A 1 356 ? -10.597 -1.203 21.796 1.00 82.50 356 ASP A N 1
ATOM 2758 C CA . ASP A 1 356 ? -10.190 -1.334 23.201 1.00 82.50 356 ASP A CA 1
ATOM 2759 C C . ASP A 1 356 ? -9.298 -0.177 23.671 1.00 82.50 356 ASP A C 1
ATOM 2761 O O . ASP A 1 356 ? -9.269 0.170 24.850 1.00 82.50 356 ASP A O 1
ATOM 2765 N N . THR A 1 357 ? -8.572 0.446 22.741 1.00 88.06 357 THR A N 1
ATOM 2766 C CA . THR A 1 357 ? -7.752 1.631 22.989 1.00 88.06 357 THR A CA 1
ATOM 2767 C C . THR A 1 357 ? -7.879 2.625 21.842 1.00 88.06 357 THR A C 1
ATOM 2769 O O . THR A 1 357 ? -7.975 2.246 20.674 1.00 88.06 357 THR A O 1
ATOM 2772 N N . GLN A 1 358 ? -7.864 3.914 22.184 1.00 91.94 358 GLN A N 1
ATOM 2773 C CA . GLN A 1 358 ? -7.954 5.020 21.226 1.00 91.94 358 GLN A CA 1
ATOM 2774 C C . GLN A 1 358 ? -6.659 5.839 21.143 1.00 91.94 358 GLN A C 1
ATOM 2776 O O . GLN A 1 358 ? -6.531 6.665 20.246 1.00 91.94 358 GLN A O 1
ATOM 2781 N N . GLN A 1 359 ? -5.660 5.568 21.995 1.00 93.38 359 GLN A N 1
ATOM 2782 C CA . GLN A 1 359 ? -4.436 6.380 22.086 1.00 93.38 359 GLN A CA 1
ATOM 2783 C C . GLN A 1 359 ? -3.680 6.484 20.754 1.00 93.38 359 GLN A C 1
ATOM 2785 O O . GLN A 1 359 ? -3.240 7.568 20.377 1.00 93.38 359 GLN A O 1
ATOM 2790 N N . ALA A 1 360 ? -3.562 5.377 20.014 1.00 94.56 360 ALA A N 1
ATOM 2791 C CA . ALA A 1 360 ? -2.899 5.371 18.709 1.00 94.56 360 ALA A CA 1
ATOM 2792 C C . ALA A 1 360 ? -3.630 6.210 17.661 1.00 94.56 360 ALA A C 1
ATOM 2794 O O . ALA A 1 360 ? -2.998 6.896 16.859 1.00 94.56 360 ALA A O 1
ATOM 2795 N N . ILE A 1 361 ? -4.959 6.217 17.717 1.00 96.50 361 ILE A N 1
ATOM 2796 C CA . ILE A 1 361 ? -5.795 7.026 16.835 1.00 96.50 361 ILE A CA 1
ATOM 2797 C C . ILE A 1 361 ? -5.715 8.494 17.229 1.00 96.50 361 ILE A C 1
ATOM 2799 O O . ILE A 1 361 ? -5.541 9.336 16.359 1.00 96.50 361 ILE A O 1
ATOM 2803 N N . ASP A 1 362 ? -5.798 8.813 18.518 1.00 95.25 362 ASP A N 1
ATOM 2804 C CA . ASP A 1 362 ? -5.702 10.192 18.998 1.00 95.25 362 ASP A CA 1
ATOM 2805 C C . ASP A 1 362 ? -4.338 10.803 18.655 1.00 95.25 362 ASP A C 1
ATOM 2807 O O . ASP A 1 362 ? -4.272 11.923 18.147 1.00 95.25 362 ASP A O 1
ATOM 2811 N N . SER A 1 363 ? -3.254 10.039 18.835 1.00 96.00 363 SER A N 1
ATOM 2812 C CA . SER A 1 363 ? -1.908 10.439 18.411 1.00 96.00 363 SER A CA 1
ATOM 2813 C C . SER A 1 363 ? -1.853 10.703 16.907 1.00 96.00 363 SER A C 1
ATOM 2815 O O . SER A 1 363 ? -1.329 11.731 16.483 1.00 96.00 363 SER A O 1
ATOM 2817 N N . PHE A 1 364 ? -2.429 9.813 16.095 1.00 97.44 364 PHE A N 1
ATOM 2818 C CA . PHE A 1 364 ? -2.483 9.984 14.645 1.00 97.44 364 PHE A CA 1
ATOM 2819 C C . PHE A 1 364 ? -3.292 11.227 14.246 1.00 97.44 364 PHE A C 1
ATOM 2821 O O . PHE A 1 364 ? -2.864 12.002 13.397 1.00 97.44 364 PHE A O 1
ATOM 2828 N N . LEU A 1 365 ? -4.458 11.455 14.856 1.00 97.19 365 LEU A N 1
ATOM 2829 C CA . LEU A 1 365 ? -5.312 12.610 14.562 1.00 97.19 365 LEU A CA 1
ATOM 2830 C C . LEU A 1 365 ? -4.667 13.936 14.987 1.00 97.19 365 LEU A C 1
ATOM 2832 O O . LEU A 1 365 ? -4.939 14.965 14.361 1.00 97.19 365 LEU A O 1
ATOM 2836 N N . CYS A 1 366 ? -3.825 13.911 16.022 1.00 96.12 366 CYS A N 1
ATOM 2837 C CA . CYS A 1 366 ? -3.002 15.041 16.441 1.00 96.12 366 CYS A CA 1
ATOM 2838 C C . CYS A 1 366 ? -1.891 15.332 15.417 1.00 96.12 366 CYS A C 1
ATOM 2840 O O . CYS A 1 366 ? -1.753 16.465 14.962 1.00 96.12 366 CYS A O 1
ATOM 2842 N N . GLU A 1 367 ? -1.152 14.301 14.993 1.00 95.38 367 GLU A N 1
ATOM 2843 C CA . GLU A 1 367 ? -0.072 14.416 14.003 1.00 95.38 367 GLU A CA 1
ATOM 2844 C C . GLU A 1 367 ? -0.589 14.890 12.633 1.00 95.38 367 GLU A C 1
ATOM 2846 O O . GLU A 1 367 ? -0.015 15.777 12.001 1.00 95.38 367 GLU A O 1
ATOM 2851 N N . TYR A 1 368 ? -1.712 14.333 12.179 1.00 96.62 368 TYR A N 1
ATOM 2852 C CA . TYR A 1 368 ? -2.275 14.576 10.853 1.00 96.62 368 TYR A CA 1
ATOM 2853 C C . TYR A 1 368 ? -3.433 15.575 10.887 1.00 96.62 368 TYR A C 1
ATOM 2855 O O . TYR A 1 368 ? -4.529 15.248 10.429 1.00 96.62 368 TYR A O 1
ATOM 2863 N N . SER A 1 369 ? -3.205 16.792 11.407 1.00 95.56 369 SER A N 1
ATOM 2864 C CA . SER A 1 369 ? -4.237 17.841 11.547 1.00 95.56 369 SER A CA 1
ATOM 2865 C C . SER A 1 369 ? -5.057 18.080 10.265 1.00 95.56 369 SER A C 1
ATOM 2867 O O . SER A 1 369 ? -4.501 18.256 9.175 1.00 95.56 369 SER A O 1
ATOM 2869 N N . ALA A 1 370 ? -6.383 18.165 10.421 1.00 95.31 370 ALA A N 1
ATOM 2870 C CA . ALA A 1 370 ? -7.343 18.504 9.369 1.00 95.31 370 ALA A CA 1
ATOM 2871 C C . ALA A 1 370 ? -7.126 19.902 8.762 1.00 95.31 370 ALA A C 1
ATOM 2873 O O . ALA A 1 370 ? -7.664 20.196 7.696 1.00 95.31 370 ALA A O 1
ATOM 2874 N N . ASP A 1 371 ? -6.303 20.744 9.389 1.00 95.00 371 ASP A N 1
ATOM 2875 C CA . ASP A 1 371 ? -5.942 22.067 8.868 1.00 95.00 371 ASP A CA 1
ATOM 2876 C C . ASP A 1 371 ? -5.016 21.984 7.646 1.00 95.00 371 ASP A C 1
ATOM 2878 O O . ASP A 1 371 ? -4.881 22.942 6.885 1.00 95.00 371 ASP A O 1
ATOM 2882 N N . THR A 1 372 ? -4.383 20.829 7.423 1.00 95.69 372 THR A N 1
ATOM 2883 C CA . THR A 1 372 ? -3.446 20.615 6.316 1.00 95.69 372 THR A CA 1
ATOM 2884 C C . THR A 1 372 ? -4.028 19.683 5.261 1.00 95.69 372 THR A C 1
ATOM 2886 O O . THR A 1 372 ? -4.733 18.724 5.572 1.00 95.69 372 THR A O 1
ATOM 2889 N N . THR A 1 373 ? -3.674 19.897 3.991 1.00 94.50 373 THR A N 1
ATOM 2890 C CA . THR A 1 373 ? -4.081 19.010 2.888 1.00 94.50 373 THR A CA 1
ATOM 2891 C C . THR A 1 373 ? -3.650 17.561 3.127 1.00 94.50 373 THR A C 1
ATOM 2893 O O . THR A 1 373 ? -4.440 16.637 2.930 1.00 94.50 373 THR A O 1
ATOM 2896 N N . ARG A 1 374 ? -2.415 17.361 3.611 1.00 95.00 374 ARG A N 1
ATOM 2897 C CA . ARG A 1 374 ? -1.903 16.033 3.965 1.00 95.00 374 ARG A CA 1
ATOM 2898 C C . ARG A 1 374 ? -2.724 15.406 5.085 1.00 95.00 374 ARG A C 1
ATOM 2900 O O . ARG A 1 374 ? -3.105 14.246 4.971 1.00 95.00 374 ARG A O 1
ATOM 2907 N N . GLY A 1 375 ? -3.014 16.159 6.144 1.00 97.62 375 GLY A N 1
ATOM 2908 C CA . GLY A 1 375 ? -3.783 15.650 7.273 1.00 97.62 375 GLY A CA 1
ATOM 2909 C C . GLY A 1 375 ? -5.218 15.287 6.899 1.00 97.62 375 GLY A C 1
ATOM 2910 O O . GLY A 1 375 ? -5.669 14.202 7.254 1.00 97.62 375 GLY A O 1
ATOM 2911 N N . LYS A 1 376 ? -5.893 16.094 6.067 1.00 98.38 376 LYS A N 1
ATOM 2912 C CA . LYS A 1 376 ? -7.195 15.736 5.470 1.00 98.38 376 LYS A CA 1
ATOM 2913 C C . LYS A 1 376 ? -7.143 14.392 4.740 1.00 98.38 376 LYS A C 1
ATOM 2915 O O . LYS A 1 376 ? -7.962 13.513 5.001 1.00 98.38 376 LYS A O 1
ATOM 2920 N N . GLY A 1 377 ? -6.150 14.202 3.868 1.00 98.12 377 GLY A N 1
ATOM 2921 C CA . GLY A 1 377 ? -5.977 12.948 3.131 1.00 98.12 377 GLY A CA 1
ATOM 2922 C C . GLY A 1 377 ? -5.675 11.746 4.030 1.00 98.12 377 GLY A C 1
ATOM 2923 O O . GLY A 1 377 ? -6.260 10.677 3.858 1.00 98.12 377 GLY A O 1
ATOM 2924 N N . MET A 1 378 ? -4.812 11.922 5.032 1.00 98.62 378 MET A N 1
ATOM 2925 C CA . MET A 1 378 ? -4.469 10.864 5.987 1.00 98.62 378 MET A CA 1
ATOM 2926 C C . MET A 1 378 ? -5.640 10.494 6.901 1.00 98.62 378 MET A C 1
ATOM 2928 O O . MET A 1 378 ? -5.780 9.326 7.248 1.00 98.62 378 MET A O 1
ATOM 2932 N N . ARG A 1 379 ? -6.525 11.438 7.238 1.00 98.62 379 ARG A N 1
ATOM 2933 C CA . ARG A 1 379 ? -7.769 11.172 7.981 1.00 98.62 379 ARG A CA 1
ATOM 2934 C C . ARG A 1 379 ? -8.769 10.358 7.155 1.00 98.62 379 ARG A C 1
ATOM 2936 O O . ARG A 1 379 ? -9.340 9.403 7.673 1.00 98.62 379 ARG A O 1
ATOM 2943 N N . VAL A 1 380 ? -8.922 10.649 5.860 1.00 98.62 380 VAL A N 1
ATOM 2944 C CA . VAL A 1 380 ? -9.718 9.798 4.948 1.00 98.62 380 VAL A CA 1
ATOM 2945 C C . VAL A 1 380 ? -9.137 8.384 4.870 1.00 98.62 380 VAL A C 1
ATOM 2947 O O . VAL A 1 380 ? -9.867 7.403 4.988 1.00 98.62 380 VAL A O 1
ATOM 2950 N N . LEU A 1 381 ? -7.815 8.248 4.746 1.00 98.62 381 LEU A N 1
ATOM 2951 C CA . LEU A 1 381 ? -7.180 6.930 4.778 1.00 98.62 381 LEU A CA 1
ATOM 2952 C C . LEU A 1 381 ? -7.360 6.233 6.129 1.00 98.62 381 LEU A C 1
ATOM 2954 O O . LEU A 1 381 ? -7.647 5.040 6.147 1.00 98.62 381 LEU A O 1
ATOM 2958 N N . LEU A 1 382 ? -7.260 6.944 7.252 1.00 98.69 382 LEU A N 1
ATOM 2959 C CA . LEU A 1 382 ? -7.523 6.369 8.570 1.00 98.69 382 LEU A CA 1
ATOM 2960 C C . LEU A 1 382 ? -8.937 5.784 8.634 1.00 98.69 382 LEU A C 1
ATOM 2962 O O . LEU A 1 382 ? -9.089 4.646 9.066 1.00 98.69 382 LEU A O 1
ATOM 2966 N N . LEU A 1 383 ? -9.951 6.506 8.143 1.00 98.62 383 LEU A N 1
ATOM 2967 C CA . LEU A 1 383 ? -11.325 6.003 8.058 1.00 98.62 383 LEU A CA 1
ATOM 2968 C C . LEU A 1 383 ? -11.395 4.639 7.347 1.00 98.62 383 LEU A C 1
ATOM 2970 O O . LEU A 1 383 ? -12.072 3.733 7.828 1.00 98.62 383 LEU A O 1
ATOM 2974 N N . HIS A 1 384 ? -10.672 4.472 6.237 1.00 98.50 384 HIS A N 1
ATOM 2975 C CA . HIS A 1 384 ? -10.604 3.199 5.512 1.00 98.50 384 HIS A CA 1
ATOM 2976 C C . HIS A 1 384 ? -9.895 2.115 6.331 1.00 98.50 384 HIS A C 1
ATOM 2978 O O . HIS A 1 384 ? -10.350 0.974 6.414 1.00 98.50 384 HIS A O 1
ATOM 2984 N N . TRP A 1 385 ? -8.768 2.478 6.939 1.00 98.38 385 TRP A N 1
ATOM 2985 C CA . TRP A 1 385 ? -7.910 1.553 7.664 1.00 98.38 385 TRP A CA 1
ATOM 2986 C C . TRP A 1 385 ? -8.508 1.080 8.988 1.00 98.38 385 TRP A C 1
ATOM 2988 O O . TRP A 1 385 ? -8.153 -0.006 9.432 1.00 98.38 385 TRP A O 1
ATOM 2998 N N . LEU A 1 386 ? -9.448 1.813 9.592 1.00 97.81 386 LEU A N 1
ATOM 2999 C CA . LEU A 1 386 ? -10.175 1.346 10.779 1.00 97.81 386 LEU A CA 1
ATOM 3000 C C . LEU A 1 386 ? -10.977 0.064 10.499 1.00 97.81 386 LEU A C 1
ATOM 3002 O O . LEU A 1 386 ? -10.976 -0.844 11.333 1.00 97.81 386 LEU A O 1
ATOM 3006 N N . ASP A 1 387 ? -11.592 -0.050 9.318 1.00 95.69 387 ASP A N 1
ATOM 3007 C CA . ASP A 1 387 ? -12.307 -1.266 8.905 1.00 95.69 387 ASP A CA 1
ATOM 3008 C C . ASP A 1 387 ? -11.339 -2.392 8.538 1.00 95.69 387 ASP A C 1
ATOM 3010 O O . ASP A 1 387 ? -11.488 -3.524 9.003 1.00 95.69 387 ASP A O 1
ATOM 3014 N N . ILE A 1 388 ? -10.311 -2.072 7.746 1.00 98.19 388 ILE A N 1
ATOM 3015 C CA . ILE A 1 388 ? -9.281 -3.034 7.330 1.00 98.19 388 ILE A CA 1
ATOM 3016 C C . ILE A 1 388 ? -8.584 -3.623 8.562 1.00 98.19 388 ILE A C 1
ATOM 3018 O O . ILE A 1 388 ? -8.482 -4.840 8.708 1.00 98.19 388 ILE A O 1
ATOM 3022 N N . GLY A 1 389 ? -8.137 -2.769 9.480 1.00 97.25 389 GLY A N 1
ATOM 3023 C CA . GLY A 1 389 ? -7.383 -3.171 10.656 1.00 97.25 389 GLY A CA 1
ATOM 3024 C C . GLY A 1 389 ? -8.199 -3.984 11.651 1.00 97.25 389 GLY A C 1
ATOM 3025 O O . GLY A 1 389 ? -7.674 -4.951 12.201 1.00 97.25 389 GLY A O 1
ATOM 3026 N N . LEU A 1 390 ? -9.493 -3.682 11.824 1.00 95.88 390 LEU A N 1
ATOM 3027 C CA . LEU A 1 390 ? -10.404 -4.549 12.581 1.00 95.88 390 LEU A CA 1
ATOM 3028 C C . LEU A 1 390 ? -10.408 -5.969 12.020 1.00 95.88 390 LEU A C 1
ATOM 3030 O O . LEU A 1 390 ? -10.339 -6.941 12.766 1.00 95.88 390 LEU A O 1
ATOM 3034 N N . GLN A 1 391 ? -10.456 -6.093 10.703 1.00 96.88 391 GLN A N 1
ATOM 3035 C CA . GLN A 1 391 ? -10.600 -7.387 10.053 1.00 96.88 391 GLN A CA 1
ATOM 3036 C C . GLN A 1 391 ? -9.293 -8.169 10.099 1.00 96.88 391 GLN A C 1
ATOM 3038 O O . GLN A 1 391 ? -9.336 -9.368 10.359 1.00 96.88 391 GLN A O 1
ATOM 3043 N N . VAL A 1 392 ? -8.145 -7.496 9.962 1.00 97.25 392 VAL A N 1
ATOM 3044 C CA . VAL A 1 392 ? -6.823 -8.104 10.187 1.00 97.25 392 VAL A CA 1
ATOM 3045 C C . VAL A 1 392 ? -6.717 -8.670 11.601 1.00 97.25 392 VAL A C 1
ATOM 3047 O O . VAL A 1 392 ? -6.346 -9.834 11.752 1.00 97.25 392 VAL A O 1
ATOM 3050 N N . ARG A 1 393 ? -7.111 -7.908 12.630 1.00 95.94 393 ARG A N 1
ATOM 3051 C CA . ARG A 1 393 ? -7.116 -8.399 14.019 1.00 95.94 393 ARG A CA 1
ATOM 3052 C C . ARG A 1 393 ? -8.005 -9.631 14.195 1.00 95.94 393 ARG A C 1
ATOM 3054 O O . ARG A 1 393 ? -7.529 -10.654 14.678 1.00 95.94 393 ARG A O 1
ATOM 3061 N N . LEU A 1 394 ? -9.252 -9.574 13.725 1.00 95.38 394 LEU A N 1
ATOM 3062 C CA . LEU A 1 394 ? -10.189 -10.701 13.824 1.00 95.38 394 LEU A CA 1
ATOM 3063 C C . LEU A 1 394 ? -9.682 -11.951 13.088 1.00 95.38 394 LEU A C 1
ATOM 3065 O O . LEU A 1 394 ? -9.823 -13.067 13.581 1.00 95.38 394 LEU A O 1
ATOM 3069 N N . ALA A 1 395 ? -9.071 -11.786 11.913 1.00 95.69 395 ALA A N 1
ATOM 3070 C CA . ALA A 1 395 ? -8.545 -12.905 11.133 1.00 95.69 395 ALA A CA 1
ATOM 3071 C C . ALA A 1 395 ? -7.367 -13.613 11.824 1.00 95.69 395 ALA A C 1
ATOM 3073 O O . ALA A 1 395 ? -7.199 -14.823 11.634 1.00 95.69 395 ALA A O 1
ATOM 3074 N N . HIS A 1 396 ? -6.594 -12.868 12.622 1.00 94.38 396 HIS A N 1
ATOM 3075 C CA . HIS A 1 396 ? -5.537 -13.389 13.484 1.00 94.38 396 HIS A CA 1
ATOM 3076 C C . HIS A 1 396 ? -6.070 -14.137 14.711 1.00 94.38 396 HIS A C 1
ATOM 3078 O O . HIS A 1 396 ? -5.458 -15.116 15.111 1.00 94.38 396 HIS A O 1
ATOM 3084 N N . GLU A 1 397 ? -7.187 -13.708 15.300 1.00 90.06 397 GLU A N 1
ATOM 3085 C CA . GLU A 1 397 ? -7.808 -14.394 16.449 1.00 90.06 397 GLU A CA 1
ATOM 3086 C C . GLU A 1 397 ? -8.519 -15.694 16.047 1.00 90.06 397 GLU A C 1
ATOM 3088 O O . GLU A 1 397 ? -8.551 -16.660 16.802 1.00 90.06 397 GLU A O 1
ATOM 3093 N N . GLN A 1 398 ? -9.086 -15.726 14.840 1.00 84.25 398 GLN A N 1
ATOM 3094 C CA . GLN A 1 398 ? -9.753 -16.898 14.256 1.00 84.25 398 GLN A CA 1
ATOM 3095 C C . GLN A 1 398 ? -8.779 -17.874 13.589 1.00 84.25 398 GLN A C 1
ATOM 3097 O O . GLN A 1 398 ? -9.196 -18.821 12.915 1.00 84.25 398 GLN A O 1
ATOM 3102 N N . GLY A 1 399 ? -7.493 -17.542 13.594 1.00 59.41 399 GLY A N 1
ATOM 3103 C CA . GLY A 1 399 ? -6.472 -18.246 12.853 1.00 59.41 399 GLY A CA 1
ATOM 3104 C C . GLY A 1 399 ? -5.640 -19.107 13.758 1.00 59.41 399 GLY A C 1
ATOM 3105 O O . GLY A 1 399 ? -5.329 -20.217 13.273 1.00 59.41 399 GLY A O 1
#

Radius of gyration: 24.31 Å; chains: 1; bounding box: 61×60×56 Å

Sequence (399 aa):
MDVFWLEATEDEARREVFPLLSKSAIFESEKLAEQPNGKADMCVNSSRSFCFLVARDLTSIDPLPQNYPAPHMWSGYSPFEIMPRMEVECLDQLKRIFSPPEIDSSDEFSDKTEENVSSAMGDMNLNTLLSQAELGSLPACASCPSSPHNAEGTAFGISCTEHGVDWKYGSRTISMMILSNPAGTTPAHTGRLCFVHNSENLTDKTAQNAFALWRAAVSLEFNEKKDEAKRYLKANYWTNAALHGTDEKKLNAARKCCTTVLKAQIDVLSPKIIIACGIDAANSLFEIGLLSKPWKEIKDIFKTGAYMERATLKDGSEVKVYCTLHTSGLAVNINASSLYSDLTEKLITEKRKFLDTQQAIDSFLCEYSADTTRGKGMRVLLLHWLDIGLQVRLAHEQG

pLDDT: mean 83.27, std 17.98, range [25.67, 98.69]

Secondary structure (DSSP, 8-state):
--EEEEEE-HHHIIIIIGGGS-HHHHHHHHHHHTS--S-S-S---TT--EEEEEETTSS-EEEE-TTPSPTTTSSS--SS--PPP---SSGGGGGG-PPPPP-----------GGGHHHHSTT--HHHHHHHHHTT-SHHHHT-TTSTTTSTT--B--B-TTTS--TTTTPPPSEEEEES--TTTS-TTT--B-HHHHHTSTT-HHHHHHHHHHIIIII--S-TTSGGGGTTGGGEEEEESSSB---TTTHHHHHHHHHHHHHHHHHHH--SEEEEESHHHHHHHHHHTS-SS-HHHHGGGGGTS-EEEEEE-TTS-EEEEEEE---SHHIIIIIIHHT--HHHHHHHHHHHTTSS--HHHHHHHHHT-TTSHHHHHHHHHHHHHHHHHHHHHHHHHT-

Foldseek 3Di:
DDKDKDFAFPVCCVPAPVVLDDPVQVVVQVVLLPDDDPDPPDPDPNRRSWIWIADLVRPDIHTDHPCPVPPVCVAQNPPDDDDPDDDDPHSPVSVVDDDDDDDDDDDDDDDDDDPPLLVVLQPDQLVVLLVCQQQLNRPLSPQQCQRCVNDPPWQFEWADQVLAAVSVVLRAAAEEEEAAACQCLCPPPNSHPALLVSLVPPPPQLSVLVLLLCCQAALVHQDSVDCSSSPLRNNYIYAYLQRIHDHPVSRLVSSVSCLSSVLSVCLNNVYQEYEYAAQSSQQSCVVSVVDPDHCVVCLVVLLQAWDWDWDAHPVRDIHIYTYYYRSDPCRLLPVQLVSFDPNLVVLLVVLCVPDPDNVSVVSLCVVLDNVHSNSSSSSSVSSHSNVVSVVSVVSVVVD